Protein AF-X1BEX3-F1 (afdb_monomer)

Solvent-accessible surface area (backbone atoms only — not comparable to full-atom values): 28226 Å² total; per-residue (Å²): 135,88,83,85,85,70,91,68,76,86,66,73,63,80,50,68,63,59,56,51,50,50,50,50,52,45,54,52,37,52,59,49,27,68,75,66,70,57,87,59,58,64,71,56,44,52,50,51,34,52,50,27,21,50,53,43,19,51,51,42,27,76,74,62,77,33,68,69,62,15,61,74,51,12,68,61,15,48,61,58,47,58,63,51,51,54,49,50,52,50,52,51,50,53,50,34,65,64,44,47,57,58,47,49,52,52,33,37,53,34,44,73,73,70,43,52,71,69,58,22,47,50,52,41,24,72,71,40,61,78,70,50,12,55,52,38,40,50,33,50,53,38,39,75,71,75,40,55,66,65,60,31,44,49,52,46,31,72,70,67,72,46,72,71,49,47,51,51,45,51,51,54,52,41,23,76,74,62,60,50,66,59,54,59,54,46,50,52,50,49,52,55,51,51,53,50,49,55,58,52,48,57,51,45,54,54,36,48,55,44,40,52,54,53,49,57,57,60,46,41,54,57,53,50,53,52,50,45,44,72,78,41,46,67,51,50,54,51,25,66,73,36,72,68,33,42,52,39,36,52,50,13,53,50,38,33,50,52,28,42,53,50,45,58,59,66,47,50,74,73,85,65,59,78,57,50,68,46,55,78,60,30,63,65,58,52,50,52,52,48,52,50,48,53,53,46,53,55,49,54,68,37,69,69,52,42,50,50,68,67,31,71,67,45,51,54,49,48,53,60,55,29,69,76,62,70,80,64,58,69,72,57,54,54,50,44,54,48,50,43,52,54,40,47,54,50,22,50,54,53,18,61,76,72,34,92,43,74,71,51,25,55,52,40,31,52,55,42,34,55,58,42,57,50,48,59,57,52,54,46,57,51,47,55,57,48,53,22,52,50,35,47,65,52,42,37,60,52,34,45,51,37,24,52,34,31,70,28,67,37,53,69,72,59,20,49,57,57,50,35,75,74,38,70,64,71,52,18,52,54,45,42,51,41,52,49,40,49,72,72,65,46,55,67,67,59,44,51,50,52,52,43,74,74,46,82,26,68,57,57,39,54,50,53,51,49,54,56,50,30,61,76,71,66,49,58,66,47,58,53,30,49,54,47,25,52,52,44,45,53,51,51,46,52,54,52,42,56,51,44,68,43,41,56,66,63,39,47,56,49,43,56,51,25,47,50,53,16,36,47,36,53,45,50,54,60,70,58,84,126

Sequence (530 aa):
MNLFINTKFLKLQKPQFVNNLYNFFKQCYERFAQKFEIYLSAKKLLLVVLTGIFILGLLIYLFSENLLISTIFSPFGIFIFVPINDLLKRKRRNLIENQILEFLSLLNITLRAGLTIRNGLEICSKKIKSPLGEELKKVINEINIDIDISKSLHNMASRIKIPEIDLIVSAIEITGRVGGDVTEIFSSLINIIRERQNLKEEIRVFTTQSRLSGNIISFLPLGYFVLFYIFESEHVKLVFSKTLGVTIVLTGLLLNLIGYLIIRGITKPGINYSRYKERENNKILKKFQSLFKEIIEILKRHKLIRLFFKSKNFKNFLIFYNDSYKNFDEDLLEKIISMKIVFVVLAIIISIIYSNSIKSFTLFLVVISILFFFIPDFYIRKKVVRESVLIDRDLPNVIDELNLSCKAGLNLRKALYLVTNNTVGLLGKELRNLVRNLKLGKPKQEAFNELIGRTESSELKSFISALIQGEIFGVPVSEILENQAKDCRLRVHKREEQRARKIPILILFPLIFFTLFSITFICFPLSYNY

InterPro domains:
  IPR018076 Type II secretion system protein GspF domain [PF00482] (103-228)
  IPR018076 Type II secretion system protein GspF domain [PF00482] (399-525)
  IPR042094 Type II secretion system GspF domain superfamily [G3DSA:1.20.81.30] (96-205)

Organism: NCBI:txid412755

Structure (mmCIF, N/CA/C/O backbone):
data_AF-X1BEX3-F1
#
_entry.id   AF-X1BEX3-F1
#
loop_
_atom_site.group_PDB
_atom_site.id
_atom_site.type_symbol
_atom_site.label_atom_id
_atom_site.label_alt_id
_atom_site.label_comp_id
_atom_site.label_asym_id
_atom_site.label_entity_id
_atom_site.label_seq_id
_atom_site.pdbx_PDB_ins_code
_atom_site.Cartn_x
_atom_site.Cartn_y
_atom_site.Cartn_z
_atom_site.occupancy
_atom_site.B_iso_or_equiv
_atom_site.auth_seq_id
_atom_site.auth_comp_id
_atom_site.auth_asym_id
_atom_site.auth_atom_id
_atom_site.pdbx_PDB_model_num
ATOM 1 N N . MET A 1 1 ? -56.372 0.065 -58.821 1.00 33.91 1 MET A N 1
ATOM 2 C CA . MET A 1 1 ? -55.919 -1.332 -58.988 1.00 33.91 1 MET A CA 1
ATOM 3 C C . MET A 1 1 ? -54.624 -1.479 -58.191 1.00 33.91 1 MET A C 1
ATOM 5 O O . MET A 1 1 ? -53.548 -1.257 -58.712 1.00 33.91 1 MET A O 1
ATOM 9 N N . ASN A 1 2 ? -54.701 -1.441 -56.857 1.00 33.41 2 ASN A N 1
ATOM 10 C CA . ASN A 1 2 ? -54.767 -2.643 -56.017 1.00 33.41 2 ASN A CA 1
ATOM 11 C C . ASN A 1 2 ? -53.794 -3.721 -56.504 1.00 33.41 2 ASN A C 1
ATOM 13 O O . ASN A 1 2 ? -54.102 -4.352 -57.508 1.00 33.41 2 ASN A O 1
ATOM 17 N N . LEU A 1 3 ? -52.694 -3.940 -55.768 1.00 29.70 3 LEU A N 1
ATOM 18 C CA . LEU A 1 3 ? -52.311 -5.234 -55.170 1.00 29.70 3 LEU A CA 1
ATOM 19 C C . LEU A 1 3 ? -50.806 -5.282 -54.820 1.00 29.70 3 LEU A C 1
ATOM 21 O O . LEU A 1 3 ? -49.940 -5.198 -55.678 1.00 29.70 3 LEU A O 1
ATOM 25 N N . PHE A 1 4 ? -50.542 -5.483 -53.524 1.00 36.69 4 PHE A N 1
ATOM 26 C CA . PHE A 1 4 ? -49.373 -6.164 -52.951 1.00 36.69 4 PHE A CA 1
ATOM 27 C C . PHE A 1 4 ? -47.951 -5.618 -53.188 1.00 36.69 4 PHE A C 1
ATOM 29 O O . PHE A 1 4 ? -47.168 -6.240 -53.890 1.00 36.69 4 PHE A O 1
ATOM 36 N N . ILE A 1 5 ? -47.517 -4.646 -52.373 1.00 37.09 5 ILE A N 1
ATOM 37 C CA . ILE A 1 5 ? -46.221 -4.777 -51.666 1.00 37.09 5 ILE A CA 1
ATOM 38 C C . ILE A 1 5 ? -46.442 -4.450 -50.185 1.00 37.09 5 ILE A C 1
ATOM 40 O O . ILE A 1 5 ? -46.208 -3.358 -49.680 1.00 37.09 5 ILE A O 1
ATOM 44 N N . ASN A 1 6 ? -47.017 -5.457 -49.534 1.00 30.59 6 ASN A N 1
ATOM 45 C CA . ASN A 1 6 ? -46.975 -5.800 -48.119 1.00 30.59 6 ASN A CA 1
ATOM 46 C C . ASN A 1 6 ? -46.190 -4.835 -47.200 1.00 30.59 6 ASN A C 1
ATOM 48 O O . ASN A 1 6 ? -44.966 -4.900 -47.069 1.00 30.59 6 ASN A O 1
ATOM 52 N N . THR A 1 7 ? -46.939 -4.046 -46.434 1.00 34.53 7 THR A N 1
ATOM 53 C CA . THR A 1 7 ? -46.541 -3.237 -45.268 1.00 34.53 7 THR A CA 1
ATOM 54 C C . THR A 1 7 ? -46.101 -4.089 -44.061 1.00 34.53 7 THR A C 1
ATOM 56 O O . THR A 1 7 ? -46.362 -3.759 -42.905 1.00 34.53 7 THR A O 1
ATOM 59 N N . LYS A 1 8 ? -45.393 -5.200 -44.308 1.00 34.62 8 LYS A N 1
ATOM 60 C CA . LYS A 1 8 ? -44.923 -6.155 -43.290 1.00 34.62 8 LYS A CA 1
ATOM 61 C C . LYS A 1 8 ? -43.416 -6.070 -43.005 1.00 34.62 8 LYS A C 1
ATOM 63 O O . LYS A 1 8 ? -42.961 -6.658 -42.032 1.00 34.62 8 LYS A O 1
ATOM 68 N N . PHE A 1 9 ? -42.651 -5.296 -43.783 1.00 33.66 9 PHE A N 1
ATOM 69 C CA . PHE A 1 9 ? -41.192 -5.164 -43.616 1.00 33.66 9 PHE A CA 1
ATOM 70 C C . PHE A 1 9 ? -40.731 -4.028 -42.684 1.00 33.66 9 PHE A C 1
ATOM 72 O O . PHE A 1 9 ? -39.570 -3.996 -42.289 1.00 33.66 9 PHE A O 1
ATOM 79 N N . LEU A 1 10 ? -41.630 -3.132 -42.260 1.00 35.78 10 LEU A N 1
ATOM 80 C CA . LEU A 1 10 ? -41.304 -1.991 -41.383 1.00 35.78 10 LEU A CA 1
ATOM 81 C C . LEU A 1 10 ? -41.565 -2.239 -39.885 1.00 35.78 10 LEU A C 1
ATOM 83 O O . LEU A 1 10 ? -41.467 -1.327 -39.070 1.00 35.78 10 LEU A O 1
ATOM 87 N N . LYS A 1 11 ? -41.824 -3.491 -39.494 1.00 33.69 11 LYS A N 1
ATOM 88 C CA . LYS A 1 11 ? -41.785 -3.945 -38.095 1.00 33.69 11 LYS A CA 1
ATOM 89 C C . LYS A 1 11 ? -40.721 -5.027 -37.931 1.00 33.69 11 LYS A C 1
ATOM 91 O O . LYS A 1 11 ? -41.026 -6.162 -37.580 1.00 33.69 11 LYS A O 1
ATOM 96 N N . LEU A 1 12 ? -39.454 -4.676 -38.147 1.00 43.81 12 LEU A N 1
ATOM 97 C CA . LEU A 1 12 ? -38.354 -5.456 -37.581 1.00 43.81 12 LEU A CA 1
ATOM 98 C C . LEU A 1 12 ? -38.393 -5.267 -36.056 1.00 43.81 12 LEU A C 1
ATOM 100 O O . LEU A 1 12 ? -37.718 -4.408 -35.489 1.00 43.81 12 LEU A O 1
ATOM 104 N N . GLN A 1 13 ? -39.227 -6.076 -35.388 1.00 52.06 13 GLN A N 1
ATOM 105 C CA . GLN A 1 13 ? -38.981 -6.498 -34.010 1.00 52.06 13 GLN A CA 1
ATOM 106 C C . GLN A 1 13 ? -37.481 -6.767 -33.907 1.00 52.06 13 GLN A C 1
ATOM 108 O O . GLN A 1 13 ? -36.960 -7.512 -34.739 1.00 52.06 13 GLN A O 1
ATOM 113 N N . LYS A 1 14 ? -36.782 -6.147 -32.940 1.00 48.31 14 LYS A N 1
ATOM 114 C CA . LYS A 1 14 ? -35.379 -6.492 -32.656 1.00 48.31 14 LYS A CA 1
ATOM 115 C C . LYS A 1 14 ? -35.283 -8.016 -32.713 1.00 48.31 14 LYS A C 1
ATOM 117 O O . LYS A 1 14 ? -35.993 -8.645 -31.922 1.00 48.31 14 LYS A O 1
ATOM 122 N N . PRO A 1 15 ? -34.516 -8.594 -33.658 1.00 62.75 15 PRO A N 1
ATOM 123 C CA . PRO A 1 15 ? -34.598 -10.018 -33.910 1.00 62.75 15 PRO A CA 1
ATOM 124 C C . PRO A 1 15 ? -34.382 -10.732 -32.583 1.00 62.75 15 PRO A C 1
ATOM 126 O O . PRO A 1 15 ? -33.500 -10.338 -31.817 1.00 62.75 15 PRO A O 1
ATOM 129 N N . GLN A 1 16 ? -35.192 -11.742 -32.279 1.00 61.38 16 GLN A N 1
ATOM 130 C CA . GLN A 1 16 ? -35.096 -12.519 -31.036 1.00 61.38 16 GLN A CA 1
ATOM 131 C C . GLN A 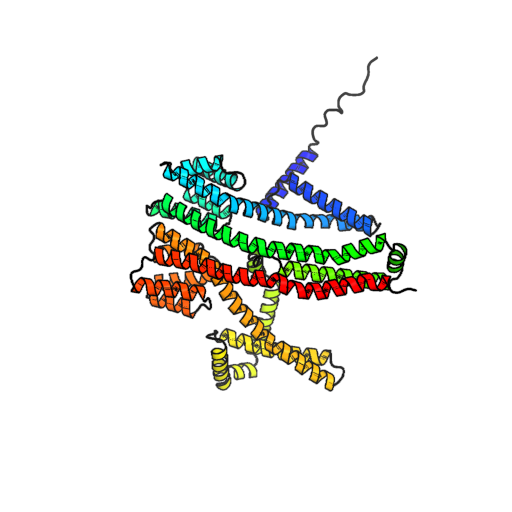1 16 ? -33.645 -12.963 -30.769 1.00 61.38 16 GLN A C 1
ATOM 133 O O . GLN A 1 16 ? -33.181 -12.954 -29.633 1.00 61.38 16 GLN A O 1
ATOM 138 N N . PHE A 1 17 ? -32.892 -13.199 -31.847 1.00 59.16 17 PHE A N 1
ATOM 139 C CA . PHE A 1 17 ? -31.447 -13.391 -31.869 1.00 59.16 17 PHE A CA 1
ATOM 140 C C . PHE A 1 17 ? -30.632 -12.278 -31.184 1.00 59.16 17 PHE A C 1
ATOM 142 O O . PHE A 1 17 ? -29.789 -12.586 -30.355 1.00 59.16 17 PHE A O 1
ATOM 149 N N . VAL A 1 18 ? -30.884 -10.993 -31.457 1.00 67.56 18 VAL A N 1
ATOM 150 C CA . VAL A 1 18 ? -30.160 -9.858 -30.846 1.00 67.56 18 VAL A CA 1
ATOM 151 C C . VAL A 1 18 ? -30.426 -9.777 -29.344 1.00 67.56 18 VAL A C 1
ATOM 153 O O . VAL A 1 18 ? -29.502 -9.522 -28.571 1.00 67.56 18 VAL A O 1
ATOM 156 N N . ASN A 1 19 ? -31.663 -10.033 -28.909 1.00 70.69 19 ASN A N 1
ATOM 157 C CA . ASN A 1 19 ? -31.993 -10.085 -27.483 1.00 70.69 19 ASN A CA 1
ATOM 158 C C . ASN A 1 19 ? -31.371 -11.312 -26.801 1.00 70.69 19 ASN A C 1
ATOM 160 O O . ASN A 1 19 ? -30.835 -11.183 -25.702 1.00 70.69 19 ASN A O 1
ATOM 164 N N . ASN A 1 20 ? -31.374 -12.475 -27.457 1.00 70.31 20 ASN A N 1
ATOM 165 C CA . ASN A 1 20 ? -30.733 -13.688 -26.947 1.00 70.31 20 ASN A CA 1
ATOM 166 C C . ASN A 1 20 ? -29.212 -13.526 -26.852 1.00 70.31 20 ASN A C 1
ATOM 168 O O . ASN A 1 20 ? -28.625 -13.866 -25.829 1.00 70.31 20 ASN A O 1
ATOM 172 N N . LEU A 1 21 ? -28.585 -12.930 -27.867 1.00 66.62 21 LEU A N 1
ATOM 173 C CA . LEU A 1 21 ? -27.160 -12.621 -27.880 1.00 66.62 21 LEU A CA 1
ATOM 174 C C . LEU A 1 21 ? -26.819 -11.615 -26.774 1.00 66.62 21 LEU A C 1
ATOM 176 O O . LEU A 1 21 ? -25.881 -11.830 -26.013 1.00 66.62 21 LEU A O 1
ATOM 180 N N . TYR A 1 22 ? -27.615 -10.552 -26.621 1.00 68.50 22 TYR A N 1
ATOM 181 C CA . TYR A 1 22 ? -27.448 -9.584 -25.537 1.00 68.50 22 TYR A CA 1
ATOM 182 C C . TYR A 1 22 ? -27.578 -10.236 -24.158 1.00 68.50 22 TYR A C 1
ATOM 184 O O . TYR A 1 22 ? -26.754 -9.968 -23.288 1.00 68.50 22 TYR A O 1
ATOM 192 N N . ASN A 1 23 ? -28.566 -11.110 -23.953 1.00 71.56 23 ASN A N 1
ATOM 193 C CA . ASN A 1 23 ? -28.767 -11.812 -22.685 1.00 71.56 23 ASN A CA 1
ATOM 194 C C . ASN A 1 23 ? -27.636 -12.806 -22.389 1.00 71.56 23 ASN A C 1
ATOM 196 O O . ASN A 1 23 ? -27.165 -12.856 -21.254 1.00 71.56 23 ASN A O 1
ATOM 200 N N . PHE A 1 24 ? -27.145 -13.526 -23.401 1.00 71.75 24 PHE A N 1
ATOM 201 C CA . PHE A 1 24 ? -25.976 -14.399 -23.289 1.00 71.75 24 PHE A CA 1
ATOM 202 C C . PHE A 1 24 ? -24.720 -13.603 -22.914 1.00 71.75 24 PHE A C 1
ATOM 204 O O . PHE A 1 24 ? -24.067 -13.899 -21.913 1.00 71.75 24 PHE A O 1
ATOM 211 N N . PHE A 1 25 ? -24.427 -12.519 -23.641 1.00 65.81 25 PHE A N 1
ATOM 212 C CA . PHE A 1 25 ? -23.315 -11.625 -23.313 1.00 65.81 25 PHE A CA 1
ATOM 213 C C . PHE A 1 25 ? -23.482 -10.977 -21.940 1.00 65.81 25 PHE A C 1
ATOM 215 O O . PHE A 1 25 ? -22.490 -10.812 -21.239 1.00 65.81 25 PHE A O 1
ATOM 222 N N . LYS A 1 26 ? -24.707 -10.637 -21.527 1.00 70.94 26 LYS A N 1
ATOM 223 C CA . LYS A 1 26 ? -25.004 -10.092 -20.198 1.00 70.94 26 LYS A CA 1
ATOM 224 C C . LYS A 1 26 ? -24.720 -11.120 -19.102 1.00 70.94 26 LYS A C 1
ATOM 226 O O . LYS A 1 26 ? -24.042 -10.772 -18.144 1.00 70.94 26 LYS A O 1
ATOM 231 N N . GLN A 1 27 ? -25.141 -12.375 -19.261 1.00 73.19 27 GLN A N 1
ATOM 232 C CA . GLN A 1 27 ? -24.826 -13.459 -18.320 1.00 73.19 27 GLN A CA 1
ATOM 233 C C . GLN A 1 27 ? -23.323 -13.749 -18.246 1.00 73.19 27 GLN A C 1
ATOM 235 O O . GLN A 1 27 ? -22.763 -13.864 -17.153 1.00 73.19 27 GLN A O 1
ATOM 240 N N . CYS A 1 28 ? -22.648 -13.840 -19.397 1.00 64.75 28 CYS A N 1
ATOM 241 C CA . CYS A 1 28 ? -21.197 -13.989 -19.451 1.00 64.75 28 CYS A CA 1
ATOM 242 C C . CYS A 1 28 ? -20.506 -12.803 -18.775 1.00 64.75 28 CYS A C 1
ATOM 244 O O . CYS A 1 28 ? -19.623 -13.016 -17.948 1.00 64.75 28 CYS A O 1
ATOM 246 N N . TYR A 1 29 ? -20.945 -11.576 -19.071 1.00 66.44 29 TYR A N 1
ATOM 247 C CA . TYR A 1 29 ? -20.445 -10.351 -18.460 1.00 66.44 29 TYR A CA 1
ATOM 248 C C . TYR A 1 29 ? -20.659 -10.353 -16.950 1.00 66.44 29 TYR A C 1
ATOM 250 O O . TYR A 1 29 ? -19.719 -10.042 -16.243 1.00 66.44 29 TYR A O 1
ATOM 258 N N . GLU A 1 30 ? -21.828 -10.720 -16.427 1.00 67.00 30 GLU A N 1
ATOM 259 C CA . GLU A 1 30 ? -22.091 -10.734 -14.981 1.00 67.00 30 GLU A CA 1
ATOM 260 C C . GLU A 1 30 ? -21.164 -11.715 -14.250 1.00 67.00 30 GLU A C 1
ATOM 262 O O . GLU A 1 30 ? -20.535 -11.345 -13.254 1.00 67.00 30 GLU A O 1
ATOM 267 N N . ARG A 1 31 ? -20.973 -12.922 -14.804 1.00 62.59 31 ARG A N 1
ATOM 268 C CA . ARG A 1 31 ? -20.018 -13.913 -14.276 1.00 62.59 31 ARG A CA 1
ATOM 269 C C . ARG A 1 31 ? -18.568 -13.423 -14.355 1.00 62.59 31 ARG A C 1
ATOM 271 O O . ARG A 1 31 ? -17.801 -13.599 -13.408 1.00 62.59 31 ARG A O 1
ATOM 278 N N . PHE A 1 32 ? -18.179 -12.789 -15.463 1.00 58.88 32 PHE A N 1
ATOM 279 C CA . PHE A 1 32 ? -16.834 -12.226 -15.634 1.00 58.88 32 PHE A CA 1
ATOM 280 C C . PHE A 1 32 ? -16.610 -10.995 -14.742 1.00 58.88 32 PHE A C 1
ATOM 282 O O . PHE A 1 32 ? -15.543 -10.830 -14.157 1.00 58.88 32 PHE A O 1
ATOM 289 N N . ALA A 1 33 ? -17.620 -10.143 -14.595 1.00 59.75 33 ALA A N 1
ATOM 290 C CA . ALA A 1 33 ? -17.569 -8.893 -13.853 1.00 59.75 33 ALA A CA 1
ATOM 291 C C . ALA A 1 33 ? -17.457 -9.124 -12.353 1.00 59.75 33 ALA A C 1
ATOM 293 O O . ALA A 1 33 ? -16.680 -8.426 -11.705 1.00 59.75 33 ALA A O 1
ATOM 294 N N . GLN A 1 34 ? -18.155 -10.129 -11.820 1.00 57.72 34 GLN A N 1
ATOM 295 C CA . GLN A 1 34 ? -17.990 -10.549 -10.429 1.00 57.72 34 GLN A CA 1
ATOM 296 C C . GLN A 1 34 ? -16.589 -11.115 -10.171 1.00 57.72 34 GLN A C 1
ATOM 298 O O . GLN A 1 34 ? -15.973 -10.781 -9.162 1.00 57.72 34 GLN A O 1
ATOM 303 N N . LYS A 1 35 ? -16.044 -11.918 -11.096 1.00 53.41 35 LYS A N 1
ATOM 304 C CA . LYS A 1 35 ? -14.727 -12.553 -10.926 1.00 53.41 35 LYS A CA 1
ATOM 305 C C . LYS A 1 35 ? -13.546 -11.587 -11.096 1.00 53.41 35 LYS A C 1
ATOM 307 O O . LYS A 1 35 ? -12.523 -11.767 -10.443 1.00 53.41 35 LYS A O 1
ATOM 312 N N . PHE A 1 36 ? -13.673 -10.576 -11.958 1.00 52.78 36 PHE A N 1
ATOM 313 C CA . PHE A 1 36 ? -12.597 -9.629 -12.289 1.00 52.78 36 PHE A CA 1
ATOM 314 C C . PHE A 1 36 ? -12.831 -8.196 -11.769 1.00 52.78 36 PHE A C 1
ATOM 316 O O . PHE A 1 36 ? -12.043 -7.297 -12.083 1.00 52.78 36 PHE A O 1
ATOM 323 N N . GLU A 1 37 ? -13.873 -7.978 -10.955 1.00 61.28 37 GLU A N 1
ATOM 324 C CA . GLU A 1 37 ? -14.314 -6.669 -10.438 1.00 61.28 37 GLU A CA 1
ATOM 325 C C . GLU A 1 37 ? -14.385 -5.619 -11.571 1.00 61.28 37 GLU A C 1
ATOM 327 O O . GLU A 1 37 ? -13.645 -4.634 -11.587 1.00 61.28 37 GLU A O 1
ATOM 332 N N . ILE A 1 38 ? -15.198 -5.877 -12.598 1.00 61.34 38 ILE A N 1
ATOM 333 C CA . ILE A 1 38 ? -15.274 -5.020 -13.793 1.00 61.34 38 ILE A CA 1
ATOM 334 C C . ILE A 1 38 ? -16.176 -3.809 -13.530 1.00 61.34 38 ILE A C 1
ATOM 336 O O . ILE A 1 38 ? -17.325 -3.958 -13.122 1.00 61.34 38 ILE A O 1
ATOM 340 N N . TYR A 1 39 ? -15.668 -2.605 -13.812 1.00 64.12 39 TYR A N 1
ATOM 341 C CA . TYR A 1 39 ? -16.366 -1.342 -13.516 1.00 64.12 39 TYR A CA 1
ATOM 342 C C . TYR A 1 39 ? -17.167 -0.756 -14.687 1.00 64.12 39 TYR A C 1
ATOM 344 O O . TYR A 1 39 ? -17.933 0.189 -14.494 1.00 64.12 39 TYR A O 1
ATOM 352 N N . LEU A 1 40 ? -16.994 -1.265 -15.910 1.00 65.56 40 LEU A N 1
ATOM 353 C CA . LEU A 1 40 ? -17.738 -0.787 -17.078 1.00 65.56 40 LEU A CA 1
ATOM 354 C C . LEU A 1 40 ? -19.027 -1.576 -17.247 1.00 65.56 40 LEU A C 1
ATOM 356 O O . LEU A 1 40 ? -18.957 -2.785 -17.360 1.00 65.56 40 LEU A O 1
ATOM 360 N N . SER A 1 41 ? -20.166 -0.906 -17.427 1.00 69.75 41 SER A N 1
ATOM 361 C CA . SER A 1 41 ? -21.399 -1.558 -17.901 1.00 69.75 41 SER A CA 1
ATOM 362 C C . SER A 1 41 ? -21.132 -2.478 -19.105 1.00 69.75 41 SER A C 1
ATOM 364 O O . SER A 1 41 ? -20.333 -2.122 -19.974 1.00 69.75 41 SER A O 1
ATOM 366 N N . ALA A 1 42 ? -21.845 -3.608 -19.193 1.00 65.94 42 ALA A N 1
ATOM 367 C CA . ALA A 1 42 ? -21.698 -4.614 -20.252 1.00 65.94 42 ALA A CA 1
ATOM 368 C C . ALA A 1 42 ? -21.600 -4.006 -21.663 1.00 65.94 42 ALA A C 1
ATOM 370 O O . ALA A 1 42 ? -20.734 -4.380 -22.450 1.00 65.94 42 ALA A O 1
ATOM 371 N N . LYS A 1 43 ? -22.426 -2.988 -21.949 1.00 70.25 43 LYS A N 1
ATOM 372 C CA . LYS A 1 43 ? -22.410 -2.255 -23.226 1.00 70.25 43 LYS A CA 1
ATOM 373 C C . LYS A 1 43 ? -21.084 -1.530 -23.483 1.00 70.25 43 LYS A C 1
ATOM 375 O O . LYS A 1 43 ? -20.558 -1.584 -24.588 1.00 70.25 43 LYS A O 1
ATOM 380 N N . LYS A 1 44 ? -20.537 -0.858 -22.465 1.00 74.62 44 LYS A N 1
ATOM 381 C CA . LYS A 1 44 ? -19.266 -0.124 -22.566 1.00 74.62 44 LYS A CA 1
ATOM 382 C C . LYS A 1 44 ? -18.079 -1.079 -22.689 1.00 74.62 44 LYS A C 1
ATOM 384 O O . LYS A 1 44 ? -17.157 -0.781 -23.435 1.00 74.62 44 LYS A O 1
ATOM 389 N N . LEU A 1 45 ? -18.108 -2.220 -21.994 1.00 72.44 45 LEU A N 1
ATOM 390 C CA . LEU A 1 45 ? -17.066 -3.241 -22.127 1.00 72.44 45 LEU A CA 1
ATOM 391 C C . LEU A 1 45 ? -17.024 -3.810 -23.545 1.00 72.44 45 LEU A C 1
ATOM 393 O O . LEU A 1 45 ? -15.954 -3.866 -24.142 1.00 72.44 45 LEU A O 1
ATOM 397 N N . LEU A 1 46 ? -18.183 -4.189 -24.085 1.00 75.31 46 LEU A N 1
ATOM 398 C CA . LEU A 1 46 ? -18.292 -4.737 -25.434 1.00 75.31 46 LEU A CA 1
ATOM 399 C C . LEU A 1 46 ? -17.773 -3.731 -26.471 1.00 75.31 46 LEU A C 1
ATOM 401 O O . LEU A 1 46 ? -16.981 -4.097 -27.335 1.00 75.31 46 LEU A O 1
ATOM 405 N N . LEU A 1 47 ? -18.131 -2.452 -26.323 1.00 81.31 47 LEU A N 1
ATOM 406 C CA . LEU A 1 47 ? -17.634 -1.381 -27.186 1.00 81.31 47 LEU A CA 1
ATOM 407 C C . LEU A 1 47 ? -16.108 -1.240 -27.108 1.00 81.31 47 LEU A C 1
ATOM 409 O O . LEU A 1 47 ? -15.457 -1.225 -28.146 1.00 81.31 47 LEU A O 1
ATOM 413 N N . VAL A 1 48 ? -15.523 -1.216 -25.904 1.00 78.69 48 VAL A N 1
ATOM 414 C CA . VAL A 1 48 ? -14.060 -1.149 -25.727 1.00 78.69 48 VAL A CA 1
ATOM 415 C C . VAL A 1 48 ? -13.363 -2.333 -26.398 1.00 78.69 48 VAL A C 1
ATOM 417 O O . VAL A 1 48 ? -12.373 -2.139 -27.099 1.00 78.69 48 VAL A O 1
ATOM 420 N N . VAL A 1 49 ? -13.893 -3.547 -26.238 1.00 78.94 49 VAL A N 1
ATOM 421 C CA . VAL A 1 49 ? -13.321 -4.754 -26.848 1.00 78.94 49 VAL A CA 1
ATOM 422 C C . VAL A 1 49 ? -13.386 -4.696 -28.375 1.00 78.94 49 VAL A C 1
ATOM 424 O O . VAL A 1 49 ? -12.364 -4.905 -29.023 1.00 78.94 49 VAL A O 1
ATOM 427 N N . LEU A 1 50 ? -14.541 -4.351 -28.952 1.00 84.50 50 LEU A N 1
ATOM 428 C CA . LEU A 1 50 ? -14.689 -4.217 -30.406 1.00 84.50 50 LEU A CA 1
ATOM 429 C C . LEU A 1 50 ? -13.768 -3.134 -30.974 1.00 84.50 50 LEU A C 1
ATOM 431 O O . LEU A 1 50 ? -13.095 -3.370 -31.973 1.00 84.50 50 LEU A O 1
ATOM 435 N N . THR A 1 51 ? -13.682 -1.976 -30.311 1.00 84.38 51 THR A N 1
ATOM 436 C CA . THR A 1 51 ? -12.758 -0.911 -30.731 1.00 84.38 51 THR A CA 1
ATOM 437 C C . THR A 1 51 ? -11.300 -1.347 -30.625 1.00 84.38 51 THR A C 1
ATOM 439 O O . THR A 1 51 ? -10.517 -1.036 -31.512 1.00 84.38 51 THR A O 1
ATOM 442 N N . GLY A 1 52 ? -10.929 -2.113 -29.594 1.00 79.88 52 GLY A N 1
ATOM 443 C CA . GLY A 1 52 ? -9.573 -2.637 -29.432 1.00 79.88 52 GLY A CA 1
ATOM 444 C C . GLY A 1 52 ? -9.189 -3.618 -30.539 1.00 79.88 52 GLY A C 1
ATOM 445 O O . GLY A 1 52 ? -8.106 -3.498 -31.104 1.00 79.88 52 GLY A O 1
ATOM 446 N N . ILE A 1 53 ? -10.089 -4.544 -30.885 1.00 84.75 53 ILE A N 1
ATOM 447 C CA . ILE A 1 53 ? -9.912 -5.494 -31.997 1.00 84.75 53 ILE A CA 1
ATOM 448 C C . ILE A 1 53 ? -9.776 -4.746 -33.327 1.00 84.75 53 ILE A C 1
ATOM 450 O O . ILE A 1 53 ? -8.858 -5.024 -34.096 1.00 84.75 53 ILE A O 1
ATOM 454 N N . PHE A 1 54 ? -10.645 -3.762 -33.572 1.00 88.50 54 PHE A N 1
ATOM 455 C CA . PHE A 1 54 ? -10.629 -2.968 -34.800 1.00 88.50 54 PHE A CA 1
ATOM 456 C C . PHE A 1 54 ? -9.346 -2.143 -34.945 1.00 88.50 54 PHE A C 1
ATOM 458 O O . PHE A 1 54 ? -8.688 -2.216 -35.976 1.00 88.50 54 PHE A O 1
ATOM 465 N N . ILE A 1 55 ? -8.953 -1.402 -33.904 1.00 84.62 55 ILE A N 1
ATOM 466 C CA . ILE A 1 55 ? -7.741 -0.568 -33.915 1.00 84.62 55 ILE A CA 1
ATOM 467 C C . ILE A 1 55 ? -6.496 -1.431 -34.128 1.00 84.62 55 ILE A C 1
ATOM 469 O O . ILE A 1 55 ? -5.625 -1.066 -34.913 1.00 84.62 55 ILE A O 1
ATOM 473 N N . LEU A 1 56 ? -6.407 -2.578 -33.449 1.00 80.56 56 LEU A N 1
ATOM 474 C CA . LEU A 1 56 ? -5.249 -3.460 -33.564 1.00 80.56 56 LEU A CA 1
ATOM 475 C C . LEU A 1 56 ? -5.184 -4.129 -34.945 1.00 80.56 56 LEU A C 1
ATOM 477 O O . LEU A 1 56 ? -4.111 -4.182 -35.539 1.00 80.56 56 LEU A O 1
ATOM 481 N N . GLY A 1 57 ? -6.326 -4.563 -35.488 1.00 79.94 57 GLY A N 1
ATOM 482 C CA . GLY A 1 57 ? -6.416 -5.077 -36.857 1.00 79.94 57 GLY A CA 1
ATOM 483 C C . GLY A 1 57 ? -6.036 -4.027 -37.907 1.00 79.94 57 GLY A C 1
ATOM 484 O O . GLY A 1 57 ? -5.235 -4.315 -38.794 1.00 79.94 57 GLY A O 1
ATOM 485 N N . LEU A 1 58 ? -6.535 -2.795 -37.766 1.00 84.69 58 LEU A N 1
ATOM 486 C CA . LEU A 1 58 ? -6.237 -1.681 -38.670 1.00 84.69 58 LEU A CA 1
ATOM 487 C C . LEU A 1 58 ? -4.755 -1.295 -38.623 1.00 84.69 58 LEU A C 1
ATOM 489 O O . LEU A 1 58 ? -4.141 -1.122 -39.670 1.00 84.69 58 LEU A O 1
ATOM 493 N N . LEU A 1 59 ? -4.158 -1.218 -37.429 1.00 74.38 59 LEU A N 1
ATOM 494 C CA . LEU A 1 59 ? -2.724 -0.961 -37.279 1.00 74.38 59 LEU A CA 1
ATOM 495 C C . LEU A 1 59 ? -1.892 -2.035 -37.985 1.00 74.38 59 LEU A C 1
ATOM 497 O O . LEU A 1 59 ? -1.009 -1.703 -38.766 1.00 74.38 59 LEU A O 1
ATOM 501 N N . ILE A 1 60 ? -2.188 -3.317 -37.763 1.00 72.75 60 ILE A N 1
ATOM 502 C CA . ILE A 1 60 ? -1.440 -4.412 -38.398 1.00 72.75 60 ILE A CA 1
ATOM 503 C C . ILE A 1 60 ? -1.604 -4.383 -39.921 1.00 72.75 60 ILE A C 1
ATOM 505 O O . ILE A 1 60 ? -0.635 -4.630 -40.635 1.00 72.75 60 ILE A O 1
ATOM 509 N N . TYR A 1 61 ? -2.791 -4.044 -40.427 1.00 79.19 61 TYR A N 1
ATOM 510 C CA . TYR A 1 61 ? -3.020 -3.883 -41.861 1.00 79.19 61 TYR A CA 1
ATOM 511 C C . TYR A 1 61 ? -2.192 -2.733 -42.455 1.00 79.19 61 TYR A C 1
ATOM 513 O O . TYR A 1 61 ? -1.516 -2.945 -43.455 1.00 79.19 61 TYR A O 1
ATOM 521 N N . LEU A 1 62 ? -2.162 -1.562 -41.805 1.00 76.00 62 LEU A N 1
ATOM 522 C CA . LEU A 1 62 ? -1.375 -0.407 -42.261 1.00 76.00 62 LEU A CA 1
ATOM 523 C C . LEU A 1 62 ? 0.137 -0.679 -42.322 1.00 76.00 62 LEU A C 1
ATOM 525 O O . LEU A 1 62 ? 0.822 -0.067 -43.131 1.00 76.00 62 LEU A O 1
ATOM 529 N N . PHE A 1 63 ? 0.663 -1.567 -41.472 1.00 61.78 63 PHE A N 1
ATOM 530 C CA . PHE A 1 63 ? 2.093 -1.901 -41.454 1.00 61.78 63 PHE A CA 1
ATOM 531 C C . PHE A 1 63 ? 2.469 -3.099 -42.329 1.00 61.78 63 PHE A C 1
ATOM 533 O O . PHE A 1 63 ? 3.595 -3.160 -42.813 1.00 61.78 63 PHE A O 1
ATOM 540 N N . SER A 1 64 ? 1.580 -4.086 -42.469 1.00 70.62 64 SER A N 1
ATOM 541 C CA . SER A 1 64 ? 1.893 -5.343 -43.165 1.00 70.62 64 SER A CA 1
ATOM 542 C C . SER A 1 64 ? 1.342 -5.421 -44.584 1.00 70.62 64 SER A C 1
ATOM 544 O O . SER A 1 64 ? 1.739 -6.334 -45.302 1.00 70.62 64 SER A O 1
ATOM 546 N N . GLU A 1 65 ? 0.385 -4.555 -44.942 1.00 79.56 65 GLU A N 1
ATOM 547 C CA . GLU A 1 65 ? -0.422 -4.599 -46.177 1.00 79.56 65 GLU A CA 1
ATOM 548 C C . GLU A 1 65 ? -1.090 -5.969 -46.442 1.00 79.56 65 GLU A C 1
ATOM 550 O O . GLU A 1 65 ? -1.618 -6.239 -47.517 1.00 79.56 65 GLU A O 1
ATOM 555 N N . ASN A 1 66 ? -1.121 -6.846 -45.430 1.00 71.50 66 ASN A N 1
ATOM 556 C CA . ASN A 1 66 ? -1.542 -8.238 -45.532 1.00 71.50 66 ASN A CA 1
ATOM 557 C C . ASN A 1 66 ? -2.810 -8.490 -44.707 1.00 71.50 66 ASN A C 1
ATOM 559 O O . ASN A 1 66 ? -2.789 -8.571 -43.472 1.00 71.50 66 ASN A O 1
ATOM 563 N N . LEU A 1 67 ? -3.932 -8.699 -45.403 1.00 80.12 67 LEU A N 1
ATOM 564 C CA . LEU A 1 67 ? -5.247 -8.904 -44.783 1.00 80.12 67 LEU A CA 1
ATOM 565 C C . LEU A 1 67 ? -5.290 -10.148 -43.870 1.00 80.12 67 LEU A C 1
ATOM 567 O O . LEU A 1 67 ? -5.888 -10.111 -42.792 1.00 80.12 67 LEU A O 1
ATOM 571 N N . LEU A 1 68 ? -4.610 -11.233 -44.254 1.00 79.12 68 LEU A N 1
ATOM 572 C CA . LEU A 1 68 ? -4.552 -12.481 -43.476 1.00 79.12 68 LEU A CA 1
ATOM 573 C C . LEU A 1 68 ? -3.861 -12.291 -42.120 1.00 79.12 68 LEU A C 1
ATOM 575 O O . LEU A 1 68 ? -4.350 -12.755 -41.092 1.00 79.12 68 LEU A O 1
ATOM 579 N N . ILE A 1 69 ? -2.752 -11.549 -42.096 1.00 70.19 69 ILE A N 1
ATOM 580 C CA . ILE A 1 69 ? -2.022 -11.266 -40.856 1.00 70.19 69 ILE A CA 1
ATOM 581 C C . ILE A 1 69 ? -2.884 -10.377 -39.948 1.00 70.19 69 ILE A C 1
ATOM 583 O O . ILE A 1 69 ? -3.027 -10.660 -38.759 1.00 70.19 69 ILE A O 1
ATOM 587 N N . SER A 1 70 ? -3.548 -9.354 -40.499 1.00 74.75 70 SER A N 1
ATOM 588 C CA . SER A 1 70 ? -4.421 -8.481 -39.699 1.00 74.75 70 SER A CA 1
ATOM 589 C C . SER A 1 70 ? -5.605 -9.214 -39.059 1.00 74.75 70 SER A C 1
ATOM 591 O O . SER A 1 70 ? -5.939 -8.947 -37.904 1.00 74.75 70 SER A O 1
ATOM 593 N N . THR A 1 71 ? -6.214 -10.176 -39.758 1.00 78.81 71 THR A N 1
ATOM 594 C CA . THR A 1 71 ? -7.384 -10.909 -39.253 1.00 78.81 71 THR A CA 1
ATOM 595 C C . THR A 1 71 ? -6.999 -11.887 -38.150 1.00 78.81 71 THR A C 1
ATOM 597 O O . THR A 1 71 ? -7.662 -11.897 -37.111 1.00 78.81 71 THR A O 1
ATOM 600 N N . ILE A 1 72 ? -5.890 -12.621 -38.310 1.00 77.81 72 ILE A N 1
ATOM 601 C CA . ILE A 1 72 ? -5.378 -13.574 -37.308 1.00 77.81 72 ILE A CA 1
ATOM 602 C C . ILE A 1 72 ? -4.994 -12.869 -36.000 1.00 77.81 72 ILE A C 1
ATOM 604 O O . ILE A 1 72 ? -5.273 -13.382 -34.916 1.00 77.81 72 ILE A O 1
ATOM 608 N N . PHE A 1 73 ? -4.375 -11.688 -36.082 1.00 70.56 73 PHE A N 1
ATOM 609 C CA . PHE A 1 73 ? -3.883 -10.977 -34.901 1.00 70.56 73 PHE A CA 1
ATOM 610 C C . PHE A 1 73 ? -4.887 -9.986 -34.290 1.00 70.56 73 PHE A C 1
ATOM 612 O O . PHE A 1 73 ? -4.742 -9.637 -33.118 1.00 70.56 73 PHE A O 1
ATOM 619 N N . SER A 1 74 ? -5.944 -9.583 -35.006 1.00 79.25 74 SER A N 1
ATOM 620 C CA . SER A 1 74 ? -6.982 -8.675 -34.483 1.00 79.25 74 SER A CA 1
ATOM 621 C C . SER A 1 74 ? -7.606 -9.094 -33.134 1.00 79.25 74 SER A C 1
ATOM 623 O O . SER A 1 74 ? -7.816 -8.211 -32.294 1.00 79.25 74 SER A O 1
ATOM 625 N N . PRO A 1 75 ? -7.829 -10.391 -32.811 1.00 82.19 75 PRO A N 1
ATOM 626 C CA . PRO A 1 75 ? -8.410 -10.790 -31.527 1.00 82.19 75 PRO A CA 1
ATOM 627 C C . PRO A 1 75 ? -7.513 -10.464 -30.324 1.00 82.19 75 PRO A C 1
ATOM 629 O O . PRO A 1 75 ? -8.014 -10.313 -29.208 1.00 82.19 75 PRO A O 1
ATOM 632 N N . PHE A 1 76 ? -6.201 -10.266 -30.522 1.00 75.12 76 PHE A N 1
ATOM 633 C CA . PHE A 1 76 ? -5.309 -9.787 -29.458 1.00 75.12 76 PHE A CA 1
ATOM 634 C C . PHE A 1 76 ? -5.654 -8.360 -28.995 1.00 75.12 76 PHE A C 1
ATOM 636 O O . PHE A 1 76 ? -5.271 -7.962 -27.894 1.00 75.12 76 PHE A O 1
ATOM 643 N N . GLY A 1 77 ? -6.469 -7.615 -29.751 1.00 75.94 77 GLY A N 1
ATOM 644 C CA . GLY A 1 77 ? -7.055 -6.345 -29.321 1.00 75.94 77 GLY A CA 1
ATOM 645 C C . GLY A 1 77 ? -7.910 -6.446 -28.052 1.00 75.94 77 GLY A C 1
ATOM 646 O O . GLY A 1 77 ? -8.109 -5.444 -27.373 1.00 75.94 77 GLY A O 1
ATOM 647 N N . ILE A 1 78 ? -8.341 -7.646 -27.642 1.00 75.12 78 ILE A N 1
ATOM 648 C CA . ILE A 1 78 ? -9.021 -7.862 -26.352 1.00 75.12 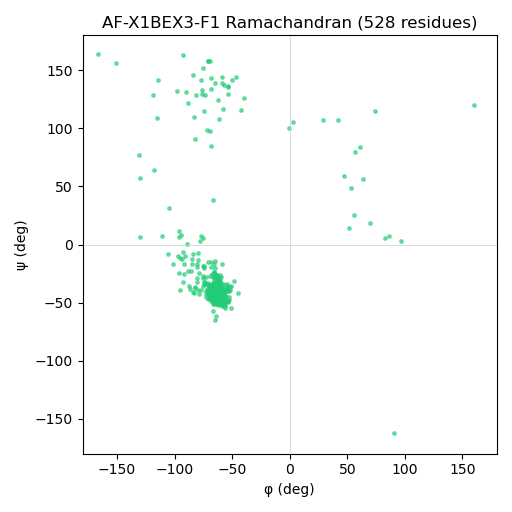78 ILE A CA 1
ATOM 649 C C . ILE A 1 78 ? -8.114 -7.473 -25.169 1.00 75.12 78 ILE A C 1
ATOM 651 O O . ILE A 1 78 ? -8.603 -6.986 -24.148 1.00 75.12 78 ILE A O 1
ATOM 655 N N . PHE A 1 79 ? -6.787 -7.603 -25.294 1.00 69.25 79 PHE A N 1
ATOM 656 C CA . PHE A 1 79 ? -5.851 -7.269 -24.215 1.00 69.25 79 PHE A CA 1
ATOM 657 C C . PHE A 1 79 ? -5.813 -5.771 -23.866 1.00 69.25 79 PHE A C 1
ATOM 659 O O . PHE A 1 79 ? -5.404 -5.431 -22.756 1.00 69.25 79 PHE A O 1
ATOM 666 N N . ILE A 1 80 ? -6.314 -4.883 -24.738 1.00 73.50 80 ILE A N 1
ATOM 667 C CA . ILE A 1 80 ? -6.510 -3.448 -24.445 1.00 73.50 80 ILE A CA 1
ATOM 668 C C . ILE A 1 80 ? -7.482 -3.226 -23.277 1.00 73.50 80 ILE A C 1
ATOM 670 O O . ILE A 1 80 ? -7.365 -2.237 -22.551 1.00 73.50 80 ILE A O 1
ATOM 674 N N . PHE A 1 81 ? -8.405 -4.160 -23.031 1.00 72.38 81 PHE A N 1
ATOM 675 C CA . PHE A 1 81 ? -9.357 -4.060 -21.928 1.00 72.38 81 PHE A CA 1
ATOM 676 C C . PHE A 1 81 ? -8.681 -4.081 -20.548 1.00 72.38 81 PHE A C 1
ATOM 678 O O . PHE A 1 81 ? -9.070 -3.320 -19.660 1.00 72.38 81 PHE A O 1
ATOM 685 N N . VAL A 1 82 ? -7.656 -4.919 -20.360 1.00 68.44 82 VAL A N 1
ATOM 686 C CA . VAL A 1 82 ? -6.984 -5.120 -19.063 1.00 68.44 82 VAL A CA 1
ATOM 687 C C . VAL A 1 82 ? -6.440 -3.806 -18.474 1.00 68.44 82 VAL A C 1
ATOM 689 O O . VAL A 1 82 ? -6.832 -3.457 -17.356 1.00 68.44 82 VAL A O 1
ATOM 692 N N . PRO A 1 83 ? -5.605 -3.016 -19.186 1.00 65.25 83 PRO A N 1
ATOM 693 C CA . PRO A 1 83 ? -5.113 -1.749 -18.656 1.00 65.25 83 PRO A CA 1
ATOM 694 C C . PRO A 1 83 ? -6.229 -0.716 -18.467 1.00 65.25 83 PRO A C 1
ATOM 696 O O . PRO A 1 83 ? -6.164 0.062 -17.518 1.00 65.25 83 PRO A O 1
ATOM 699 N N . ILE A 1 84 ? -7.268 -0.707 -19.310 1.00 72.94 84 ILE A N 1
ATOM 700 C CA . ILE A 1 84 ? -8.402 0.221 -19.171 1.00 72.94 84 ILE A CA 1
ATOM 701 C C . ILE A 1 84 ? -9.188 -0.069 -17.888 1.00 72.94 84 ILE A C 1
ATOM 703 O O . ILE A 1 84 ? -9.487 0.854 -17.129 1.00 72.94 84 ILE A O 1
ATOM 707 N N . ASN A 1 85 ? -9.491 -1.338 -17.606 1.00 70.94 85 ASN A N 1
ATOM 708 C CA . ASN A 1 85 ? -10.200 -1.730 -16.390 1.00 70.94 85 ASN A CA 1
ATOM 709 C C . ASN A 1 85 ? -9.390 -1.381 -15.131 1.00 70.94 85 ASN A C 1
ATOM 711 O O . ASN A 1 85 ? -9.935 -0.818 -14.182 1.00 70.94 85 ASN A O 1
ATOM 715 N N . ASP A 1 86 ? -8.077 -1.623 -15.149 1.00 66.81 86 ASP A N 1
ATOM 716 C CA . ASP A 1 86 ? -7.172 -1.238 -14.060 1.00 66.81 86 ASP A CA 1
ATOM 717 C C . ASP A 1 86 ? -7.096 0.282 -13.857 1.00 66.81 86 ASP A C 1
ATOM 719 O O . ASP A 1 86 ? -7.029 0.766 -12.722 1.00 66.81 86 ASP A O 1
ATOM 723 N N . LEU A 1 87 ? -7.111 1.062 -14.940 1.00 71.69 87 LEU A N 1
ATOM 724 C CA . LEU A 1 87 ? -7.148 2.522 -14.867 1.00 71.69 87 LEU A CA 1
ATOM 725 C C . LEU A 1 87 ? -8.467 3.018 -14.271 1.00 71.69 87 LEU A C 1
ATOM 727 O O . LEU A 1 87 ? -8.454 3.905 -13.419 1.00 71.69 87 LEU A O 1
ATOM 731 N N . LEU A 1 88 ? -9.594 2.430 -14.668 1.00 74.62 88 LEU A N 1
ATOM 732 C CA . LEU A 1 88 ? -10.914 2.793 -14.151 1.00 74.62 88 LEU A CA 1
ATOM 733 C C . LEU A 1 88 ? -11.080 2.407 -12.679 1.00 74.62 88 LEU A C 1
ATOM 735 O O . LEU A 1 88 ? -11.579 3.224 -11.905 1.00 74.62 88 LEU A O 1
ATOM 739 N N . LYS A 1 89 ? -10.566 1.240 -12.270 1.00 74.81 89 LYS A N 1
ATOM 740 C CA . LYS A 1 89 ? -10.414 0.833 -10.861 1.00 74.81 89 LYS A CA 1
ATOM 741 C C . LYS A 1 89 ? -9.711 1.906 -10.044 1.00 74.81 89 LYS A C 1
ATOM 743 O O . LYS A 1 89 ? -10.233 2.389 -9.041 1.00 74.81 89 LYS A O 1
ATOM 748 N N . ARG A 1 90 ? -8.526 2.315 -10.505 1.00 74.75 90 ARG A N 1
ATOM 749 C CA . ARG A 1 90 ? -7.709 3.332 -9.830 1.00 74.75 90 ARG A CA 1
ATOM 750 C C . ARG A 1 90 ? -8.398 4.686 -9.801 1.00 74.75 90 ARG A C 1
ATOM 752 O O . ARG A 1 90 ? -8.373 5.348 -8.771 1.00 74.75 90 ARG A O 1
ATOM 759 N N . LYS A 1 91 ? -9.035 5.092 -10.903 1.00 77.88 91 LYS A N 1
ATOM 760 C CA . LYS A 1 91 ? -9.761 6.363 -10.981 1.00 77.88 91 LYS A CA 1
ATOM 761 C C . LYS A 1 91 ? -10.937 6.381 -10.008 1.00 77.88 91 LYS A C 1
ATOM 763 O O . LYS A 1 91 ? -11.063 7.346 -9.264 1.00 77.88 91 LYS A O 1
ATOM 768 N N . ARG A 1 92 ? -11.747 5.316 -9.956 1.00 81.88 92 ARG A N 1
ATOM 769 C CA . ARG A 1 92 ? -12.840 5.194 -8.980 1.00 81.88 92 ARG A CA 1
ATOM 770 C C . ARG A 1 92 ? -12.307 5.238 -7.552 1.00 81.88 92 ARG A C 1
ATOM 772 O O . ARG A 1 92 ? -12.828 6.009 -6.761 1.00 81.88 92 ARG A O 1
ATOM 779 N N . ARG A 1 93 ? -11.266 4.461 -7.236 1.00 82.38 93 ARG A N 1
ATOM 780 C CA . ARG A 1 93 ? -10.648 4.459 -5.904 1.00 82.38 93 ARG A CA 1
ATOM 781 C C . ARG A 1 93 ? -10.179 5.859 -5.496 1.00 82.38 93 ARG A C 1
ATOM 783 O O . ARG A 1 93 ? -10.547 6.317 -4.427 1.00 82.38 93 ARG A O 1
ATOM 790 N N . ASN A 1 94 ? -9.453 6.558 -6.369 1.00 81.75 94 ASN A N 1
ATOM 791 C CA . ASN A 1 94 ? -8.993 7.925 -6.106 1.00 81.75 94 ASN A CA 1
ATOM 792 C C . ASN A 1 94 ? -10.160 8.911 -5.921 1.00 81.75 94 ASN A C 1
ATOM 794 O O . ASN A 1 94 ? -10.068 9.810 -5.094 1.00 81.75 94 ASN A O 1
ATOM 798 N N . LEU A 1 95 ? -11.250 8.754 -6.683 1.00 85.94 95 LEU A N 1
ATOM 799 C CA . LEU A 1 95 ? -12.455 9.567 -6.497 1.00 85.94 95 LEU A CA 1
ATOM 800 C C . LEU A 1 95 ? -13.090 9.313 -5.126 1.00 85.94 95 LEU A C 1
ATOM 802 O O . LEU A 1 95 ? -13.431 10.280 -4.456 1.00 85.94 95 LEU A O 1
ATOM 806 N N . ILE A 1 96 ? -13.196 8.050 -4.693 1.00 87.44 96 ILE A N 1
ATOM 807 C CA . ILE A 1 96 ? -13.682 7.715 -3.346 1.00 87.44 96 ILE A CA 1
ATOM 808 C C . ILE A 1 96 ? -12.763 8.332 -2.288 1.00 87.44 96 ILE A C 1
ATOM 810 O O . ILE A 1 96 ? -13.260 9.037 -1.423 1.00 87.44 96 ILE A O 1
ATOM 814 N N . GLU A 1 97 ? -11.443 8.137 -2.381 1.00 84.75 97 GLU A N 1
ATOM 815 C CA . GLU A 1 97 ? -10.467 8.696 -1.425 1.00 84.75 97 GLU A CA 1
ATOM 816 C C . GLU A 1 97 ? -10.614 10.220 -1.263 1.00 84.75 97 GLU A C 1
ATOM 818 O O . GLU A 1 97 ? -10.531 10.736 -0.151 1.00 84.75 97 GLU A O 1
ATOM 823 N N . ASN A 1 98 ? -10.893 10.942 -2.352 1.00 84.62 98 ASN A N 1
ATOM 824 C CA . ASN A 1 98 ? -11.132 12.384 -2.302 1.00 84.62 98 ASN A CA 1
ATOM 825 C C . ASN A 1 98 ? -12.512 12.740 -1.709 1.00 84.62 98 ASN A C 1
ATOM 827 O O . ASN A 1 98 ? -12.639 13.751 -1.026 1.00 84.62 98 ASN A O 1
ATOM 831 N N . GLN A 1 99 ? -13.535 11.912 -1.945 1.00 92.62 99 GLN A N 1
ATOM 832 C CA . GLN A 1 99 ? -14.899 12.099 -1.426 1.00 92.62 99 GLN A CA 1
ATOM 833 C C . GLN A 1 99 ? -15.033 11.767 0.069 1.00 92.62 99 GLN A C 1
ATOM 835 O O . GLN A 1 99 ? -15.991 12.208 0.698 1.00 92.62 99 GLN A O 1
ATOM 840 N N . ILE A 1 100 ? -14.093 11.018 0.661 1.00 92.00 100 ILE A N 1
ATOM 841 C CA . ILE A 1 100 ? -14.141 10.653 2.088 1.00 92.00 100 ILE A CA 1
ATOM 842 C C . ILE A 1 100 ? -14.102 11.892 2.989 1.00 92.00 100 ILE A C 1
ATOM 844 O O . ILE A 1 100 ? -14.828 11.944 3.978 1.00 92.00 100 ILE A O 1
ATOM 848 N N . LEU A 1 101 ? -13.297 12.904 2.654 1.00 90.44 101 LEU A N 1
ATOM 849 C CA . LEU A 1 101 ? -13.217 14.118 3.469 1.00 90.44 101 LEU A CA 1
ATOM 850 C C . LEU A 1 101 ? -14.548 14.887 3.456 1.00 90.44 101 LEU A C 1
ATOM 852 O O . LEU A 1 101 ? -15.008 15.341 4.503 1.00 90.44 101 LEU A O 1
ATOM 856 N N . GLU A 1 102 ? -15.183 14.990 2.285 1.00 93.56 102 GLU A N 1
ATOM 857 C CA . GLU A 1 102 ? -16.512 15.591 2.115 1.00 93.56 102 GLU A CA 1
ATOM 858 C C . GLU A 1 102 ? -17.571 14.803 2.899 1.00 93.56 102 GLU A C 1
ATOM 860 O O . GLU A 1 102 ? -18.354 15.392 3.643 1.00 93.56 102 GLU A O 1
ATOM 865 N N . PHE A 1 103 ? -17.536 13.470 2.802 1.00 94.81 103 PHE A N 1
ATOM 866 C CA . PHE A 1 103 ? -18.398 12.573 3.567 1.00 94.81 103 PHE A CA 1
ATOM 867 C C . PHE A 1 103 ? -18.278 12.791 5.072 1.00 94.81 103 PHE A C 1
ATOM 869 O O . PHE A 1 103 ? -19.286 13.008 5.742 1.00 94.81 103 PHE A O 1
ATOM 876 N N . LEU A 1 104 ? -17.056 12.752 5.598 1.00 92.12 104 LEU A N 1
ATOM 877 C CA . LEU A 1 104 ? -16.815 12.893 7.027 1.00 92.12 104 LEU A CA 1
ATOM 878 C C . LEU A 1 104 ? -17.175 14.275 7.538 1.00 92.12 104 LEU A C 1
ATOM 880 O O . LEU A 1 104 ? -17.755 14.384 8.612 1.00 92.12 104 LEU A O 1
ATOM 884 N N . SER A 1 105 ? -16.881 15.317 6.765 1.00 92.88 105 SER A N 1
ATOM 885 C CA . SER A 1 105 ? -17.241 16.685 7.131 1.00 92.88 105 SER A CA 1
ATOM 886 C C . SER A 1 105 ? -18.759 16.844 7.210 1.00 92.88 105 SER A C 1
ATOM 888 O O . SER A 1 105 ? -19.269 17.366 8.199 1.00 92.88 105 SER A O 1
ATOM 890 N N . LEU A 1 106 ? -19.491 16.343 6.209 1.00 94.88 106 LEU A N 1
ATOM 891 C CA . LEU A 1 106 ? -20.951 16.403 6.193 1.00 94.88 106 LEU A CA 1
ATOM 892 C C . LEU A 1 106 ? -21.568 15.567 7.321 1.00 94.88 106 LEU A C 1
ATOM 894 O O . LEU A 1 106 ? -22.461 16.052 8.011 1.00 94.88 106 LEU A O 1
ATOM 898 N N . LEU A 1 107 ? -21.069 14.349 7.546 1.00 93.81 107 LEU A N 1
ATOM 899 C CA . LEU A 1 107 ? -21.546 13.489 8.626 1.00 93.81 107 LEU A CA 1
ATOM 900 C C . LEU A 1 107 ? -21.282 14.137 9.994 1.00 93.81 107 LEU A C 1
ATOM 902 O O . LEU A 1 107 ? -22.198 14.234 10.805 1.00 93.81 107 LEU A O 1
ATOM 906 N N . ASN A 1 108 ? -20.086 14.687 10.218 1.00 92.25 108 ASN A N 1
ATOM 907 C CA . ASN A 1 108 ? -19.752 15.399 11.452 1.00 92.25 108 ASN A CA 1
ATOM 908 C C . ASN A 1 108 ? -20.682 16.604 11.689 1.00 92.25 108 ASN A C 1
ATOM 910 O O . ASN A 1 108 ? -21.196 16.775 12.790 1.00 92.25 108 ASN A O 1
ATOM 914 N N . ILE A 1 109 ? -20.984 17.396 10.651 1.00 93.50 109 ILE A N 1
ATOM 915 C CA . ILE A 1 109 ? -21.954 18.504 10.739 1.00 93.50 109 ILE A CA 1
ATOM 916 C C . ILE A 1 109 ? -23.342 17.996 11.154 1.00 93.50 109 ILE A C 1
ATOM 918 O O . ILE A 1 109 ? -23.968 18.589 12.028 1.00 93.50 109 ILE A O 1
ATOM 922 N N . THR A 1 110 ? -23.823 16.896 10.563 1.00 93.62 110 THR A N 1
ATOM 923 C CA . THR A 1 110 ? -25.143 16.340 10.914 1.00 93.62 110 THR A CA 1
ATOM 924 C C . THR A 1 110 ? -25.202 15.830 12.352 1.00 93.62 110 THR A C 1
ATOM 926 O O . THR A 1 110 ? -26.187 16.077 13.042 1.00 93.62 110 THR A O 1
ATOM 929 N N . LEU A 1 111 ? -24.136 15.179 12.824 1.00 90.50 111 LEU A N 1
ATOM 930 C CA . LEU A 1 111 ? -24.048 14.669 14.191 1.00 90.50 111 LEU A CA 1
ATOM 931 C C . LEU A 1 111 ? -23.965 15.811 15.210 1.00 90.50 111 LEU A C 1
ATOM 933 O O . LEU A 1 111 ? -24.676 15.789 16.209 1.00 90.50 111 LEU A O 1
ATOM 937 N N . ARG A 1 112 ? -23.178 16.860 14.925 1.00 90.19 112 ARG A N 1
ATOM 938 C CA . ARG A 1 112 ? -23.112 18.075 15.761 1.00 90.19 112 ARG A CA 1
ATOM 939 C C . ARG A 1 112 ? -24.440 18.830 15.827 1.00 90.19 112 ARG A C 1
ATOM 941 O O . ARG A 1 112 ? -24.694 19.510 16.812 1.00 90.19 112 ARG A O 1
ATOM 948 N N . ALA A 1 113 ? -25.285 18.699 14.805 1.00 93.31 113 ALA A N 1
ATOM 949 C CA . ALA A 1 113 ? -26.647 19.228 14.807 1.00 93.31 113 ALA A CA 1
ATOM 950 C C . ALA A 1 113 ? -27.641 18.362 15.615 1.00 93.31 113 ALA A C 1
ATOM 952 O O . ALA A 1 113 ? -28.833 18.658 15.623 1.00 93.31 113 ALA A O 1
ATOM 953 N N . GLY A 1 114 ? -27.176 17.292 16.270 1.00 88.88 114 GLY A N 1
ATOM 954 C CA . GLY A 1 114 ? -27.994 16.407 17.103 1.00 88.88 114 GLY A CA 1
ATOM 955 C C . GLY A 1 114 ? -28.700 15.282 16.342 1.00 88.88 114 GLY A C 1
ATOM 956 O O . GLY A 1 114 ? -29.523 14.576 16.921 1.00 88.88 114 GLY A O 1
ATOM 957 N N . LEU A 1 115 ? -28.410 15.088 15.050 1.00 91.88 115 LEU A N 1
ATOM 958 C CA . LEU A 1 115 ? -28.993 13.986 14.283 1.00 91.88 115 LEU A CA 1
ATOM 959 C C . LEU A 1 115 ? -28.331 12.650 14.638 1.00 91.88 115 LEU A C 1
ATOM 961 O O . LEU A 1 115 ? -27.152 12.581 14.978 1.00 91.88 115 LEU A O 1
ATOM 965 N N . THR A 1 116 ? -29.084 11.55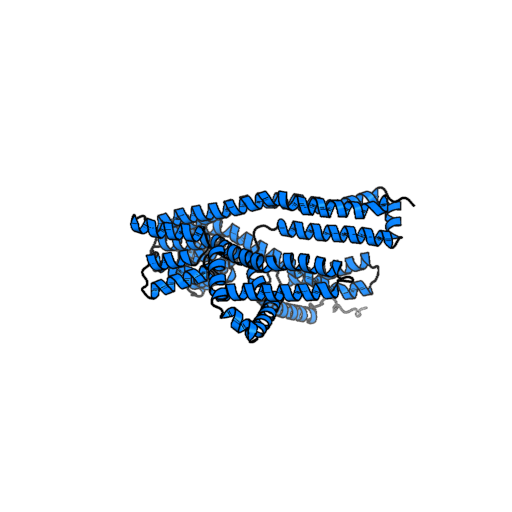9 14.492 1.00 90.50 116 THR A N 1
ATOM 966 C CA . THR A 1 116 ? -28.555 10.199 14.659 1.00 90.50 116 THR A CA 1
ATOM 967 C C . THR A 1 116 ? -27.615 9.819 13.510 1.00 90.50 116 THR A C 1
ATOM 969 O O . THR A 1 116 ? -27.728 10.342 12.398 1.00 90.50 116 THR A O 1
ATOM 972 N N . ILE A 1 117 ? -26.731 8.837 13.735 1.00 89.00 117 ILE A N 1
ATOM 973 C CA . ILE A 1 117 ? -25.829 8.301 12.695 1.00 89.00 117 ILE A CA 1
ATOM 974 C C . ILE A 1 117 ? -26.618 7.823 11.468 1.00 89.00 117 ILE A C 1
ATOM 976 O O . ILE A 1 117 ? -26.207 8.087 10.340 1.00 89.00 117 ILE A O 1
ATOM 980 N N . ARG A 1 118 ? -27.782 7.187 11.666 1.00 91.94 118 ARG A N 1
ATOM 981 C CA . ARG A 1 118 ? -28.659 6.751 10.567 1.00 91.94 118 ARG A CA 1
ATOM 982 C C . ARG A 1 118 ? -29.104 7.930 9.695 1.00 91.94 118 ARG A C 1
ATOM 984 O O . ARG A 1 118 ? -28.915 7.885 8.481 1.00 91.94 118 ARG A O 1
ATOM 991 N N . ASN A 1 119 ? -29.637 8.991 10.304 1.00 93.94 119 ASN A N 1
ATOM 992 C CA . ASN A 1 119 ? -30.117 10.172 9.577 1.00 93.94 119 ASN A CA 1
ATOM 993 C C . ASN A 1 119 ? -28.960 10.919 8.897 1.00 93.94 119 ASN A C 1
ATOM 995 O O . ASN A 1 119 ? -29.086 11.362 7.754 1.00 93.94 119 ASN A O 1
ATOM 999 N N . GL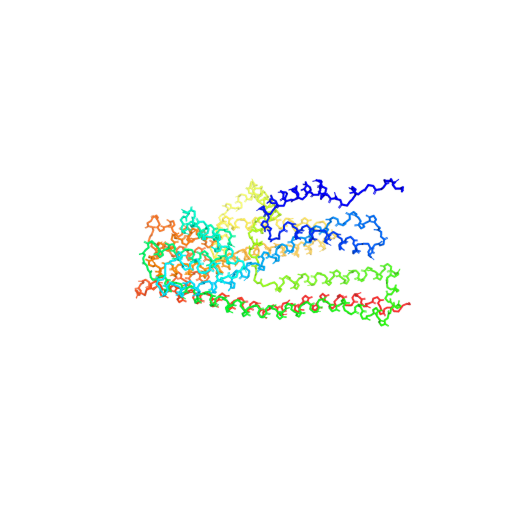Y A 1 120 ? -27.808 11.014 9.570 1.00 94.06 120 GLY A N 1
ATOM 1000 C CA . GLY A 1 120 ? -26.588 11.581 8.997 1.00 94.06 120 GLY A CA 1
ATOM 1001 C C . GLY A 1 120 ? -26.116 10.813 7.759 1.00 94.06 120 GLY A C 1
ATOM 1002 O O . GLY A 1 120 ? -25.870 11.415 6.712 1.00 94.06 120 GLY A O 1
ATOM 1003 N N . LEU A 1 121 ? -26.068 9.477 7.830 1.00 94.81 121 LEU A N 1
ATOM 1004 C CA . LEU A 1 121 ? -25.748 8.617 6.685 1.00 94.81 121 LEU A CA 1
ATOM 1005 C C . LEU A 1 121 ? -26.764 8.779 5.545 1.00 94.81 121 LEU A C 1
ATOM 1007 O O . LEU A 1 121 ? -26.368 8.781 4.376 1.00 94.81 121 LEU A O 1
ATOM 1011 N N . GLU A 1 122 ? -28.049 8.965 5.855 1.00 95.88 122 GLU A N 1
ATOM 1012 C CA . GLU A 1 122 ? -29.082 9.184 4.842 1.00 95.88 122 GLU A CA 1
ATOM 1013 C C . GLU A 1 122 ? -28.856 10.502 4.087 1.00 95.88 122 GLU A C 1
ATOM 1015 O O . GLU A 1 122 ? -28.855 10.514 2.851 1.00 95.88 122 GLU A O 1
ATOM 1020 N N . ILE A 1 123 ? -28.578 11.598 4.802 1.00 96.81 123 ILE A N 1
ATOM 1021 C CA . ILE A 1 123 ? -28.243 12.901 4.203 1.00 96.81 123 ILE A CA 1
ATOM 1022 C C . ILE A 1 123 ? -26.987 12.782 3.332 1.00 96.81 123 ILE A C 1
ATOM 1024 O O . ILE A 1 123 ? -26.976 13.241 2.184 1.00 96.81 123 ILE A O 1
ATOM 1028 N N . CYS A 1 124 ? -25.948 12.122 3.846 1.00 96.56 124 CYS A N 1
ATOM 1029 C CA . CYS A 1 124 ? -24.713 11.851 3.119 1.00 96.56 124 CYS A CA 1
ATOM 1030 C C . CYS A 1 124 ? -24.971 11.067 1.823 1.00 96.56 124 CYS A C 1
ATOM 1032 O O . CYS A 1 124 ? -24.470 11.453 0.767 1.00 96.56 124 CYS A O 1
ATOM 1034 N N . SER A 1 125 ? -25.816 10.032 1.859 1.00 96.81 125 SER A N 1
ATOM 1035 C CA . SER A 1 125 ? -26.155 9.220 0.679 1.00 96.81 125 SER A CA 1
ATOM 1036 C C . SER A 1 125 ? -26.833 10.019 -0.445 1.00 96.81 125 SER A C 1
ATOM 1038 O O . SER A 1 125 ? -26.698 9.677 -1.624 1.00 96.81 125 SER A O 1
ATOM 1040 N N . LYS A 1 126 ? -27.553 11.095 -0.095 1.00 95.69 126 LYS A N 1
ATOM 1041 C CA . LYS A 1 126 ? -28.255 11.969 -1.046 1.00 95.69 126 LYS A CA 1
ATOM 1042 C C . LYS A 1 126 ? -27.353 13.083 -1.588 1.00 95.69 126 LYS A C 1
ATOM 1044 O O . LYS A 1 126 ? -27.459 13.404 -2.769 1.00 95.69 126 LYS A O 1
ATOM 1049 N N . LYS A 1 127 ? -26.476 13.661 -0.754 1.00 96.31 127 LYS A N 1
ATOM 1050 C CA . LYS A 1 127 ? -25.626 14.811 -1.124 1.00 96.31 127 LYS A CA 1
ATOM 1051 C C . LYS A 1 127 ? -24.294 14.428 -1.774 1.00 96.31 127 LYS A C 1
ATOM 1053 O O . LYS A 1 127 ? -23.835 15.137 -2.666 1.00 96.31 127 LYS A O 1
ATOM 1058 N N . ILE A 1 128 ? -23.672 13.325 -1.356 1.00 95.06 128 ILE A N 1
ATOM 1059 C CA . ILE A 1 128 ? -22.351 12.925 -1.858 1.00 95.06 128 ILE A CA 1
ATOM 1060 C C . ILE A 1 128 ? -22.491 12.336 -3.259 1.00 95.06 128 ILE A C 1
ATOM 1062 O O . ILE A 1 128 ? -23.342 11.485 -3.527 1.00 95.06 128 ILE A O 1
ATOM 1066 N N . LYS A 1 129 ? -21.628 12.779 -4.173 1.00 93.94 129 LY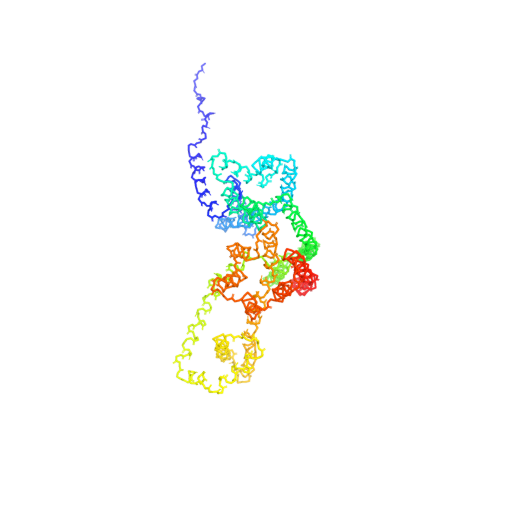S A N 1
ATOM 1067 C CA . LYS A 1 129 ? -21.637 12.322 -5.568 1.00 93.94 129 LYS A CA 1
ATOM 1068 C C . LYS A 1 129 ? -21.187 10.856 -5.685 1.00 93.94 129 LYS A C 1
ATOM 1070 O O . LYS A 1 129 ? -20.474 10.317 -4.839 1.00 93.94 129 LYS A O 1
ATOM 1075 N N . SER A 1 130 ? -21.576 10.199 -6.780 1.00 88.12 130 SER A N 1
ATOM 1076 C CA . SER A 1 130 ? -21.013 8.895 -7.171 1.00 88.12 130 SER A CA 1
ATOM 1077 C C . SER A 1 130 ? -19.488 9.029 -7.355 1.00 88.12 130 SER A C 1
ATOM 1079 O O . SER A 1 130 ? -19.035 10.084 -7.818 1.00 88.12 130 SER A O 1
ATOM 1081 N N . PRO A 1 131 ? -18.660 8.025 -7.008 1.00 89.69 131 PRO A N 1
ATOM 1082 C CA . PRO A 1 131 ? -18.994 6.656 -6.583 1.00 89.69 131 PRO A CA 1
ATOM 1083 C C . PRO A 1 131 ? -19.294 6.429 -5.089 1.00 89.69 131 PRO A C 1
ATOM 1085 O O . PRO A 1 131 ? -19.955 5.437 -4.786 1.00 89.69 131 PRO A O 1
ATOM 1088 N N . LEU A 1 132 ? -18.838 7.278 -4.158 1.00 93.62 132 LEU A N 1
ATOM 1089 C CA . LEU A 1 132 ? -19.043 7.032 -2.719 1.00 93.62 132 LEU A CA 1
ATOM 1090 C C . LEU A 1 132 ? -20.523 7.139 -2.326 1.00 93.62 132 LEU A C 1
ATOM 1092 O O . LEU A 1 132 ? -21.024 6.289 -1.594 1.00 93.62 132 LEU A O 1
ATOM 1096 N N . GLY A 1 133 ? -21.251 8.112 -2.883 1.00 93.81 133 GLY A N 1
ATOM 1097 C CA . GLY A 1 133 ? -22.688 8.263 -2.640 1.00 93.81 133 GLY A CA 1
ATOM 1098 C C . GLY A 1 133 ? -23.511 7.030 -3.028 1.00 93.81 133 GLY A C 1
ATOM 1099 O O . GLY A 1 133 ? -24.468 6.690 -2.343 1.00 93.81 133 GLY A O 1
ATOM 1100 N N . GLU A 1 134 ? -23.124 6.303 -4.085 1.00 91.06 134 GLU A N 1
ATOM 1101 C CA . GLU A 1 134 ? -23.794 5.048 -4.464 1.00 91.06 134 GLU A CA 1
ATOM 1102 C C . GLU A 1 134 ? -23.555 3.925 -3.452 1.00 91.06 134 GLU A C 1
ATOM 1104 O O . GLU A 1 134 ? -24.469 3.154 -3.173 1.00 91.06 134 GLU A O 1
ATOM 1109 N N . GLU A 1 135 ? -22.350 3.826 -2.888 1.00 93.69 135 GLU A N 1
ATOM 1110 C CA . GLU A 1 135 ? -22.074 2.850 -1.830 1.00 93.69 135 GLU A CA 1
ATOM 1111 C C . GLU A 1 135 ? -22.816 3.204 -0.536 1.00 93.69 135 GLU A C 1
ATOM 1113 O O . GLU A 1 135 ? -23.388 2.314 0.088 1.00 93.69 135 GLU A O 1
ATOM 1118 N N . LEU A 1 136 ? -22.916 4.491 -0.191 1.00 96.38 136 LEU A N 1
ATOM 1119 C CA . LEU A 1 136 ? -23.722 4.957 0.942 1.00 96.38 136 LEU A CA 1
ATOM 1120 C C . LEU A 1 136 ? -25.219 4.684 0.741 1.00 96.38 136 LEU A C 1
ATOM 1122 O O . LEU A 1 136 ? -25.896 4.266 1.675 1.00 96.38 136 LEU A O 1
ATOM 1126 N N . LYS A 1 137 ? -25.748 4.843 -0.479 1.00 96.50 137 LYS A N 1
ATOM 1127 C CA . LYS A 1 137 ? -27.134 4.453 -0.796 1.00 96.50 137 LYS A CA 1
ATOM 1128 C C . LYS A 1 137 ? -27.369 2.959 -0.589 1.00 96.50 137 LYS A C 1
ATOM 1130 O O . LYS A 1 137 ? -28.421 2.585 -0.086 1.00 96.50 137 LYS A O 1
ATOM 1135 N N . LYS A 1 138 ? -26.400 2.101 -0.935 1.00 95.19 138 LYS A N 1
ATOM 1136 C CA . LYS A 1 138 ? -26.494 0.661 -0.637 1.00 95.19 138 LYS A CA 1
ATOM 1137 C C . LYS A 1 138 ? -26.541 0.408 0.866 1.00 95.19 138 LYS A C 1
ATOM 1139 O O . LYS A 1 138 ? -27.374 -0.377 1.289 1.00 95.19 138 LYS A O 1
ATOM 1144 N N . VAL A 1 139 ? -25.717 1.102 1.656 1.00 96.50 139 VAL A N 1
ATOM 1145 C CA . VAL A 1 139 ? -25.760 1.013 3.128 1.00 96.50 139 VAL A CA 1
ATOM 1146 C C . VAL A 1 139 ? -27.141 1.398 3.661 1.00 96.50 139 VAL A C 1
ATOM 1148 O O . VAL A 1 139 ? -27.714 0.650 4.441 1.00 96.50 139 VAL A O 1
ATOM 1151 N N . ILE A 1 140 ? -27.718 2.513 3.203 1.00 97.25 140 ILE A N 1
ATOM 1152 C CA . ILE A 1 140 ? -29.067 2.932 3.620 1.00 97.25 140 ILE A CA 1
ATOM 1153 C C . ILE A 1 140 ? -30.138 1.922 3.198 1.00 97.25 140 ILE A C 1
ATOM 1155 O O . ILE A 1 140 ? -31.035 1.627 3.982 1.00 97.25 140 ILE A O 1
ATOM 1159 N N . ASN A 1 141 ? -30.035 1.353 1.997 1.00 96.06 141 ASN A N 1
ATOM 1160 C CA . ASN A 1 141 ? -30.956 0.311 1.547 1.00 96.06 141 ASN A CA 1
ATOM 1161 C C . ASN A 1 141 ? -30.839 -0.966 2.391 1.00 96.06 141 ASN A C 1
ATOM 1163 O O . ASN A 1 141 ? -31.861 -1.561 2.702 1.00 96.06 141 ASN A O 1
ATOM 1167 N N . GLU A 1 142 ? -29.623 -1.375 2.768 1.00 96.50 142 GLU A N 1
ATOM 1168 C CA . GLU A 1 142 ? -29.390 -2.505 3.678 1.00 96.50 142 GLU A CA 1
ATOM 1169 C C . GLU A 1 142 ? -30.042 -2.227 5.050 1.00 96.50 142 GLU A C 1
ATOM 1171 O O . GLU A 1 142 ? -30.811 -3.052 5.539 1.00 96.50 142 GLU A O 1
ATOM 1176 N N . ILE A 1 143 ? -29.846 -1.026 5.609 1.00 95.12 143 ILE A N 1
ATOM 1177 C CA . ILE A 1 143 ? -30.448 -0.601 6.888 1.00 95.12 143 ILE A CA 1
ATOM 1178 C C . ILE A 1 143 ? -31.982 -0.557 6.826 1.00 95.12 143 ILE A C 1
ATOM 1180 O O . ILE A 1 143 ? -32.647 -0.895 7.798 1.00 95.12 143 ILE A O 1
ATOM 1184 N N . ASN A 1 144 ? -32.566 -0.137 5.702 1.00 94.69 144 ASN A N 1
ATOM 1185 C CA . ASN A 1 144 ? -34.023 -0.075 5.533 1.00 94.69 144 ASN A CA 1
ATOM 1186 C C . ASN A 1 144 ? -34.687 -1.455 5.421 1.00 94.69 144 ASN A C 1
ATOM 1188 O O . ASN A 1 144 ? -35.906 -1.539 5.533 1.00 94.69 144 ASN A O 1
ATOM 1192 N N . ILE A 1 145 ? -33.904 -2.510 5.185 1.00 96.06 145 ILE A N 1
ATOM 1193 C CA . ILE A 1 145 ? -34.348 -3.911 5.210 1.00 96.06 145 ILE A CA 1
ATOM 1194 C C . ILE A 1 145 ? -33.825 -4.573 6.506 1.00 96.06 145 ILE A C 1
ATOM 1196 O O . ILE A 1 145 ? -33.486 -5.752 6.532 1.00 96.06 145 ILE A O 1
ATOM 1200 N N . ASP A 1 146 ? -33.700 -3.782 7.578 1.00 94.00 146 ASP A N 1
ATOM 1201 C CA . ASP A 1 146 ? -33.317 -4.192 8.935 1.00 94.00 146 ASP A CA 1
ATOM 1202 C C . ASP A 1 146 ? -31.972 -4.933 9.053 1.00 94.00 146 ASP A C 1
ATOM 1204 O O . ASP A 1 146 ? -31.727 -5.681 10.004 1.00 94.00 146 ASP A O 1
ATOM 1208 N N . ILE A 1 147 ? -31.044 -4.706 8.117 1.00 94.88 147 ILE A N 1
ATOM 1209 C CA . ILE A 1 147 ? -29.652 -5.121 8.305 1.00 94.88 147 ILE A CA 1
ATOM 1210 C C . ILE A 1 147 ? -28.989 -4.134 9.266 1.00 94.88 147 ILE A C 1
ATOM 1212 O O . ILE A 1 147 ? -29.017 -2.921 9.064 1.00 94.88 147 ILE A O 1
ATOM 1216 N N . ASP A 1 148 ? -28.341 -4.671 10.297 1.00 92.69 148 ASP A N 1
ATOM 1217 C CA . ASP A 1 148 ? -27.611 -3.887 11.289 1.00 92.69 148 ASP A CA 1
ATOM 1218 C C . ASP A 1 148 ? -26.637 -2.866 10.653 1.00 92.69 148 ASP A C 1
ATOM 1220 O O . ASP A 1 148 ? -25.985 -3.142 9.637 1.00 92.69 148 ASP A O 1
ATOM 1224 N N . ILE A 1 149 ? -26.532 -1.674 11.257 1.00 91.00 149 ILE A N 1
ATOM 1225 C CA . ILE A 1 149 ? -25.724 -0.559 10.733 1.00 91.00 149 ILE A CA 1
ATOM 1226 C C . ILE A 1 149 ? -24.247 -0.953 10.667 1.00 91.00 149 ILE A C 1
ATOM 1228 O O . ILE A 1 149 ? -23.603 -0.712 9.643 1.00 91.00 149 ILE A O 1
ATOM 1232 N N . SER A 1 150 ? -23.711 -1.588 11.715 1.00 90.38 150 SER A N 1
ATOM 1233 C CA . SER A 1 150 ? -22.314 -2.033 11.744 1.00 90.38 150 SER A CA 1
ATOM 1234 C C . SER A 1 150 ? -22.062 -3.060 10.646 1.00 90.38 150 SER A C 1
ATOM 1236 O O . SER A 1 150 ? -21.122 -2.918 9.864 1.00 90.38 150 SER A O 1
ATOM 1238 N N . LYS A 1 151 ? -22.967 -4.033 10.482 1.00 92.94 151 LYS A N 1
ATOM 1239 C CA . LYS A 1 151 ? -22.870 -5.021 9.398 1.00 92.94 151 LYS A CA 1
ATOM 1240 C C . LYS A 1 151 ? -22.934 -4.384 8.006 1.00 92.94 151 LYS A C 1
ATOM 1242 O O . LYS A 1 151 ? -22.141 -4.744 7.137 1.00 92.94 151 LYS A O 1
ATOM 1247 N N . SER A 1 152 ? -23.826 -3.421 7.796 1.00 95.44 152 SER A N 1
ATOM 1248 C CA . SER A 1 152 ? -23.983 -2.720 6.513 1.00 95.44 152 SER A CA 1
ATOM 1249 C C . SER A 1 152 ? -22.748 -1.881 6.162 1.00 95.44 152 SER A C 1
ATOM 1251 O O . SER A 1 152 ? -22.267 -1.875 5.023 1.00 95.44 152 SER A O 1
ATOM 1253 N N . LEU A 1 153 ? -22.170 -1.208 7.158 1.00 93.62 153 LEU A N 1
ATOM 1254 C CA . LEU A 1 153 ? -20.916 -0.470 7.023 1.00 93.62 153 LEU A CA 1
ATOM 1255 C C . LEU A 1 153 ? -19.730 -1.406 6.754 1.00 93.62 153 LEU A C 1
ATOM 1257 O O . LEU A 1 153 ? -18.915 -1.115 5.878 1.00 93.62 153 LEU A O 1
ATOM 1261 N N . HIS A 1 154 ? -19.666 -2.561 7.417 1.00 92.50 154 HIS A N 1
ATOM 1262 C CA . HIS A 1 154 ? -18.646 -3.576 7.156 1.00 92.50 154 HIS A CA 1
ATOM 1263 C C . HIS A 1 154 ? -18.760 -4.153 5.735 1.00 92.50 154 HIS A C 1
ATOM 1265 O O . HIS A 1 154 ? -17.758 -4.315 5.031 1.00 92.50 154 HIS A O 1
ATOM 1271 N N . ASN A 1 155 ? -19.985 -4.384 5.251 1.00 92.62 155 ASN A N 1
ATOM 1272 C CA . ASN A 1 155 ? -20.227 -4.772 3.864 1.00 92.62 155 ASN A CA 1
ATOM 1273 C C . ASN A 1 155 ? -19.688 -3.706 2.898 1.00 92.62 155 ASN A C 1
ATOM 1275 O O . ASN A 1 155 ? -18.991 -4.042 1.940 1.00 92.62 155 ASN A O 1
ATOM 1279 N N . MET A 1 156 ? -19.937 -2.419 3.161 1.00 93.62 156 MET A N 1
ATOM 1280 C CA . MET A 1 156 ? -19.367 -1.323 2.371 1.00 93.62 156 MET A CA 1
ATOM 1281 C C . MET A 1 156 ? -17.832 -1.317 2.406 1.00 93.62 156 MET A C 1
ATOM 1283 O O . MET A 1 156 ? -17.203 -1.239 1.348 1.00 93.62 156 MET A O 1
ATOM 1287 N N . ALA A 1 157 ? -17.226 -1.448 3.585 1.00 90.62 157 ALA A N 1
ATOM 1288 C CA . ALA A 1 157 ? -15.776 -1.499 3.759 1.00 90.62 157 ALA A CA 1
ATOM 1289 C C . ALA A 1 157 ? -15.144 -2.650 2.960 1.00 90.62 157 ALA A C 1
ATOM 1291 O O . ALA A 1 157 ? -14.234 -2.432 2.157 1.00 90.62 157 ALA A O 1
ATOM 1292 N N . SER A 1 158 ? -15.720 -3.852 3.054 1.00 87.88 158 SER A N 1
ATOM 1293 C CA . SER A 1 158 ? -15.259 -5.037 2.319 1.00 87.88 158 SER A CA 1
ATOM 1294 C C . SER A 1 158 ? -15.366 -4.899 0.790 1.00 87.88 158 SER A C 1
ATOM 1296 O O . SER A 1 158 ? -14.551 -5.471 0.056 1.00 87.88 158 SER A O 1
ATOM 1298 N N . ARG A 1 159 ? -16.338 -4.116 0.292 1.00 86.81 159 ARG A N 1
ATOM 1299 C CA . ARG A 1 159 ? -16.508 -3.804 -1.138 1.00 86.81 159 ARG A CA 1
ATOM 1300 C C . ARG A 1 159 ? -15.534 -2.730 -1.620 1.00 86.81 159 ARG A C 1
ATOM 1302 O O . ARG A 1 159 ? -15.000 -2.851 -2.722 1.00 86.81 159 ARG A O 1
ATOM 1309 N N . ILE A 1 160 ? -15.323 -1.676 -0.829 1.00 86.94 160 ILE A N 1
ATOM 1310 C CA . ILE A 1 160 ? -14.499 -0.522 -1.213 1.00 86.94 160 ILE A CA 1
ATOM 1311 C C . ILE A 1 160 ? -12.998 -0.812 -1.040 1.00 86.94 160 ILE A C 1
ATOM 1313 O O . ILE A 1 160 ? -12.210 -0.424 -1.906 1.00 86.94 160 ILE A O 1
ATOM 1317 N N . LYS A 1 161 ? -12.605 -1.524 0.028 1.00 82.06 161 LYS A N 1
ATOM 1318 C CA . LYS A 1 161 ? -11.219 -1.919 0.356 1.00 82.06 161 LYS A CA 1
ATOM 1319 C C . LYS A 1 161 ? -10.246 -0.730 0.390 1.00 82.06 161 LYS A C 1
ATOM 1321 O O . LYS A 1 161 ? -9.181 -0.761 -0.239 1.00 82.06 161 LYS A O 1
ATOM 1326 N N . ILE A 1 162 ? -10.635 0.338 1.086 1.00 83.81 162 ILE A N 1
ATOM 1327 C CA . ILE A 1 162 ? -9.821 1.544 1.297 1.00 83.81 162 ILE A CA 1
ATOM 1328 C C . ILE A 1 162 ? -9.589 1.706 2.808 1.00 83.81 162 ILE A C 1
ATOM 1330 O O . ILE A 1 162 ? -10.581 1.725 3.535 1.00 83.81 162 ILE A O 1
ATOM 1334 N N . PRO A 1 163 ? -8.334 1.886 3.273 1.00 80.44 163 PRO A N 1
ATOM 1335 C CA . PRO A 1 163 ? -8.012 1.967 4.702 1.00 80.44 163 PRO A CA 1
ATOM 1336 C C . PRO A 1 163 ? -8.803 3.036 5.457 1.00 80.44 163 PRO A C 1
ATOM 1338 O O . PRO A 1 163 ? -9.227 2.823 6.584 1.00 80.44 163 PRO A O 1
ATOM 1341 N N . GLU A 1 164 ? -9.031 4.192 4.834 1.00 85.75 164 GLU A N 1
ATOM 1342 C CA . GLU A 1 164 ? -9.802 5.279 5.433 1.00 85.75 164 GLU A CA 1
ATOM 1343 C C . GLU A 1 164 ? -11.260 4.878 5.702 1.00 85.75 164 GLU A C 1
ATOM 1345 O O . GLU A 1 164 ? -11.824 5.330 6.688 1.00 85.75 164 GLU A O 1
ATOM 1350 N N . ILE A 1 165 ? -11.867 4.010 4.882 1.00 89.19 165 ILE A N 1
ATOM 1351 C CA . ILE A 1 165 ? -13.215 3.488 5.154 1.00 89.19 165 ILE A CA 1
ATOM 1352 C C . ILE A 1 165 ? -13.186 2.547 6.357 1.00 89.19 165 ILE A C 1
ATOM 1354 O O . ILE A 1 165 ? -14.045 2.674 7.224 1.00 89.19 165 ILE A O 1
ATOM 1358 N N . ASP A 1 166 ? -12.191 1.661 6.443 1.00 84.88 166 ASP A N 1
ATOM 1359 C CA . ASP A 1 166 ? -12.039 0.739 7.575 1.00 84.88 166 ASP A CA 1
ATOM 1360 C C . ASP A 1 166 ? -11.915 1.512 8.901 1.00 84.88 166 ASP A C 1
ATOM 1362 O O . ASP A 1 166 ? -12.600 1.189 9.869 1.00 84.88 166 ASP A O 1
ATOM 1366 N N . LEU A 1 167 ? -11.137 2.604 8.919 1.00 81.62 167 LEU A N 1
ATOM 1367 C CA . LEU A 1 167 ? -11.015 3.490 10.085 1.00 81.62 167 LEU A CA 1
ATOM 1368 C C . LEU A 1 167 ? -12.356 4.109 10.506 1.00 81.62 167 LEU A C 1
ATOM 1370 O O . LEU A 1 167 ? -12.648 4.196 11.699 1.00 81.62 167 LEU A O 1
ATOM 1374 N N . ILE A 1 168 ? -13.175 4.536 9.541 1.00 88.38 168 ILE A N 1
ATOM 1375 C CA . ILE A 1 168 ? -14.486 5.142 9.813 1.00 88.38 168 ILE A CA 1
ATOM 1376 C C . ILE A 1 168 ? -15.444 4.106 10.394 1.00 88.38 168 ILE A C 1
ATOM 1378 O O . ILE A 1 168 ? -16.135 4.394 11.370 1.00 88.38 168 ILE A O 1
ATOM 1382 N N . VAL A 1 169 ? -15.480 2.902 9.817 1.00 89.19 169 VAL A N 1
ATOM 1383 C CA . VAL A 1 169 ? -16.325 1.812 10.321 1.00 89.19 169 VAL A CA 1
ATOM 1384 C C . VAL A 1 169 ? -15.901 1.422 11.735 1.00 89.19 169 VAL A C 1
ATOM 1386 O O . VAL A 1 169 ? -16.751 1.400 12.623 1.00 89.19 169 VAL A O 1
ATOM 1389 N N . SER A 1 170 ? -14.600 1.228 11.979 1.00 83.88 170 SER A N 1
ATOM 1390 C CA . SER A 1 170 ? -14.065 0.948 13.317 1.00 83.88 170 SER A CA 1
ATOM 1391 C C . SER A 1 170 ? -14.447 2.039 14.325 1.00 83.88 170 SER A C 1
ATOM 1393 O O . SER A 1 170 ? -14.909 1.727 15.420 1.00 83.88 170 SER A O 1
ATOM 1395 N N . ALA A 1 171 ? -14.327 3.321 13.965 1.00 83.88 171 ALA A N 1
ATOM 1396 C CA . ALA A 1 171 ? -14.705 4.429 14.842 1.00 83.88 171 ALA A CA 1
ATOM 1397 C C . ALA A 1 171 ? -16.203 4.421 15.204 1.00 83.88 171 ALA A C 1
ATOM 1399 O O . ALA A 1 171 ? -16.557 4.590 16.373 1.00 83.88 171 ALA A O 1
ATOM 1400 N N . ILE A 1 172 ? -17.086 4.185 14.227 1.00 86.00 172 ILE A N 1
ATOM 1401 C CA . ILE A 1 172 ? -18.538 4.084 14.454 1.00 86.00 172 ILE A CA 1
ATOM 1402 C C . ILE A 1 172 ? -18.870 2.878 15.348 1.00 86.00 172 ILE A C 1
ATOM 1404 O O . ILE A 1 172 ? -19.683 2.988 16.264 1.00 86.00 172 ILE A O 1
ATOM 1408 N N . GLU A 1 173 ? -18.233 1.728 15.125 1.00 83.69 173 GLU A N 1
ATOM 1409 C CA . GLU A 1 173 ? -18.478 0.523 15.927 1.00 83.69 173 GLU A CA 1
ATOM 1410 C C . GLU A 1 173 ? -18.009 0.670 17.378 1.00 83.69 173 GLU A C 1
ATOM 1412 O O . GLU A 1 173 ? -18.701 0.236 18.301 1.00 83.69 173 GLU A O 1
ATOM 1417 N N . ILE A 1 174 ? -16.837 1.273 17.597 1.00 81.94 174 ILE A N 1
ATOM 1418 C CA . ILE A 1 174 ? -16.287 1.459 18.944 1.00 81.94 174 ILE A CA 1
ATOM 1419 C C . ILE A 1 174 ? -17.139 2.459 19.729 1.00 81.94 174 ILE A C 1
ATOM 1421 O O . ILE A 1 174 ? -17.525 2.168 20.863 1.00 81.94 174 ILE A O 1
ATOM 1425 N N . THR A 1 175 ? -17.488 3.595 19.119 1.00 78.56 175 THR A N 1
ATOM 1426 C CA . THR A 1 175 ? -18.328 4.618 19.765 1.00 78.56 175 THR A CA 1
ATOM 1427 C C . THR A 1 175 ? -19.706 4.091 20.136 1.00 78.56 175 THR A C 1
ATOM 1429 O O . THR A 1 175 ? -20.178 4.367 21.237 1.00 78.56 175 THR A O 1
ATOM 1432 N N . GLY A 1 176 ? -20.318 3.270 19.277 1.00 77.62 176 GLY A N 1
ATOM 1433 C CA . GLY A 1 176 ? -21.606 2.640 19.565 1.00 77.62 176 GLY A CA 1
ATOM 1434 C C . GLY A 1 176 ? -21.585 1.665 20.751 1.00 77.62 176 GLY A C 1
ATOM 1435 O O . GLY A 1 176 ? -22.617 1.467 21.384 1.00 77.62 176 GLY A O 1
ATOM 1436 N N . ARG A 1 177 ? -20.433 1.057 21.073 1.00 74.25 177 ARG A N 1
ATOM 1437 C CA . ARG A 1 177 ? -20.294 0.078 22.173 1.00 74.25 177 ARG A CA 1
ATOM 1438 C C . ARG A 1 177 ? -19.822 0.685 23.487 1.00 74.25 177 ARG A C 1
ATOM 1440 O O . ARG A 1 177 ? -20.225 0.217 24.546 1.00 74.25 177 ARG A O 1
ATOM 1447 N N . VAL A 1 178 ? -18.892 1.633 23.414 1.00 71.44 178 VAL A N 1
ATOM 1448 C CA . VAL A 1 178 ? -18.185 2.174 24.586 1.00 71.44 178 VAL A CA 1
ATOM 1449 C C . VAL A 1 178 ? -18.841 3.460 25.090 1.00 71.44 178 VAL A C 1
ATOM 1451 O O . VAL A 1 178 ? -18.750 3.746 26.278 1.00 71.44 178 VAL A O 1
ATOM 1454 N N . GLY A 1 179 ? -19.552 4.185 24.219 1.00 65.44 179 GLY A N 1
ATOM 1455 C CA . GLY A 1 179 ? -20.044 5.528 24.508 1.00 65.44 179 GLY A CA 1
ATOM 1456 C C . GLY A 1 179 ? -18.891 6.534 24.472 1.00 65.44 179 GLY A C 1
ATOM 1457 O O . GLY A 1 179 ? -17.958 6.462 25.264 1.00 65.44 179 GLY A O 1
ATOM 1458 N N . GLY A 1 180 ? -18.930 7.463 23.520 1.00 72.50 180 GLY A N 1
ATOM 1459 C CA . GLY A 1 180 ? -17.919 8.507 23.345 1.00 72.50 180 GLY A CA 1
ATOM 1460 C C . GLY A 1 180 ? -18.419 9.584 22.389 1.00 72.50 180 GLY A C 1
ATOM 1461 O O . GLY A 1 180 ? -19.396 9.360 21.668 1.00 72.50 180 GLY A O 1
ATOM 1462 N N . ASP A 1 181 ? -17.767 10.748 22.376 1.00 80.50 181 ASP A N 1
ATOM 1463 C CA . ASP A 1 181 ? -18.146 11.825 21.464 1.00 80.50 181 ASP A CA 1
ATOM 1464 C C . ASP A 1 181 ? -17.741 11.469 20.028 1.00 80.50 181 ASP A C 1
ATOM 1466 O O . ASP A 1 181 ? -16.596 11.620 19.589 1.00 80.50 181 ASP A O 1
ATOM 1470 N N . VAL A 1 182 ? -18.726 10.981 19.275 1.00 78.75 182 VAL A N 1
ATOM 1471 C CA . VAL A 1 182 ? -18.590 10.659 17.855 1.00 78.75 182 VAL A CA 1
ATOM 1472 C C . VAL A 1 182 ? -18.050 11.871 17.091 1.00 78.75 182 VAL A C 1
ATOM 1474 O O . VAL A 1 182 ? -17.227 11.717 16.193 1.00 78.75 182 VAL A O 1
ATOM 1477 N N . THR A 1 183 ? -18.437 13.091 17.460 1.00 83.50 183 THR A N 1
ATOM 1478 C CA . THR A 1 183 ? -18.009 14.300 16.751 1.00 83.50 183 THR A CA 1
ATOM 1479 C C . THR A 1 183 ? -16.521 14.597 16.957 1.00 83.50 183 THR A C 1
ATOM 1481 O O . THR A 1 183 ? -15.841 15.003 16.008 1.00 83.50 183 THR A O 1
ATOM 1484 N N . GLU A 1 184 ? -15.961 14.304 18.133 1.00 83.62 184 GLU A N 1
ATOM 1485 C CA . GLU A 1 184 ? -14.527 14.451 18.416 1.00 83.62 184 GLU A CA 1
ATOM 1486 C C . GLU A 1 184 ? -13.682 13.451 17.609 1.00 83.62 184 GLU A C 1
ATOM 1488 O O . GLU A 1 184 ? -12.674 13.808 16.984 1.00 83.62 184 GLU A O 1
ATOM 1493 N N . ILE A 1 185 ? -14.124 12.194 17.547 1.00 86.25 185 ILE A N 1
ATOM 1494 C CA . ILE A 1 185 ? -13.418 11.129 16.820 1.00 86.25 185 ILE A CA 1
ATOM 1495 C C . ILE A 1 185 ? -13.469 11.382 15.315 1.00 86.25 185 ILE A C 1
ATOM 1497 O O . ILE A 1 185 ? -12.456 11.251 14.625 1.00 86.25 185 ILE A O 1
ATOM 1501 N N . PHE A 1 186 ? -14.619 11.818 14.798 1.00 85.88 186 PHE A N 1
ATOM 1502 C CA . PHE A 1 186 ? -14.749 12.217 13.399 1.00 85.88 186 PHE A CA 1
ATOM 1503 C C . PHE A 1 186 ? -13.901 13.452 13.078 1.00 85.88 186 PHE A C 1
ATOM 1505 O O . PHE A 1 186 ? -13.282 13.502 12.016 1.00 85.88 186 PHE A O 1
ATOM 1512 N N . SER A 1 187 ? -13.798 14.414 13.996 1.00 88.62 187 SER A N 1
ATOM 1513 C CA . SER A 1 187 ? -12.907 15.572 13.838 1.00 88.62 187 SER A CA 1
ATOM 1514 C C . SER A 1 187 ? -11.431 15.151 13.798 1.00 88.62 187 SER A C 1
ATOM 1516 O O . SER A 1 187 ? -10.677 15.617 12.941 1.00 88.62 187 SER A O 1
ATOM 1518 N N . SER A 1 188 ? -11.029 14.195 14.641 1.00 88.38 188 SER A N 1
ATOM 1519 C CA . SER A 1 188 ? -9.690 13.590 14.600 1.00 88.38 188 SER A CA 1
ATOM 1520 C C . SER A 1 188 ? -9.431 12.858 13.275 1.00 88.38 188 SER A C 1
ATOM 1522 O O . SER A 1 188 ? -8.381 13.047 12.662 1.00 88.38 188 SER A O 1
ATOM 1524 N N . LEU A 1 189 ? -10.402 12.084 12.777 1.00 88.50 189 LEU A N 1
ATOM 1525 C CA . LEU A 1 189 ? -10.327 11.415 11.471 1.00 88.50 189 LEU A CA 1
ATOM 1526 C C . LEU A 1 189 ? -10.171 12.401 10.310 1.00 88.50 189 LEU A C 1
ATOM 1528 O O . LEU A 1 189 ? -9.341 12.182 9.427 1.00 88.50 189 LEU A O 1
ATOM 1532 N N . ILE A 1 190 ? -10.937 13.496 10.316 1.00 89.81 190 ILE A N 1
ATOM 1533 C CA . ILE A 1 190 ? -10.841 14.567 9.315 1.00 89.81 190 ILE A CA 1
ATOM 1534 C C . ILE A 1 190 ? -9.420 15.142 9.294 1.00 89.81 190 ILE A C 1
ATOM 1536 O O . ILE A 1 190 ? -8.841 15.293 8.215 1.00 89.81 190 ILE A O 1
ATOM 1540 N N . ASN A 1 191 ? -8.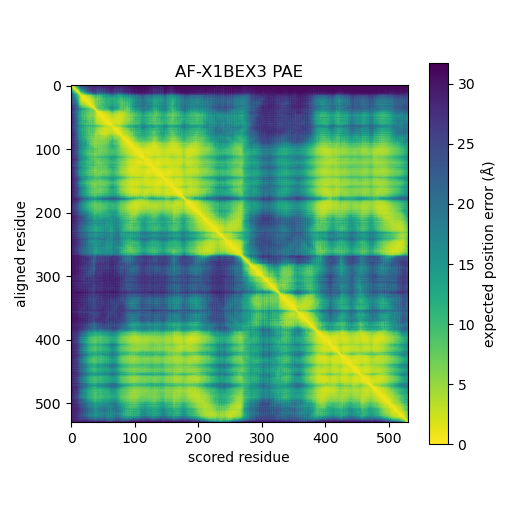834 15.406 10.466 1.00 89.12 191 ASN A N 1
ATOM 1541 C CA . ASN A 1 191 ? -7.470 15.922 10.577 1.00 89.12 191 ASN A CA 1
ATOM 1542 C C . ASN A 1 191 ? -6.429 14.921 10.051 1.00 89.12 191 ASN A C 1
ATOM 1544 O O . ASN A 1 191 ? -5.580 15.303 9.244 1.00 89.12 191 ASN A O 1
ATOM 1548 N N . ILE A 1 192 ? -6.531 13.641 10.429 1.00 87.69 192 ILE A N 1
ATOM 1549 C CA . ILE A 1 192 ? -5.630 12.574 9.954 1.00 87.69 192 ILE A CA 1
ATOM 1550 C C . ILE A 1 192 ? -5.690 12.452 8.424 1.00 87.69 192 ILE A C 1
ATOM 1552 O O . ILE A 1 192 ? -4.657 12.394 7.755 1.00 87.69 192 ILE A O 1
ATOM 1556 N N . ILE A 1 193 ? -6.894 12.432 7.845 1.00 86.69 193 ILE A N 1
ATOM 1557 C CA . ILE A 1 193 ? -7.081 12.274 6.396 1.00 86.69 193 ILE A CA 1
ATOM 1558 C C . ILE A 1 193 ? -6.589 13.508 5.640 1.00 86.69 193 ILE A C 1
ATOM 1560 O O . ILE A 1 193 ? -5.927 13.358 4.612 1.00 86.69 193 ILE A O 1
ATOM 1564 N N . ARG A 1 194 ? -6.850 14.716 6.154 1.00 88.31 194 ARG A N 1
ATOM 1565 C CA . ARG A 1 194 ? -6.345 15.961 5.563 1.00 88.31 194 ARG A CA 1
ATOM 1566 C C . ARG A 1 194 ? -4.816 15.996 5.561 1.00 88.31 194 ARG A C 1
ATOM 1568 O O . ARG A 1 194 ? -4.223 16.303 4.531 1.00 88.31 194 ARG A O 1
ATOM 1575 N N . GLU A 1 195 ? -4.175 15.626 6.670 1.00 86.12 195 GLU A N 1
ATOM 1576 C CA . GLU A 1 195 ? -2.713 15.543 6.745 1.00 86.12 195 GLU A CA 1
ATOM 1577 C C . GLU A 1 195 ? -2.164 14.552 5.705 1.00 86.12 195 GLU A C 1
ATOM 1579 O O . GLU A 1 195 ? -1.269 14.891 4.933 1.00 86.12 195 GLU A O 1
ATOM 1584 N N . ARG A 1 196 ? -2.763 13.359 5.586 1.00 84.44 196 ARG A N 1
ATOM 1585 C CA . ARG A 1 196 ? -2.382 12.367 4.564 1.00 84.44 196 ARG A CA 1
ATOM 1586 C C . ARG A 1 196 ? -2.560 12.875 3.132 1.00 84.44 196 ARG A C 1
ATOM 1588 O O . ARG A 1 196 ? -1.724 12.569 2.281 1.00 84.44 196 ARG A O 1
ATOM 1595 N N . GLN A 1 197 ? -3.640 13.604 2.845 1.00 82.81 197 GLN A N 1
ATOM 1596 C CA . GLN A 1 197 ? -3.882 14.176 1.519 1.00 82.81 197 GLN A CA 1
ATOM 1597 C C . GLN A 1 197 ? -2.799 15.196 1.158 1.00 82.81 197 GLN A C 1
ATOM 1599 O O . GLN A 1 197 ? -2.192 15.056 0.097 1.00 82.81 197 GLN A O 1
ATOM 1604 N N . ASN A 1 198 ? -2.477 16.117 2.069 1.00 85.31 198 ASN A N 1
ATOM 1605 C CA . ASN A 1 198 ? -1.432 17.122 1.860 1.00 85.31 198 ASN A CA 1
ATOM 1606 C C . ASN A 1 198 ? -0.065 16.469 1.581 1.00 85.31 198 ASN A C 1
ATOM 1608 O O . ASN A 1 198 ? 0.582 16.781 0.581 1.00 85.31 198 ASN A O 1
ATOM 1612 N N . LEU A 1 199 ? 0.331 15.483 2.398 1.00 83.00 199 LEU A N 1
ATOM 1613 C CA . LEU A 1 199 ? 1.579 14.726 2.208 1.00 83.00 199 LEU A CA 1
ATOM 1614 C C . LEU A 1 199 ? 1.600 13.971 0.858 1.00 83.00 199 LEU A C 1
ATOM 1616 O O . LEU A 1 199 ? 2.618 13.885 0.171 1.00 83.00 199 LEU A O 1
ATOM 1620 N N . LYS A 1 200 ? 0.462 13.417 0.424 1.00 81.62 200 LYS A N 1
ATOM 1621 C CA . LYS A 1 200 ? 0.351 12.706 -0.863 1.00 81.62 200 LYS A CA 1
ATOM 1622 C C . LYS A 1 200 ? 0.436 13.653 -2.062 1.00 81.62 200 LYS A C 1
ATOM 1624 O O . LYS A 1 200 ? 0.931 13.251 -3.121 1.00 81.62 200 LYS A O 1
ATOM 1629 N N . GLU A 1 201 ? -0.091 14.865 -1.935 1.00 80.38 201 GLU A N 1
ATOM 1630 C CA . GLU A 1 201 ? -0.063 15.884 -2.986 1.00 80.38 201 GLU A CA 1
ATOM 1631 C C . GLU A 1 201 ? 1.350 16.408 -3.227 1.00 80.38 201 GLU A C 1
ATOM 1633 O O . GLU A 1 201 ? 1.779 16.456 -4.382 1.00 80.38 201 GLU A O 1
ATOM 1638 N N . GLU A 1 202 ? 2.112 16.664 -2.167 1.00 81.56 202 GLU A N 1
ATOM 1639 C CA . GLU A 1 202 ? 3.503 17.110 -2.262 1.00 81.56 202 GLU A CA 1
ATOM 1640 C C . GLU A 1 202 ? 4.370 16.110 -3.058 1.00 81.56 202 GLU A C 1
ATOM 1642 O O . GLU A 1 202 ? 4.993 16.460 -4.067 1.00 81.56 202 GLU A O 1
ATOM 1647 N N . ILE A 1 203 ? 4.307 14.815 -2.719 1.00 78.38 203 ILE A N 1
ATOM 1648 C CA . ILE A 1 203 ? 4.998 13.747 -3.470 1.00 78.38 203 ILE A CA 1
ATOM 1649 C C . ILE A 1 203 ? 4.501 13.663 -4.926 1.00 78.38 203 ILE A C 1
ATOM 1651 O O . ILE A 1 203 ? 5.270 13.380 -5.859 1.00 78.38 203 ILE A O 1
ATOM 1655 N N . ARG A 1 204 ? 3.200 13.879 -5.161 1.00 80.06 204 ARG A N 1
ATOM 1656 C CA . ARG A 1 204 ? 2.624 13.836 -6.512 1.00 80.06 204 ARG A CA 1
ATOM 1657 C C . ARG A 1 204 ? 3.216 14.931 -7.390 1.00 80.06 204 ARG A C 1
ATOM 1659 O O . ARG A 1 204 ? 3.527 14.624 -8.542 1.00 80.06 204 ARG A O 1
ATOM 1666 N N . VAL A 1 205 ? 3.391 16.147 -6.877 1.00 81.31 205 VAL A N 1
ATOM 1667 C CA . VAL A 1 205 ? 3.973 17.269 -7.630 1.00 81.31 205 VAL A CA 1
ATOM 1668 C C . VAL A 1 205 ? 5.384 16.910 -8.107 1.00 81.31 205 VAL A C 1
ATOM 1670 O O . VAL A 1 205 ? 5.625 16.896 -9.318 1.00 81.31 205 VAL A O 1
ATOM 1673 N N . PHE A 1 206 ? 6.262 16.460 -7.201 1.00 74.88 206 PHE A N 1
ATOM 1674 C CA . PHE A 1 206 ? 7.632 16.049 -7.550 1.00 74.88 206 PHE A CA 1
ATOM 1675 C C . PHE A 1 206 ? 7.672 14.937 -8.609 1.00 74.88 206 PHE A C 1
ATOM 1677 O O . PHE A 1 206 ? 8.405 15.010 -9.600 1.00 74.88 206 PHE A O 1
ATOM 1684 N N . THR A 1 207 ? 6.854 13.893 -8.441 1.00 75.25 207 THR A N 1
ATOM 1685 C CA . THR A 1 207 ? 6.851 12.772 -9.396 1.00 75.25 207 THR A CA 1
ATOM 1686 C C . THR A 1 207 ? 6.212 13.126 -10.738 1.00 75.25 207 THR A C 1
ATOM 1688 O O . THR A 1 207 ? 6.579 12.536 -11.755 1.00 75.25 207 THR A O 1
ATOM 1691 N N . THR A 1 208 ? 5.269 14.071 -10.771 1.00 79.75 208 THR A N 1
ATOM 1692 C CA . THR A 1 208 ? 4.622 14.532 -12.010 1.00 79.75 208 THR A CA 1
ATOM 1693 C C . THR A 1 208 ? 5.617 15.276 -12.884 1.00 79.75 208 THR A C 1
ATOM 1695 O O . THR A 1 208 ? 5.728 14.955 -14.066 1.00 79.75 208 THR A O 1
ATOM 1698 N N . GLN A 1 209 ? 6.417 16.165 -12.294 1.00 80.75 209 GLN A N 1
ATOM 1699 C CA . GLN A 1 209 ? 7.494 16.855 -13.000 1.00 80.75 209 GLN A CA 1
ATOM 1700 C C . GLN A 1 209 ? 8.465 15.861 -13.657 1.00 80.75 209 GLN A C 1
ATOM 1702 O O . GLN A 1 209 ? 8.727 15.949 -14.854 1.00 80.75 209 GLN A O 1
ATOM 1707 N N . SER A 1 210 ? 8.928 14.856 -12.901 1.00 77.56 210 SER A N 1
ATOM 1708 C CA . SER A 1 210 ? 9.855 13.838 -13.427 1.00 77.56 210 SER A CA 1
ATOM 1709 C C . SER A 1 210 ? 9.238 12.952 -14.517 1.00 77.56 210 SER A C 1
ATOM 1711 O O . SER A 1 210 ? 9.939 12.470 -15.403 1.00 77.56 210 SER A O 1
ATOM 1713 N N . ARG A 1 211 ? 7.924 12.691 -14.458 1.00 81.00 211 ARG A N 1
ATOM 1714 C CA . ARG A 1 211 ? 7.219 11.929 -15.504 1.00 81.00 211 ARG A CA 1
ATOM 1715 C C . ARG A 1 211 ? 7.086 12.714 -16.792 1.00 81.00 211 ARG A C 1
ATOM 1717 O O . ARG A 1 211 ? 7.229 12.125 -17.857 1.00 81.00 211 ARG A O 1
ATOM 1724 N N . LEU A 1 212 ? 6.767 14.002 -16.695 1.00 81.75 212 LEU A N 1
ATOM 1725 C CA . LEU A 1 212 ? 6.627 14.859 -17.865 1.00 81.75 212 LEU A CA 1
ATOM 1726 C C . LEU A 1 212 ? 7.959 14.961 -18.603 1.00 81.75 212 LEU A C 1
ATOM 1728 O O . LEU A 1 212 ? 7.998 14.660 -19.792 1.00 81.75 212 LEU A O 1
ATOM 1732 N N . SER A 1 213 ? 9.051 15.261 -17.893 1.00 79.12 213 SER A N 1
ATOM 1733 C CA . SER A 1 213 ? 10.383 15.316 -18.503 1.00 79.12 213 SER A CA 1
ATOM 1734 C C . SER A 1 213 ? 10.798 13.970 -19.107 1.00 79.12 213 SER A C 1
ATOM 1736 O O . SER A 1 213 ? 11.206 13.917 -20.265 1.00 79.12 213 SER A O 1
ATOM 1738 N N . GLY A 1 214 ? 10.611 12.866 -18.373 1.00 79.31 214 GLY A N 1
ATOM 1739 C CA . GLY A 1 214 ? 10.917 11.523 -18.867 1.00 79.31 214 GLY A CA 1
ATOM 1740 C C . GLY A 1 214 ? 10.114 11.135 -20.113 1.00 79.31 214 GLY A C 1
ATOM 1741 O O . GLY A 1 214 ? 10.678 10.565 -21.045 1.00 79.31 214 GLY A O 1
ATOM 1742 N N . ASN A 1 215 ? 8.818 11.465 -20.164 1.00 81.25 215 ASN A N 1
ATOM 1743 C CA . ASN A 1 215 ? 7.978 11.207 -21.335 1.00 81.25 215 ASN A CA 1
ATOM 1744 C C . ASN A 1 215 ? 8.418 12.050 -22.538 1.00 81.25 215 ASN A C 1
ATOM 1746 O O . ASN A 1 215 ? 8.644 11.477 -23.597 1.00 81.25 215 ASN A O 1
ATOM 1750 N N . ILE A 1 216 ? 8.565 13.372 -22.375 1.00 84.69 216 ILE A N 1
ATOM 1751 C CA . ILE A 1 216 ? 8.971 14.288 -23.457 1.00 84.69 216 ILE A CA 1
ATOM 1752 C C . ILE A 1 216 ? 10.267 13.797 -24.105 1.00 84.69 216 ILE A C 1
ATOM 1754 O O . ILE A 1 216 ? 10.338 13.651 -25.322 1.00 84.69 216 ILE A O 1
ATOM 1758 N N . ILE A 1 217 ? 11.267 13.464 -23.289 1.00 80.12 217 ILE A N 1
ATOM 1759 C CA . ILE A 1 217 ? 12.587 13.083 -23.792 1.00 80.12 217 ILE A CA 1
ATOM 1760 C C . ILE A 1 217 ? 12.576 11.681 -24.420 1.00 80.12 217 ILE A C 1
ATOM 1762 O O . ILE A 1 217 ? 13.241 11.463 -25.426 1.00 80.12 217 ILE A O 1
ATOM 1766 N N . SER A 1 218 ? 11.766 10.745 -23.911 1.00 83.19 218 SER A N 1
ATOM 1767 C CA . SER A 1 218 ? 11.620 9.414 -24.535 1.00 83.19 218 SER A CA 1
ATOM 1768 C C . SER A 1 218 ? 10.977 9.478 -25.930 1.00 83.19 218 SER A C 1
ATOM 1770 O O . SER A 1 218 ? 11.247 8.631 -26.779 1.00 83.19 218 SER A O 1
ATOM 1772 N N . PHE A 1 219 ? 10.125 10.479 -26.182 1.00 84.69 219 PHE A N 1
ATOM 1773 C CA . PHE A 1 219 ? 9.525 10.710 -27.501 1.00 84.69 219 PHE A CA 1
ATOM 1774 C C . PHE A 1 219 ? 10.417 11.531 -28.441 1.00 84.69 219 PHE A C 1
ATOM 1776 O O . PHE A 1 219 ? 10.161 11.547 -29.643 1.00 84.69 219 PHE A O 1
ATOM 1783 N N . LEU A 1 220 ? 11.479 12.163 -27.936 1.00 87.06 220 LEU A N 1
ATOM 1784 C CA . LEU A 1 220 ? 12.374 13.007 -28.730 1.00 87.06 220 LEU A CA 1
ATOM 1785 C C . LEU A 1 220 ? 13.009 12.259 -29.920 1.00 87.06 220 LEU A C 1
ATOM 1787 O O . LEU A 1 220 ? 12.932 12.799 -31.019 1.00 87.06 220 LEU A O 1
ATOM 1791 N N . PRO A 1 221 ? 13.529 11.017 -29.792 1.00 84.25 221 PRO A N 1
ATOM 1792 C CA . PRO A 1 221 ? 14.084 10.287 -30.937 1.00 84.25 221 PRO A CA 1
ATOM 1793 C C . PRO A 1 221 ? 13.050 10.017 -32.041 1.00 84.25 221 PRO A C 1
ATOM 1795 O O . PRO A 1 221 ? 13.379 10.069 -33.221 1.00 84.25 221 PRO A O 1
ATOM 1798 N N . LEU A 1 222 ? 11.785 9.779 -31.669 1.00 84.25 222 LEU A N 1
ATOM 1799 C CA . LEU A 1 222 ? 10.687 9.622 -32.631 1.00 84.25 222 LEU A CA 1
ATOM 1800 C C . LEU A 1 222 ? 10.353 10.953 -33.312 1.00 84.25 222 LEU A C 1
ATOM 1802 O O . LEU A 1 222 ? 10.164 10.986 -34.523 1.00 84.25 222 LEU A O 1
ATOM 1806 N N . GLY A 1 223 ? 10.315 12.049 -32.550 1.00 86.50 223 GLY A N 1
ATOM 1807 C CA . GLY A 1 223 ? 10.141 13.391 -33.104 1.00 86.50 223 GLY A CA 1
ATOM 1808 C C . GLY A 1 223 ? 11.260 13.759 -34.078 1.00 86.50 223 GLY A C 1
ATOM 1809 O O . GLY A 1 223 ? 10.983 14.262 -35.161 1.00 86.50 223 GLY A O 1
ATOM 1810 N N . TYR A 1 224 ? 12.509 13.436 -33.734 1.00 84.44 224 TYR A N 1
ATOM 1811 C CA . TYR A 1 224 ? 13.665 13.649 -34.602 1.00 84.44 224 TYR A CA 1
ATOM 1812 C C . TYR A 1 224 ? 13.566 12.830 -35.890 1.00 84.44 224 TYR A C 1
ATOM 1814 O O . TYR A 1 224 ? 13.771 13.374 -36.967 1.00 84.44 224 TYR A O 1
ATOM 1822 N N . PHE A 1 225 ? 13.176 11.556 -35.795 1.00 82.12 225 PHE A N 1
ATOM 1823 C CA . PHE A 1 225 ? 12.940 10.705 -36.962 1.00 82.12 225 PHE A CA 1
ATOM 1824 C C . PHE A 1 225 ? 11.859 11.277 -37.897 1.00 82.12 225 PHE A C 1
ATOM 1826 O O . PHE A 1 225 ? 12.054 11.316 -39.108 1.00 82.12 225 PHE A O 1
ATOM 1833 N N . VAL A 1 226 ? 10.741 11.769 -37.345 1.00 85.06 226 VAL A N 1
ATOM 1834 C CA . VAL A 1 226 ? 9.675 12.416 -38.133 1.00 85.06 226 VAL A CA 1
ATOM 1835 C C . VAL A 1 226 ? 10.169 13.709 -38.782 1.00 85.06 226 VAL A C 1
ATOM 1837 O O . VAL A 1 226 ? 9.900 13.932 -39.958 1.00 85.06 226 VAL A O 1
ATOM 1840 N N . LEU A 1 227 ? 10.908 14.547 -38.049 1.00 85.56 227 LEU A N 1
ATOM 1841 C CA . LEU A 1 227 ? 11.507 15.760 -38.610 1.00 85.56 227 LEU A CA 1
ATOM 1842 C C . LEU A 1 227 ? 12.459 15.415 -39.762 1.00 85.56 227 LEU A C 1
ATOM 1844 O O . LEU A 1 227 ? 12.343 16.002 -40.832 1.00 85.56 227 LEU A O 1
ATOM 1848 N N . PHE A 1 228 ? 13.328 14.417 -39.590 1.00 82.00 228 PHE A N 1
ATOM 1849 C CA . PHE A 1 228 ? 14.223 13.949 -40.651 1.00 82.00 228 PHE A CA 1
ATOM 1850 C C . PHE A 1 228 ? 13.469 13.427 -41.873 1.00 82.00 228 PHE A C 1
ATOM 1852 O O . PHE A 1 228 ? 13.861 13.713 -42.996 1.00 82.00 228 PHE A O 1
ATOM 1859 N N . TYR A 1 229 ? 12.358 12.717 -41.677 1.00 82.56 229 TYR A N 1
ATOM 1860 C CA . TYR A 1 229 ? 11.510 12.274 -42.783 1.00 82.56 229 TYR A CA 1
ATOM 1861 C C . TYR A 1 229 ? 10.903 13.440 -43.573 1.00 82.56 229 TYR A C 1
ATOM 1863 O O . TYR A 1 229 ? 10.773 13.344 -44.792 1.00 82.56 229 TYR A O 1
ATOM 1871 N N . ILE A 1 230 ? 10.545 14.536 -42.897 1.00 85.69 230 ILE A N 1
ATOM 1872 C CA . ILE A 1 230 ? 9.992 15.733 -43.543 1.00 85.69 230 ILE A CA 1
ATOM 1873 C C . ILE A 1 230 ? 11.079 16.497 -44.312 1.00 85.69 230 ILE A C 1
ATOM 1875 O O . ILE A 1 230 ? 10.833 16.907 -45.443 1.00 85.69 230 ILE A O 1
ATOM 1879 N N . PHE A 1 231 ? 12.261 16.691 -43.720 1.00 85.62 231 PHE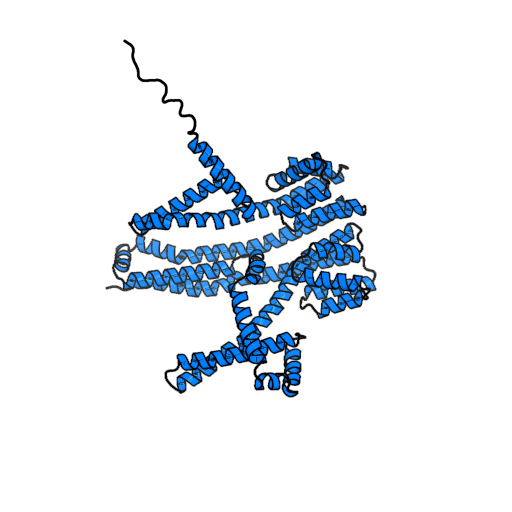 A N 1
ATOM 1880 C CA . PHE A 1 231 ? 13.332 17.494 -44.324 1.00 85.62 231 PHE A CA 1
ATOM 1881 C C . PHE A 1 231 ? 14.175 16.724 -45.351 1.00 85.62 231 PHE A C 1
ATOM 1883 O O . PHE A 1 231 ? 14.558 17.294 -46.366 1.00 85.62 231 PHE A O 1
ATOM 1890 N N . GLU A 1 232 ? 14.430 15.434 -45.127 1.00 81.88 232 GLU A N 1
ATOM 1891 C CA . GLU A 1 232 ? 15.297 14.587 -45.957 1.00 81.88 232 GLU A CA 1
ATOM 1892 C C . GLU A 1 232 ? 14.611 13.265 -46.332 1.00 81.88 232 GLU A C 1
ATOM 1894 O O . GLU A 1 232 ? 15.088 12.159 -46.058 1.00 81.88 232 GLU A O 1
ATOM 1899 N N . SER A 1 233 ? 13.449 13.373 -46.979 1.00 80.25 233 SER A N 1
ATOM 1900 C CA . SER A 1 233 ? 12.628 12.201 -47.312 1.00 80.25 233 SER A CA 1
ATOM 1901 C C . SER A 1 233 ? 13.338 11.169 -48.206 1.00 80.25 233 SER A C 1
ATOM 1903 O O . SER A 1 233 ? 13.032 9.977 -48.116 1.00 80.25 233 SER A O 1
ATOM 1905 N N . GLU A 1 234 ? 14.295 11.591 -49.042 1.00 78.31 234 GLU A N 1
ATOM 1906 C CA . GLU A 1 234 ? 15.063 10.698 -49.921 1.00 78.31 234 GLU A CA 1
ATOM 1907 C C . GLU A 1 234 ? 16.043 9.812 -49.138 1.00 78.31 234 GLU A C 1
ATOM 1909 O O . GLU A 1 234 ? 16.020 8.590 -49.308 1.00 78.31 234 GLU A O 1
ATOM 1914 N N . HIS A 1 235 ? 16.814 10.380 -48.201 1.00 76.69 235 HIS A N 1
ATOM 1915 C CA . HIS A 1 235 ? 17.730 9.612 -47.348 1.00 76.69 235 HIS A CA 1
ATOM 1916 C C . HIS A 1 235 ? 16.981 8.605 -46.475 1.00 76.69 235 HIS A C 1
ATOM 1918 O O . HIS A 1 235 ? 17.387 7.446 -46.369 1.00 76.69 235 HIS A O 1
ATOM 1924 N N . VAL A 1 236 ? 15.840 8.996 -45.896 1.00 78.44 236 VAL A N 1
ATOM 1925 C CA . VAL A 1 236 ? 15.054 8.080 -45.059 1.00 78.44 236 VAL A CA 1
ATOM 1926 C C . VAL A 1 236 ? 14.536 6.891 -45.870 1.00 78.44 236 VAL A C 1
ATOM 1928 O O . VAL A 1 236 ? 14.667 5.749 -45.427 1.00 78.44 236 VAL A O 1
ATOM 1931 N N . LYS A 1 237 ? 14.005 7.116 -47.079 1.00 78.69 237 LYS A N 1
ATOM 1932 C CA . LYS A 1 237 ? 13.560 6.023 -47.964 1.00 78.69 237 LYS A CA 1
ATOM 1933 C C . LYS A 1 237 ? 14.712 5.085 -48.340 1.00 78.69 237 LYS A C 1
ATOM 1935 O O . LYS A 1 237 ? 14.519 3.868 -48.363 1.00 78.69 237 LYS A O 1
ATOM 1940 N N . LEU A 1 238 ? 15.913 5.623 -48.561 1.00 75.75 238 LEU A N 1
ATOM 1941 C CA . LEU A 1 238 ? 17.108 4.838 -48.876 1.00 75.75 238 LEU A CA 1
ATOM 1942 C C . LEU A 1 238 ? 17.525 3.929 -47.707 1.00 75.75 238 LEU A C 1
ATOM 1944 O O . LEU A 1 238 ? 17.843 2.758 -47.924 1.00 75.75 238 LEU A O 1
ATOM 1948 N N . VAL A 1 239 ? 17.427 4.403 -46.462 1.00 75.62 239 VAL A N 1
ATOM 1949 C CA . VAL A 1 239 ? 17.690 3.589 -45.260 1.00 75.62 239 VAL A CA 1
ATOM 1950 C C . VAL A 1 239 ? 16.744 2.389 -45.161 1.00 75.62 239 VAL A C 1
ATOM 1952 O O . VAL A 1 239 ? 17.186 1.295 -44.807 1.00 75.62 239 VAL A O 1
ATOM 1955 N N . PHE A 1 240 ? 15.466 2.555 -45.518 1.00 76.50 240 PHE A N 1
ATOM 1956 C CA . PHE A 1 240 ? 14.495 1.453 -45.513 1.00 76.50 240 PHE A CA 1
ATOM 1957 C C . PHE A 1 240 ? 14.668 0.466 -46.670 1.00 76.50 240 PHE A C 1
ATOM 1959 O O . PHE A 1 240 ? 14.231 -0.676 -46.559 1.00 76.50 240 PHE A O 1
ATOM 1966 N N . SER A 1 241 ? 15.334 0.871 -47.754 1.00 77.94 241 SER A N 1
ATOM 1967 C CA . SER A 1 241 ? 15.616 -0.019 -48.886 1.00 77.94 241 SER A CA 1
ATOM 1968 C C . SER A 1 241 ? 16.737 -1.031 -48.602 1.00 77.94 241 SER A C 1
ATOM 1970 O O . SER A 1 241 ? 16.747 -2.121 -49.172 1.00 77.94 241 SER A O 1
ATOM 1972 N N . LYS A 1 242 ? 17.675 -0.707 -47.697 1.00 79.19 242 LYS A N 1
ATOM 1973 C CA . LYS A 1 242 ? 18.816 -1.568 -47.348 1.00 79.19 242 LYS A CA 1
ATOM 1974 C C . LYS A 1 242 ? 18.533 -2.370 -46.076 1.00 79.19 242 LYS A C 1
ATOM 1976 O O . LYS A 1 242 ? 18.215 -1.802 -45.033 1.00 79.19 242 LYS A O 1
ATOM 1981 N N . THR A 1 243 ? 18.789 -3.681 -46.108 1.00 76.38 243 THR A N 1
ATOM 1982 C CA . THR A 1 243 ? 18.635 -4.582 -44.945 1.00 76.38 243 THR A CA 1
ATOM 1983 C C . THR A 1 243 ? 19.418 -4.091 -43.722 1.00 76.38 243 THR A C 1
ATOM 1985 O O . THR A 1 243 ? 18.906 -4.116 -42.605 1.00 76.38 243 THR A O 1
ATOM 1988 N N . LEU A 1 244 ? 20.635 -3.572 -43.932 1.00 72.19 244 LEU A N 1
ATOM 1989 C CA . LEU A 1 244 ? 21.455 -2.995 -42.862 1.00 72.19 244 LEU A CA 1
ATOM 1990 C C . LEU A 1 244 ? 20.804 -1.748 -42.242 1.00 72.19 244 LEU A C 1
ATOM 1992 O O . LEU A 1 244 ? 20.731 -1.651 -41.019 1.00 72.19 244 LEU A O 1
ATOM 1996 N N . GLY A 1 245 ? 20.262 -0.836 -43.054 1.00 72.62 245 GLY A N 1
ATOM 1997 C CA . GLY A 1 245 ? 19.606 0.381 -42.566 1.00 72.62 245 GLY A CA 1
ATOM 1998 C C . GLY A 1 245 ? 18.401 0.072 -41.675 1.00 72.62 245 GLY A C 1
ATOM 1999 O O . GLY A 1 245 ? 18.306 0.581 -40.556 1.00 72.62 245 GLY A O 1
ATOM 2000 N N . VAL A 1 246 ? 17.554 -0.867 -42.105 1.00 73.00 246 VAL A N 1
ATOM 2001 C CA . VAL A 1 246 ? 16.407 -1.349 -41.317 1.00 73.00 246 VAL A CA 1
ATOM 2002 C C . VAL A 1 246 ? 16.853 -1.954 -39.980 1.00 73.00 246 VAL A C 1
ATOM 2004 O O . VAL A 1 246 ? 16.266 -1.642 -38.942 1.00 73.00 246 VAL A O 1
ATOM 2007 N N . THR A 1 247 ? 17.910 -2.777 -39.960 1.00 72.44 247 THR A N 1
ATOM 2008 C CA . THR A 1 247 ? 18.392 -3.392 -38.706 1.00 72.44 247 THR A CA 1
ATOM 2009 C C . THR A 1 247 ? 18.912 -2.369 -37.694 1.00 72.44 247 THR A C 1
ATOM 2011 O O . THR A 1 247 ? 18.638 -2.504 -36.499 1.00 72.44 247 THR A O 1
ATOM 2014 N N . ILE A 1 248 ? 19.603 -1.317 -38.141 1.00 76.12 248 ILE A N 1
ATOM 2015 C CA . ILE A 1 248 ? 20.146 -0.278 -37.254 1.00 76.12 248 ILE A CA 1
ATOM 2016 C C . ILE A 1 248 ? 19.004 0.563 -36.660 1.00 76.12 248 ILE A C 1
ATOM 2018 O O . ILE A 1 248 ? 18.965 0.765 -35.443 1.00 76.12 248 ILE A O 1
ATOM 2022 N N . VAL A 1 249 ? 18.021 0.964 -37.476 1.00 75.44 249 VAL A N 1
ATOM 2023 C CA . VAL A 1 249 ? 16.837 1.709 -37.009 1.00 75.44 249 VAL A CA 1
ATOM 2024 C C . VAL A 1 249 ? 16.018 0.881 -36.014 1.00 75.44 249 VAL A C 1
ATOM 2026 O O . VAL A 1 249 ? 15.653 1.384 -34.949 1.00 75.44 249 VAL A O 1
ATOM 2029 N N . LEU A 1 250 ? 15.779 -0.406 -36.298 1.00 72.75 250 LEU A N 1
ATOM 2030 C CA . LEU A 1 250 ? 15.088 -1.312 -35.371 1.00 72.75 250 LEU A CA 1
ATOM 2031 C C . LEU A 1 250 ? 15.836 -1.451 -34.040 1.00 72.75 250 LEU A C 1
ATOM 2033 O O . LEU A 1 250 ? 15.213 -1.442 -32.978 1.00 72.75 250 LEU A O 1
ATOM 2037 N N . THR A 1 251 ? 17.167 -1.523 -34.082 1.00 76.25 251 THR A N 1
ATOM 2038 C CA . THR A 1 251 ? 18.005 -1.584 -32.876 1.00 76.25 251 THR A CA 1
ATOM 2039 C C . THR A 1 251 ? 17.889 -0.295 -32.057 1.00 76.25 251 THR A C 1
ATOM 2041 O O . THR A 1 251 ? 17.691 -0.355 -30.841 1.00 76.25 251 THR A O 1
ATOM 2044 N N . GLY A 1 252 ? 17.914 0.871 -32.712 1.00 77.94 252 GLY A N 1
ATOM 2045 C CA . GLY A 1 252 ? 17.698 2.172 -32.075 1.00 77.94 252 GLY A CA 1
ATOM 2046 C C . GLY A 1 252 ? 16.315 2.301 -31.425 1.00 77.94 252 GLY A C 1
ATOM 2047 O O . GLY A 1 252 ? 16.208 2.765 -30.288 1.00 77.94 252 GLY A O 1
ATOM 2048 N N . LEU A 1 253 ? 15.256 1.830 -32.092 1.00 78.00 253 LEU A N 1
ATOM 2049 C CA . LEU A 1 253 ? 13.893 1.816 -31.547 1.00 78.00 253 LEU A CA 1
ATOM 2050 C C . LEU A 1 253 ? 13.746 0.862 -30.352 1.00 78.00 253 LEU A C 1
ATOM 2052 O O . LEU A 1 253 ? 13.091 1.212 -29.368 1.00 78.00 253 LEU A O 1
ATOM 2056 N N . LEU A 1 254 ? 14.376 -0.316 -30.397 1.00 74.38 254 LEU A N 1
ATOM 2057 C CA . LEU A 1 254 ? 14.397 -1.259 -29.274 1.00 74.38 254 LEU A CA 1
ATOM 2058 C C . LEU A 1 254 ? 15.128 -0.677 -28.060 1.00 74.38 254 LEU A C 1
ATOM 2060 O O . LEU A 1 254 ? 14.626 -0.772 -26.939 1.00 74.38 254 LEU A O 1
ATOM 2064 N N . LEU A 1 255 ? 16.277 -0.032 -28.276 1.00 79.38 255 LEU A N 1
ATOM 2065 C CA . LEU A 1 255 ? 17.013 0.676 -27.228 1.00 79.38 255 LEU A CA 1
ATOM 2066 C C . LEU A 1 255 ? 16.170 1.797 -26.607 1.00 79.38 255 LEU A C 1
ATOM 2068 O O . LEU A 1 255 ? 16.097 1.884 -25.379 1.00 79.38 255 LEU A O 1
ATOM 2072 N N . ASN A 1 256 ? 15.468 2.592 -27.424 1.00 83.19 256 ASN A N 1
ATOM 2073 C CA . ASN A 1 256 ? 14.550 3.619 -26.926 1.00 83.19 256 ASN A CA 1
ATOM 2074 C C . ASN A 1 256 ? 13.413 3.009 -26.094 1.00 83.19 256 ASN A C 1
ATOM 2076 O O . ASN A 1 256 ? 13.107 3.480 -24.999 1.00 83.19 256 ASN A O 1
ATOM 2080 N N . LEU A 1 257 ? 12.817 1.911 -26.567 1.00 77.94 257 LEU A N 1
ATOM 2081 C CA . LEU A 1 257 ? 11.753 1.213 -25.849 1.00 77.94 257 LEU A CA 1
ATOM 2082 C C . LEU A 1 257 ? 12.238 0.703 -24.483 1.00 77.94 257 LEU A C 1
ATOM 2084 O O . LEU A 1 257 ? 11.543 0.875 -23.480 1.00 77.94 257 LEU A O 1
ATOM 2088 N N . ILE A 1 258 ? 13.437 0.115 -24.418 1.00 73.88 258 ILE A N 1
ATOM 2089 C CA . ILE A 1 258 ? 14.060 -0.329 -23.163 1.00 73.88 258 ILE A CA 1
ATOM 2090 C C . ILE A 1 258 ? 14.290 0.867 -22.230 1.00 73.88 258 ILE A C 1
ATOM 2092 O O . ILE A 1 258 ? 13.896 0.810 -21.061 1.00 73.88 258 ILE A O 1
ATOM 2096 N N . GLY A 1 259 ? 14.847 1.967 -22.747 1.00 76.06 259 GLY A N 1
ATOM 2097 C CA . GLY A 1 259 ? 15.042 3.215 -22.006 1.00 76.06 259 GLY A CA 1
ATOM 2098 C C . GLY A 1 259 ? 13.734 3.755 -21.422 1.00 76.06 259 GLY A C 1
ATOM 2099 O O . GLY A 1 259 ? 13.629 3.965 -20.210 1.00 76.06 259 GLY A O 1
ATOM 2100 N N . TYR A 1 260 ? 12.691 3.871 -22.246 1.00 83.50 260 TYR A N 1
ATOM 2101 C CA . TYR A 1 260 ? 11.353 4.291 -21.830 1.00 83.50 260 TYR A CA 1
ATOM 2102 C C . TYR A 1 260 ? 10.771 3.386 -20.735 1.00 83.50 260 TYR A C 1
ATOM 2104 O O . TYR A 1 260 ? 10.218 3.871 -19.743 1.00 83.50 260 TYR A O 1
ATOM 2112 N N . LEU A 1 261 ? 10.908 2.062 -20.865 1.00 77.81 261 LEU A N 1
ATOM 2113 C CA . LEU A 1 261 ? 10.423 1.111 -19.862 1.00 77.81 261 LEU A CA 1
ATOM 2114 C C . LEU A 1 261 ? 11.154 1.260 -18.522 1.00 77.81 261 LEU A C 1
ATOM 2116 O O . LEU A 1 261 ? 10.505 1.195 -17.470 1.00 77.81 261 LEU A O 1
ATOM 2120 N N . ILE A 1 262 ? 12.469 1.497 -18.545 1.00 73.69 262 ILE A N 1
ATOM 2121 C CA . ILE A 1 262 ? 13.280 1.753 -17.347 1.00 73.69 262 ILE A CA 1
ATOM 2122 C C . ILE A 1 262 ? 12.848 3.069 -16.687 1.00 73.69 262 ILE A C 1
ATOM 2124 O O . ILE A 1 262 ? 12.515 3.070 -15.499 1.00 73.69 262 ILE A O 1
ATOM 2128 N N . ILE A 1 263 ? 12.746 4.164 -17.448 1.00 75.44 263 ILE A N 1
ATOM 2129 C CA . ILE A 1 263 ? 12.309 5.484 -16.954 1.00 75.44 263 ILE A CA 1
ATOM 2130 C C . ILE A 1 263 ? 10.897 5.401 -16.363 1.00 75.44 263 ILE A C 1
ATOM 2132 O O . ILE A 1 263 ? 10.639 5.876 -15.253 1.00 75.44 263 ILE A O 1
ATOM 2136 N N . ARG A 1 264 ? 9.971 4.718 -17.044 1.00 78.06 264 ARG A N 1
ATOM 2137 C CA . ARG A 1 264 ? 8.611 4.458 -16.546 1.00 78.06 264 ARG A CA 1
ATOM 2138 C C . ARG A 1 264 ? 8.600 3.539 -15.322 1.00 78.06 264 ARG A C 1
ATOM 2140 O O . ARG A 1 264 ? 7.633 3.535 -14.560 1.00 78.06 264 ARG A O 1
ATOM 2147 N N . GLY A 1 265 ? 9.631 2.724 -15.131 1.00 71.81 265 GLY A N 1
ATOM 2148 C CA . GLY A 1 265 ? 9.857 1.941 -13.920 1.00 71.81 265 GLY A CA 1
ATOM 2149 C C . GLY A 1 265 ? 10.248 2.815 -12.729 1.00 71.81 265 GLY A C 1
ATOM 2150 O O . GLY A 1 265 ? 9.662 2.660 -11.660 1.00 71.81 265 GLY A O 1
ATOM 2151 N N . ILE A 1 266 ? 11.180 3.750 -12.938 1.00 70.75 266 ILE A N 1
ATOM 2152 C CA . ILE A 1 266 ? 11.738 4.644 -11.908 1.00 70.75 266 ILE A CA 1
ATOM 2153 C C . ILE A 1 266 ? 10.727 5.729 -11.491 1.00 70.75 266 ILE A C 1
ATOM 2155 O O . ILE A 1 266 ? 10.587 6.027 -10.309 1.00 70.75 266 ILE A O 1
ATOM 2159 N N . THR A 1 267 ? 9.976 6.288 -12.444 1.00 70.00 267 THR A N 1
ATOM 2160 C CA . THR A 1 267 ? 9.018 7.398 -12.230 1.00 70.00 267 THR A CA 1
ATOM 2161 C C . THR A 1 267 ? 7.661 6.985 -11.648 1.00 70.00 267 THR A C 1
ATOM 2163 O O . THR A 1 267 ? 6.814 7.843 -11.342 1.00 70.00 267 THR A O 1
ATOM 2166 N N . LYS A 1 268 ? 7.391 5.679 -11.522 1.00 64.25 268 LYS A N 1
ATOM 2167 C CA . LYS A 1 268 ? 6.151 5.204 -10.897 1.00 64.25 268 LYS A CA 1
ATOM 2168 C C . LYS A 1 268 ? 6.129 5.677 -9.440 1.00 64.25 268 LYS A C 1
ATOM 2170 O O . LYS A 1 268 ? 7.070 5.389 -8.704 1.00 64.25 268 LYS A O 1
ATOM 2175 N N . PRO A 1 269 ? 5.073 6.400 -9.020 1.00 52.97 269 PRO A N 1
ATOM 2176 C CA . PRO A 1 269 ? 4.975 6.861 -7.643 1.00 52.97 269 PRO A CA 1
ATOM 2177 C C . PRO A 1 269 ? 4.856 5.623 -6.761 1.00 52.97 269 PRO A C 1
ATOM 2179 O O . PRO A 1 269 ? 4.164 4.691 -7.168 1.00 52.97 269 PRO A O 1
ATOM 2182 N N . GLY A 1 270 ? 5.553 5.624 -5.620 1.00 54.28 270 GLY A N 1
ATOM 2183 C CA . GLY A 1 270 ? 5.470 4.649 -4.527 1.00 54.28 270 GLY A CA 1
ATOM 2184 C C . GLY A 1 270 ? 5.066 3.224 -4.919 1.00 54.28 270 GLY A C 1
ATOM 2185 O O . GLY A 1 270 ? 3.904 2.960 -5.194 1.00 54.28 270 GLY A O 1
ATOM 2186 N N . ILE A 1 271 ? 6.029 2.298 -4.889 1.00 48.75 271 ILE A N 1
ATOM 2187 C CA . ILE A 1 271 ? 5.863 0.832 -4.848 1.00 48.75 271 ILE A CA 1
ATOM 2188 C C . ILE A 1 271 ? 4.386 0.369 -4.830 1.00 48.75 271 ILE A C 1
ATOM 2190 O O . ILE A 1 271 ? 3.729 0.382 -3.796 1.00 48.75 271 ILE A O 1
ATOM 2194 N N . ASN A 1 272 ? 3.851 -0.042 -5.982 1.00 41.41 272 ASN A N 1
ATOM 2195 C CA . ASN A 1 272 ? 2.472 -0.520 -6.098 1.00 41.41 272 ASN A CA 1
ATOM 2196 C C . ASN A 1 272 ? 2.325 -1.879 -5.376 1.00 41.41 272 ASN A C 1
ATOM 2198 O O . ASN A 1 272 ? 2.684 -2.915 -5.937 1.00 41.41 272 ASN A O 1
ATOM 2202 N N . TYR A 1 273 ? 1.842 -1.889 -4.129 1.00 47.91 273 TYR A N 1
ATOM 2203 C CA . TYR A 1 273 ? 1.834 -3.079 -3.254 1.00 47.91 273 TYR A CA 1
ATOM 2204 C C . TYR A 1 273 ? 0.909 -4.213 -3.674 1.00 47.91 273 TYR A C 1
ATOM 2206 O O . TYR A 1 273 ? 1.154 -5.358 -3.295 1.00 47.91 273 TYR A O 1
ATOM 2214 N N . SER A 1 274 ? -0.083 -3.942 -4.526 1.00 42.09 274 SER A N 1
ATOM 2215 C CA . SER A 1 274 ? -0.842 -5.007 -5.197 1.00 42.09 274 SER A CA 1
ATOM 2216 C C . SER A 1 274 ? 0.088 -5.978 -5.944 1.00 42.09 274 SER A C 1
ATOM 2218 O O . SER A 1 274 ? -0.126 -7.185 -5.908 1.00 42.09 274 SER A O 1
ATOM 2220 N N . ARG A 1 275 ? 1.209 -5.478 -6.493 1.00 38.94 275 ARG A N 1
ATOM 2221 C CA . ARG A 1 275 ? 2.242 -6.298 -7.150 1.00 38.94 275 ARG A CA 1
ATOM 2222 C C . ARG A 1 275 ? 3.202 -7.006 -6.191 1.00 38.94 275 ARG A C 1
ATOM 2224 O O . ARG A 1 275 ? 3.956 -7.868 -6.633 1.00 38.94 275 ARG A O 1
ATOM 2231 N N . TYR A 1 276 ? 3.235 -6.649 -4.905 1.00 45.34 276 TYR A N 1
ATOM 2232 C CA . TYR A 1 276 ? 4.116 -7.302 -3.924 1.00 45.34 276 TYR A CA 1
ATOM 2233 C C . TYR A 1 276 ? 3.488 -8.579 -3.369 1.00 45.34 276 TYR A C 1
ATOM 2235 O O . TYR A 1 276 ? 4.169 -9.603 -3.334 1.00 45.34 276 TYR A O 1
ATOM 2243 N N . LYS A 1 277 ? 2.177 -8.555 -3.089 1.00 41.00 277 LYS A N 1
ATOM 2244 C CA . LYS A 1 277 ? 1.385 -9.762 -2.795 1.00 41.00 277 LYS A CA 1
ATOM 2245 C C . LYS A 1 277 ? 1.408 -10.754 -3.975 1.00 41.00 277 LYS A C 1
ATOM 2247 O O . LYS A 1 277 ? 1.450 -11.962 -3.772 1.00 41.00 277 LYS A O 1
ATOM 2252 N N . GLU A 1 278 ? 1.475 -10.253 -5.215 1.00 40.81 278 GLU A N 1
ATOM 2253 C CA . GLU A 1 278 ? 1.686 -11.075 -6.420 1.00 40.81 278 GLU A CA 1
ATOM 2254 C C . GLU A 1 278 ? 3.131 -11.567 -6.602 1.00 40.81 278 GLU A C 1
ATOM 2256 O O . GLU A 1 278 ? 3.325 -12.693 -7.049 1.00 40.81 278 GLU A O 1
ATOM 2261 N N . ARG A 1 279 ? 4.160 -10.782 -6.244 1.00 40.59 279 ARG A N 1
ATOM 2262 C CA . ARG A 1 279 ? 5.570 -11.217 -6.339 1.00 40.59 279 ARG A CA 1
ATOM 2263 C C . ARG A 1 279 ? 5.911 -12.338 -5.366 1.00 40.59 279 ARG A C 1
ATOM 2265 O O . ARG A 1 279 ? 6.710 -13.199 -5.719 1.00 40.59 279 ARG A O 1
ATOM 2272 N N . GLU A 1 280 ? 5.303 -12.357 -4.184 1.00 43.75 280 GLU A N 1
ATOM 2273 C CA . GLU A 1 280 ? 5.395 -13.500 -3.269 1.00 43.75 280 GLU A CA 1
ATOM 2274 C C . GLU A 1 280 ? 4.745 -14.754 -3.881 1.00 43.75 280 GLU A C 1
ATOM 2276 O O . GLU A 1 280 ? 5.194 -15.868 -3.634 1.00 43.75 280 GLU A O 1
ATOM 2281 N N . ASN A 1 281 ? 3.765 -14.570 -4.773 1.00 40.16 281 ASN A N 1
ATOM 2282 C CA . ASN A 1 281 ? 3.099 -15.609 -5.560 1.00 40.16 281 ASN A CA 1
ATOM 2283 C C . ASN A 1 281 ? 3.684 -15.833 -6.964 1.00 40.16 281 ASN A C 1
ATOM 2285 O O . ASN A 1 281 ? 3.112 -16.614 -7.730 1.00 40.16 281 ASN A O 1
ATOM 2289 N N . ASN A 1 282 ? 4.825 -15.224 -7.313 1.00 45.56 282 ASN A N 1
ATOM 2290 C CA . ASN A 1 282 ? 5.458 -15.489 -8.602 1.00 45.56 282 ASN A CA 1
ATOM 2291 C C . ASN A 1 282 ? 5.827 -16.973 -8.667 1.00 45.56 282 ASN A C 1
ATOM 2293 O O . ASN A 1 282 ? 6.785 -17.407 -8.024 1.00 45.56 282 ASN A O 1
ATOM 2297 N N . LYS A 1 283 ? 5.087 -17.743 -9.478 1.00 49.31 283 LYS A N 1
ATOM 2298 C CA . LYS A 1 283 ? 5.342 -19.173 -9.708 1.00 49.31 283 LYS A CA 1
ATOM 2299 C C . LYS A 1 283 ? 6.804 -19.425 -10.075 1.00 49.31 283 LYS A C 1
ATOM 2301 O O . LYS A 1 283 ? 7.372 -20.401 -9.614 1.00 49.31 283 LYS A O 1
ATOM 2306 N N . ILE A 1 284 ? 7.423 -18.513 -10.827 1.00 44.97 284 ILE A N 1
ATOM 2307 C CA . ILE A 1 284 ? 8.837 -18.586 -11.220 1.00 44.97 284 ILE A CA 1
ATOM 2308 C C . ILE A 1 284 ? 9.761 -18.457 -10.005 1.00 44.97 284 ILE A C 1
ATOM 2310 O O . ILE A 1 284 ? 10.672 -19.260 -9.851 1.00 44.97 284 ILE A O 1
ATOM 2314 N N . LEU A 1 285 ? 9.510 -17.498 -9.107 1.00 46.41 285 LEU A N 1
ATOM 2315 C CA . LEU A 1 285 ? 10.337 -17.306 -7.913 1.00 46.41 285 LEU A CA 1
ATOM 2316 C C . LEU A 1 285 ? 10.148 -18.459 -6.916 1.00 46.41 285 LEU A C 1
ATOM 2318 O O . LEU A 1 285 ? 11.132 -18.936 -6.363 1.00 46.41 285 LEU A O 1
ATOM 2322 N N . LYS A 1 286 ? 8.914 -18.955 -6.738 1.00 54.53 286 LYS A N 1
ATOM 2323 C CA . LYS A 1 286 ? 8.631 -20.143 -5.913 1.00 54.53 286 LYS A CA 1
ATOM 2324 C C . LYS A 1 286 ? 9.268 -21.409 -6.487 1.00 54.53 286 LYS A C 1
ATOM 2326 O O . LYS A 1 286 ? 9.849 -22.171 -5.727 1.00 54.53 286 LYS A O 1
ATOM 2331 N N . LYS A 1 287 ? 9.206 -21.605 -7.809 1.00 55.09 287 LYS A N 1
ATOM 2332 C CA . LYS A 1 287 ? 9.830 -22.742 -8.506 1.00 55.09 287 LYS A CA 1
ATOM 2333 C C . LYS A 1 287 ? 11.358 -22.670 -8.452 1.00 55.09 287 LYS A C 1
ATOM 2335 O O . LYS A 1 287 ? 12.018 -23.670 -8.221 1.00 55.09 287 LYS A O 1
ATOM 2340 N N . PHE A 1 288 ? 11.931 -21.476 -8.586 1.00 49.53 288 PHE A N 1
ATOM 2341 C CA . PHE A 1 288 ? 13.365 -21.262 -8.389 1.00 49.53 288 PHE A CA 1
ATOM 2342 C C . PHE A 1 288 ? 13.777 -21.548 -6.935 1.00 49.53 288 PHE A C 1
ATOM 2344 O O . PHE A 1 288 ? 14.744 -22.257 -6.689 1.00 49.53 288 PHE A O 1
ATOM 2351 N N . GLN A 1 289 ? 13.004 -21.070 -5.955 1.00 58.22 289 GLN A N 1
ATOM 2352 C CA . GLN A 1 289 ? 13.240 -21.355 -4.536 1.00 58.22 289 GLN A CA 1
ATOM 2353 C C . GLN A 1 289 ? 13.079 -22.841 -4.181 1.00 58.22 289 GLN A C 1
ATOM 2355 O O . GLN A 1 289 ? 13.825 -23.322 -3.330 1.00 58.22 289 GLN A O 1
ATOM 2360 N N . SER A 1 290 ? 12.137 -23.561 -4.801 1.00 60.34 290 SER A N 1
ATOM 2361 C CA . SER A 1 290 ? 11.949 -24.999 -4.574 1.00 60.34 290 SER A CA 1
ATOM 2362 C C . SER A 1 290 ? 13.100 -25.814 -5.155 1.00 60.34 290 SER A C 1
ATOM 2364 O O . SER A 1 290 ? 13.636 -26.653 -4.443 1.00 60.34 290 SER A O 1
ATOM 2366 N N . LEU A 1 291 ? 13.564 -25.487 -6.367 1.00 59.81 291 LEU A N 1
ATOM 2367 C CA . LEU A 1 291 ? 14.751 -26.107 -6.968 1.00 59.81 291 LEU A CA 1
ATOM 2368 C C . LEU A 1 291 ? 15.994 -25.906 -6.092 1.00 59.81 291 LEU A C 1
ATOM 2370 O O . LEU A 1 291 ? 16.710 -26.857 -5.797 1.00 59.81 291 LEU A O 1
ATOM 2374 N N . PHE A 1 292 ? 16.221 -24.685 -5.594 1.00 59.00 292 PHE A N 1
ATOM 2375 C CA . PHE A 1 292 ? 17.307 -24.435 -4.642 1.00 59.00 292 PHE A CA 1
ATOM 2376 C C . PHE A 1 292 ? 17.140 -25.235 -3.348 1.00 59.00 292 PHE A C 1
ATOM 2378 O O . PHE A 1 292 ? 18.124 -25.732 -2.814 1.00 59.00 292 PHE A O 1
ATOM 2385 N N . LYS A 1 293 ? 15.914 -25.373 -2.828 1.00 65.81 293 LYS A N 1
ATOM 2386 C CA . LYS A 1 293 ? 15.653 -26.152 -1.612 1.00 65.81 293 LYS A CA 1
ATOM 2387 C C . LYS A 1 293 ? 15.970 -27.638 -1.813 1.00 65.81 293 LYS A C 1
ATOM 2389 O O . LYS A 1 293 ? 16.631 -28.213 -0.957 1.00 65.81 293 LYS A O 1
ATOM 2394 N N . GLU A 1 294 ? 15.561 -28.222 -2.936 1.00 67.44 294 GLU A N 1
ATOM 2395 C CA . GLU A 1 294 ? 15.867 -29.612 -3.299 1.00 67.44 294 GLU A CA 1
ATOM 2396 C C . GLU A 1 294 ? 17.380 -29.835 -3.420 1.00 67.44 294 GLU A C 1
ATOM 2398 O O . GLU A 1 294 ? 17.915 -30.761 -2.815 1.00 67.44 294 GLU A O 1
ATOM 2403 N N . ILE A 1 295 ? 18.095 -28.936 -4.106 1.00 63.97 295 ILE A N 1
ATOM 2404 C CA . ILE A 1 295 ? 19.561 -28.995 -4.230 1.00 63.97 295 ILE A CA 1
ATOM 2405 C C . ILE A 1 295 ? 20.239 -28.899 -2.853 1.00 63.97 295 ILE A C 1
ATOM 2407 O O . ILE A 1 295 ? 21.167 -29.654 -2.565 1.00 63.97 295 ILE A O 1
ATOM 2411 N N . ILE A 1 296 ? 19.764 -28.009 -1.975 1.00 63.53 296 ILE A N 1
ATOM 2412 C CA . ILE A 1 296 ? 20.286 -27.864 -0.607 1.00 63.53 296 ILE A CA 1
ATOM 2413 C C . ILE A 1 296 ? 20.013 -29.125 0.225 1.00 63.53 296 ILE A C 1
ATOM 2415 O O . ILE A 1 296 ? 20.892 -29.568 0.964 1.00 63.53 296 ILE A O 1
ATOM 2419 N N . GLU A 1 297 ? 18.830 -29.731 0.111 1.00 69.81 297 GLU A N 1
ATOM 2420 C CA . GLU A 1 297 ? 18.509 -30.987 0.797 1.00 69.81 297 GLU A CA 1
ATOM 2421 C C . GLU A 1 297 ? 19.372 -32.154 0.297 1.00 69.81 297 GLU A C 1
ATOM 2423 O O . GLU A 1 297 ? 19.844 -32.950 1.109 1.00 69.81 297 GLU A O 1
ATOM 2428 N N . ILE A 1 298 ? 19.650 -32.227 -1.008 1.00 70.62 298 ILE A N 1
ATOM 2429 C CA . ILE A 1 298 ? 20.576 -33.208 -1.595 1.00 70.62 298 ILE A CA 1
ATOM 2430 C C . ILE A 1 298 ? 21.997 -32.993 -1.052 1.00 70.62 298 ILE A C 1
ATOM 2432 O O . ILE A 1 298 ? 22.627 -33.945 -0.589 1.00 70.62 298 ILE A O 1
ATOM 2436 N N . LEU A 1 299 ? 22.479 -31.745 -1.015 1.00 64.31 299 LEU A N 1
ATOM 2437 C CA . LEU A 1 299 ? 23.785 -31.399 -0.439 1.00 64.31 299 LEU A CA 1
ATOM 2438 C C . LEU A 1 299 ? 23.871 -31.785 1.046 1.00 64.31 299 LEU A C 1
ATOM 2440 O O . LEU A 1 299 ? 24.870 -32.364 1.470 1.00 64.31 299 LEU A O 1
ATOM 2444 N N . LYS A 1 300 ? 22.814 -31.543 1.835 1.00 64.69 300 LYS A N 1
ATOM 2445 C CA . LYS A 1 300 ? 22.751 -31.921 3.260 1.00 64.69 300 LYS A CA 1
ATOM 2446 C C . LYS A 1 300 ? 22.759 -33.440 3.492 1.00 64.69 300 LYS A C 1
ATOM 2448 O O . LYS A 1 300 ? 23.199 -33.883 4.555 1.00 64.69 300 LYS A O 1
ATOM 2453 N N . ARG A 1 301 ? 22.308 -34.250 2.525 1.00 70.50 301 ARG A N 1
ATOM 2454 C CA . ARG A 1 301 ? 22.360 -35.726 2.600 1.00 70.50 301 ARG A CA 1
ATOM 2455 C C . ARG A 1 301 ? 23.764 -36.287 2.359 1.00 70.50 301 ARG A C 1
ATOM 2457 O O . ARG A 1 301 ? 24.038 -37.415 2.767 1.00 70.50 301 ARG A O 1
ATOM 2464 N N . HIS A 1 302 ? 24.668 -35.515 1.755 1.00 73.19 302 HIS A N 1
ATOM 2465 C CA . HIS A 1 302 ? 26.028 -35.966 1.477 1.00 73.19 302 HIS A CA 1
ATOM 2466 C C . HIS A 1 302 ? 26.883 -36.030 2.757 1.00 73.19 302 HIS A C 1
ATOM 2468 O O . HIS A 1 302 ? 26.987 -35.057 3.508 1.00 73.19 302 HIS A O 1
ATOM 2474 N N . LYS A 1 303 ? 27.543 -37.173 2.998 1.00 71.62 303 LYS A N 1
ATOM 2475 C CA . LYS A 1 303 ? 28.265 -37.483 4.251 1.00 71.62 303 LYS A CA 1
ATOM 2476 C C . LYS A 1 303 ? 29.320 -36.428 4.622 1.00 71.62 303 LYS A C 1
ATOM 2478 O O . LYS A 1 303 ? 29.365 -35.997 5.770 1.00 71.62 303 LYS A O 1
ATOM 2483 N N . LEU A 1 304 ? 30.118 -35.973 3.650 1.00 67.88 304 LEU A N 1
ATOM 2484 C CA . LEU A 1 304 ? 31.168 -34.959 3.855 1.00 67.88 304 LEU A CA 1
ATOM 2485 C C . LEU A 1 304 ? 30.604 -33.584 4.236 1.00 67.88 304 LEU A C 1
ATOM 2487 O O . LEU A 1 304 ? 31.098 -32.937 5.153 1.00 67.88 304 LEU A O 1
ATOM 2491 N N . ILE A 1 305 ? 29.530 -33.164 3.569 1.00 64.44 305 ILE A N 1
ATOM 2492 C CA . ILE A 1 305 ? 28.896 -31.863 3.792 1.00 64.44 305 ILE A CA 1
ATOM 2493 C C . ILE A 1 305 ? 28.208 -31.857 5.159 1.00 64.44 305 ILE A C 1
ATOM 2495 O O . ILE A 1 305 ? 28.365 -30.920 5.937 1.00 64.44 305 ILE A O 1
ATOM 2499 N N . ARG A 1 306 ? 27.529 -32.951 5.518 1.00 67.50 306 ARG A N 1
ATOM 2500 C CA . ARG A 1 306 ? 26.923 -33.124 6.843 1.00 67.50 306 ARG A CA 1
ATOM 2501 C C . ARG A 1 306 ? 27.950 -33.070 7.980 1.00 67.50 306 ARG A C 1
ATOM 2503 O O . ARG A 1 306 ? 27.653 -32.514 9.034 1.00 67.50 306 ARG A O 1
ATOM 2510 N N . LEU A 1 307 ? 29.139 -33.643 7.781 1.00 69.19 307 LEU A N 1
ATOM 2511 C CA . LEU A 1 307 ? 30.240 -33.570 8.748 1.00 69.19 307 LEU A CA 1
ATOM 2512 C C . LEU A 1 307 ? 30.823 -32.155 8.840 1.00 69.19 307 LEU A C 1
ATOM 2514 O O . LEU A 1 307 ? 31.077 -31.683 9.946 1.00 69.19 307 LEU A O 1
ATOM 2518 N N . PHE A 1 308 ? 30.951 -31.456 7.710 1.00 69.25 308 PHE A N 1
ATOM 2519 C CA . PHE A 1 308 ? 31.374 -30.055 7.665 1.00 69.25 308 PHE A CA 1
ATOM 2520 C C . PHE A 1 308 ? 30.429 -29.145 8.466 1.00 69.25 308 PHE A C 1
ATOM 2522 O O . PHE A 1 308 ? 30.892 -28.445 9.367 1.00 69.25 308 PHE A O 1
ATOM 2529 N N . PHE A 1 309 ? 29.111 -29.241 8.234 1.00 64.75 309 PHE A N 1
ATOM 2530 C CA . PHE A 1 309 ? 28.089 -28.485 8.979 1.00 64.75 309 PHE A CA 1
ATOM 2531 C C . PHE A 1 309 ? 28.070 -28.817 10.485 1.00 64.75 309 PHE A C 1
ATOM 2533 O O . PHE A 1 309 ? 27.752 -27.963 11.306 1.00 64.75 309 PHE A O 1
ATOM 2540 N N . LYS A 1 310 ? 28.443 -30.044 10.879 1.00 67.94 310 LYS A N 1
ATOM 2541 C CA . LYS A 1 310 ? 28.542 -30.451 12.293 1.00 67.94 310 LYS A CA 1
ATOM 2542 C C . LYS A 1 310 ? 29.870 -30.090 12.966 1.00 67.94 310 LYS A C 1
ATOM 2544 O O . LYS A 1 310 ? 29.991 -30.277 14.177 1.00 67.94 310 LYS A O 1
ATOM 2549 N N . SER A 1 311 ? 30.865 -29.614 12.220 1.00 74.25 311 SER A N 1
ATOM 2550 C CA . SER A 1 311 ? 32.190 -29.338 12.774 1.00 74.25 311 SER A CA 1
ATOM 2551 C C . SER A 1 311 ? 32.165 -28.155 13.752 1.00 74.25 311 SER A C 1
ATOM 2553 O O . SER A 1 311 ? 31.456 -27.167 13.553 1.00 74.25 311 SER A O 1
ATOM 2555 N N . LYS A 1 312 ? 32.971 -28.236 14.819 1.00 69.69 312 LYS A N 1
ATOM 2556 C CA . LYS A 1 312 ? 33.088 -27.165 15.826 1.00 69.69 312 LYS A CA 1
ATOM 2557 C C . LYS A 1 312 ? 33.581 -25.851 15.200 1.00 69.69 312 LYS A C 1
ATOM 2559 O O . LYS A 1 312 ? 33.090 -24.783 15.548 1.00 69.69 312 LYS A O 1
ATOM 2564 N N . ASN A 1 313 ? 34.463 -25.947 14.204 1.00 69.44 313 ASN A N 1
ATOM 2565 C CA . ASN A 1 313 ? 34.960 -24.804 13.434 1.00 69.44 313 ASN A CA 1
ATOM 2566 C C . ASN A 1 313 ? 33.848 -24.123 12.629 1.00 69.44 313 ASN A C 1
ATOM 2568 O O . ASN A 1 313 ? 33.794 -22.898 12.586 1.00 69.44 313 ASN A O 1
ATOM 2572 N N . PHE A 1 314 ? 32.933 -24.895 12.037 1.00 63.06 314 PHE A N 1
ATOM 2573 C CA . PHE A 1 314 ? 31.801 -24.342 11.298 1.00 63.06 314 PHE A CA 1
ATOM 2574 C C . PHE A 1 314 ? 30.792 -23.639 12.213 1.00 63.06 314 PHE A C 1
ATOM 2576 O O . PHE A 1 314 ? 30.313 -22.562 11.872 1.00 63.06 314 PHE A O 1
ATOM 2583 N N . LYS A 1 315 ? 30.522 -24.188 13.405 1.00 64.44 315 LYS A N 1
ATOM 2584 C CA . LYS A 1 315 ? 29.690 -23.511 14.415 1.00 64.44 315 LYS A CA 1
ATOM 2585 C C . LYS A 1 315 ? 30.305 -22.192 14.890 1.00 64.44 315 LYS A C 1
ATOM 2587 O O . LYS A 1 315 ? 29.607 -21.188 14.960 1.00 64.44 315 LYS A O 1
ATOM 2592 N N . ASN A 1 316 ? 31.614 -22.162 15.135 1.00 63.78 316 ASN A N 1
ATOM 2593 C CA . ASN A 1 316 ? 32.311 -20.923 15.493 1.00 63.78 316 ASN A CA 1
ATOM 2594 C C . ASN A 1 316 ? 32.316 -19.909 14.333 1.00 63.78 316 ASN A C 1
ATOM 2596 O O . ASN A 1 316 ? 32.138 -18.715 14.559 1.00 63.78 316 ASN A O 1
ATOM 2600 N N . PHE A 1 317 ? 32.457 -20.378 13.087 1.00 62.25 317 PHE A N 1
ATOM 2601 C CA . PHE A 1 317 ? 32.336 -19.540 11.892 1.00 62.25 317 PHE A CA 1
ATOM 2602 C C . PHE A 1 317 ? 30.924 -18.964 11.730 1.00 62.25 317 PHE A C 1
ATOM 2604 O O . PHE A 1 317 ? 30.782 -17.795 11.389 1.00 62.25 317 PHE A O 1
ATOM 2611 N N . LEU A 1 318 ? 29.881 -19.753 12.008 1.00 61.12 318 LEU A N 1
ATOM 2612 C CA . LEU A 1 318 ? 28.493 -19.289 12.009 1.00 61.12 318 LEU A CA 1
ATOM 2613 C C . LEU A 1 318 ? 28.262 -18.188 13.043 1.00 61.12 318 LEU A C 1
ATOM 2615 O O . LEU A 1 318 ? 27.628 -17.198 12.703 1.00 61.12 318 LEU A O 1
ATOM 2619 N N . ILE A 1 319 ? 28.797 -18.326 14.259 1.00 61.31 319 ILE A N 1
ATOM 2620 C CA . ILE A 1 319 ? 28.694 -17.302 15.311 1.00 61.31 319 ILE A CA 1
ATOM 2621 C C . ILE A 1 319 ? 29.386 -16.003 14.864 1.00 61.31 319 ILE A C 1
ATOM 2623 O O . ILE A 1 319 ? 28.764 -14.945 14.879 1.00 61.31 319 ILE A O 1
ATOM 2627 N N . PHE A 1 320 ? 30.611 -16.091 14.333 1.00 62.50 320 PHE A N 1
ATOM 2628 C CA . PHE A 1 320 ? 31.333 -14.941 13.767 1.00 62.50 320 PHE A CA 1
ATOM 2629 C C . PHE A 1 320 ? 30.582 -14.273 12.595 1.00 62.50 320 PHE A C 1
ATOM 2631 O O . PHE A 1 320 ? 30.518 -13.046 12.478 1.00 62.50 320 PHE A O 1
ATOM 2638 N N . TYR A 1 321 ? 29.977 -15.079 11.718 1.00 58.28 321 TYR A N 1
ATOM 2639 C CA . TYR A 1 321 ? 29.178 -14.586 10.596 1.00 58.28 321 TYR A CA 1
ATOM 2640 C C . TYR A 1 321 ? 27.841 -13.980 11.060 1.00 58.28 321 TYR A C 1
ATOM 2642 O O . TYR A 1 321 ? 27.367 -13.018 10.458 1.00 58.28 321 TYR A O 1
ATOM 2650 N N . ASN A 1 322 ? 27.243 -14.507 12.133 1.00 56.50 322 ASN A N 1
ATOM 2651 C CA . ASN A 1 322 ? 26.004 -14.010 12.733 1.00 56.50 322 ASN A CA 1
ATOM 2652 C C . ASN A 1 322 ? 26.200 -12.630 13.382 1.00 56.50 322 ASN A C 1
ATOM 2654 O O . ASN A 1 322 ? 25.385 -11.730 13.170 1.00 56.50 322 ASN A O 1
ATOM 2658 N N . ASP A 1 323 ? 27.324 -12.420 14.072 1.00 56.97 323 ASP A N 1
ATOM 2659 C CA . ASP A 1 323 ? 27.679 -11.124 14.670 1.00 56.97 323 ASP A CA 1
ATOM 2660 C C . ASP A 1 323 ? 27.839 -10.019 13.614 1.00 56.97 323 ASP A C 1
ATOM 2662 O O . ASP A 1 323 ? 27.443 -8.871 13.830 1.00 56.97 323 ASP A O 1
ATOM 2666 N N . SER A 1 324 ? 28.314 -10.372 12.414 1.00 54.59 324 SER A N 1
ATOM 2667 C CA . SER A 1 324 ? 28.415 -9.444 11.275 1.00 54.59 324 SER A CA 1
ATOM 2668 C C . SER A 1 324 ? 27.052 -9.011 10.707 1.00 54.59 324 SER A C 1
ATOM 2670 O O . SER A 1 324 ? 26.975 -8.048 9.938 1.00 54.59 324 SER A O 1
ATOM 2672 N N . TYR A 1 325 ? 25.971 -9.715 11.061 1.00 51.19 325 TYR A N 1
ATOM 2673 C CA . TYR A 1 325 ? 24.654 -9.578 10.442 1.00 51.19 325 TYR A CA 1
ATOM 2674 C C . TYR A 1 325 ? 23.481 -9.392 11.432 1.00 51.19 325 TYR A C 1
ATOM 2676 O O . TYR A 1 325 ? 22.350 -9.276 10.968 1.00 51.19 325 TYR A O 1
ATOM 2684 N N . LYS A 1 326 ? 23.739 -9.240 12.743 1.00 52.00 326 LYS A N 1
ATOM 2685 C CA . LYS A 1 326 ? 22.752 -8.929 13.805 1.00 52.00 326 LYS A CA 1
ATOM 2686 C C . LYS A 1 326 ? 21.579 -9.930 13.895 1.00 52.00 326 LYS A C 1
ATOM 2688 O O . LYS A 1 326 ? 20.468 -9.622 13.482 1.00 52.00 326 LYS A O 1
ATOM 2693 N N . ASN A 1 327 ? 21.810 -11.083 14.532 1.00 52.12 327 ASN A N 1
ATOM 2694 C CA . ASN A 1 327 ? 20.783 -12.043 14.986 1.00 52.12 327 ASN A CA 1
ATOM 2695 C C . ASN A 1 327 ? 19.933 -12.705 13.883 1.00 52.12 327 ASN A C 1
ATOM 2697 O O . ASN A 1 327 ? 18.702 -12.668 13.923 1.00 52.12 327 ASN A O 1
ATOM 2701 N N . PHE A 1 328 ? 20.568 -13.370 12.920 1.00 55.31 328 PHE A N 1
ATOM 2702 C CA . PHE A 1 328 ? 19.850 -14.283 12.029 1.00 55.31 328 PHE A CA 1
ATOM 2703 C C . PHE A 1 328 ? 19.692 -15.678 12.647 1.00 55.31 328 PHE A C 1
ATOM 2705 O O . PHE A 1 328 ? 20.595 -16.172 13.319 1.00 55.31 328 PHE A O 1
ATOM 2712 N N . ASP A 1 329 ? 18.564 -16.338 12.358 1.00 56.94 329 ASP A N 1
ATOM 2713 C CA . ASP A 1 329 ? 18.351 -17.752 12.690 1.00 56.94 329 ASP A CA 1
ATOM 2714 C C . ASP A 1 329 ? 19.456 -18.628 12.057 1.00 56.94 329 ASP A C 1
ATOM 2716 O O . ASP A 1 329 ? 19.783 -18.454 10.875 1.00 56.94 329 ASP A O 1
ATOM 2720 N N . GLU A 1 330 ? 19.995 -19.603 12.805 1.00 59.81 330 GLU A N 1
ATOM 2721 C CA . GLU A 1 330 ? 21.039 -20.539 12.331 1.00 59.81 330 GLU A CA 1
ATOM 2722 C C . GLU A 1 330 ? 20.651 -21.213 11.002 1.00 59.81 330 GLU A C 1
ATOM 2724 O O . GLU A 1 330 ? 21.465 -21.314 10.081 1.00 59.81 330 GLU A O 1
ATOM 2729 N N . ASP A 1 331 ? 19.375 -21.573 10.847 1.00 62.56 331 ASP A N 1
ATOM 2730 C CA . ASP A 1 331 ? 18.824 -22.157 9.620 1.00 62.56 331 ASP A CA 1
ATOM 2731 C C . ASP A 1 331 ? 18.962 -21.239 8.396 1.00 62.56 331 ASP A C 1
ATOM 2733 O O . ASP A 1 331 ? 19.175 -21.705 7.269 1.00 62.56 331 ASP A O 1
ATOM 2737 N N . LEU A 1 332 ? 18.830 -19.921 8.583 1.00 61.69 332 LEU A N 1
ATOM 2738 C CA . LEU A 1 332 ? 18.979 -18.967 7.490 1.00 61.69 332 LEU A CA 1
ATOM 2739 C C . LEU A 1 332 ? 20.449 -18.858 7.075 1.00 61.69 332 LEU A C 1
ATOM 2741 O O . LEU A 1 332 ? 20.739 -18.832 5.880 1.00 61.69 332 LEU A O 1
ATOM 2745 N N . LEU A 1 333 ? 21.367 -18.852 8.041 1.00 62.62 333 LEU A N 1
ATOM 2746 C CA . LEU A 1 333 ? 22.809 -18.811 7.799 1.00 62.62 333 LEU A CA 1
ATOM 2747 C C . LEU A 1 333 ? 23.302 -20.072 7.076 1.00 62.62 333 LEU A C 1
ATOM 2749 O O . LEU A 1 333 ? 24.018 -19.975 6.075 1.00 62.62 333 LEU A O 1
ATOM 2753 N N . GLU A 1 334 ? 22.843 -21.256 7.486 1.00 65.56 334 GLU A N 1
ATOM 2754 C CA . GLU A 1 334 ? 23.118 -22.503 6.763 1.00 65.56 334 GLU A CA 1
ATOM 2755 C C . GLU A 1 334 ? 22.605 -22.454 5.314 1.00 65.56 334 GLU A C 1
ATOM 2757 O O . GLU A 1 334 ? 23.254 -22.942 4.377 1.00 65.56 334 GLU A O 1
ATOM 2762 N N . LYS A 1 335 ? 21.445 -21.823 5.099 1.00 65.94 335 LYS A N 1
ATOM 2763 C CA . LYS A 1 335 ? 20.872 -21.629 3.764 1.00 65.94 335 LYS A CA 1
ATOM 2764 C C . LYS A 1 335 ? 21.710 -20.683 2.894 1.00 65.94 335 LYS A C 1
ATOM 2766 O O . LYS A 1 335 ? 21.811 -20.899 1.690 1.00 65.94 335 LYS A O 1
ATOM 2771 N N . ILE A 1 336 ? 22.342 -19.667 3.481 1.00 66.31 336 ILE A N 1
ATOM 2772 C CA . ILE A 1 336 ? 23.259 -18.754 2.772 1.00 66.31 336 ILE A CA 1
ATOM 2773 C C . ILE A 1 336 ? 24.499 -19.491 2.309 1.00 66.31 336 ILE A C 1
ATOM 2775 O O . ILE A 1 336 ? 24.884 -19.402 1.144 1.00 66.31 336 ILE A O 1
ATOM 2779 N N . ILE A 1 337 ? 25.124 -20.213 3.233 1.00 68.50 337 ILE A N 1
ATOM 2780 C CA . ILE A 1 337 ? 26.383 -20.901 2.976 1.00 68.50 337 ILE A CA 1
ATOM 2781 C C . ILE A 1 337 ? 26.168 -21.984 1.916 1.00 68.50 337 ILE A C 1
ATOM 2783 O O . ILE A 1 337 ? 26.944 -22.083 0.968 1.00 68.50 337 ILE A O 1
ATOM 2787 N N . SER A 1 338 ? 25.063 -22.726 1.997 1.00 68.44 338 SER A N 1
ATOM 2788 C CA . SER A 1 338 ? 24.696 -23.695 0.960 1.00 68.44 338 SER A CA 1
ATOM 2789 C C . SER A 1 338 ? 24.404 -23.041 -0.398 1.00 68.44 338 SER A C 1
ATOM 2791 O O . SER A 1 338 ? 24.851 -23.565 -1.416 1.00 68.44 338 SER A O 1
ATOM 2793 N N . MET A 1 339 ? 23.761 -21.864 -0.448 1.00 67.94 339 MET A N 1
ATOM 2794 C CA . MET A 1 339 ? 23.634 -21.098 -1.697 1.00 67.94 339 MET A CA 1
ATOM 2795 C C . MET A 1 339 ? 24.996 -20.684 -2.268 1.00 67.94 339 MET A C 1
ATOM 2797 O O . MET A 1 339 ? 25.206 -20.837 -3.468 1.00 67.94 339 MET A O 1
ATOM 2801 N N . LYS A 1 340 ? 25.933 -20.206 -1.436 1.00 74.56 340 LYS A N 1
ATOM 2802 C CA . LYS A 1 340 ? 27.293 -19.847 -1.876 1.00 74.56 340 LYS A CA 1
ATOM 2803 C C . LYS A 1 340 ? 28.021 -21.047 -2.487 1.00 74.56 340 LYS A C 1
ATOM 2805 O O . LYS A 1 340 ? 28.603 -20.909 -3.557 1.00 74.56 340 LYS A O 1
ATOM 2810 N N . ILE A 1 341 ? 27.917 -22.227 -1.872 1.00 74.19 341 ILE A N 1
ATOM 2811 C CA . ILE A 1 341 ? 28.502 -23.472 -2.399 1.00 74.19 341 ILE A CA 1
ATOM 2812 C C . ILE A 1 341 ? 27.905 -23.822 -3.771 1.00 74.19 341 ILE A C 1
ATOM 2814 O O . ILE A 1 341 ? 28.652 -24.080 -4.711 1.00 74.19 341 ILE A O 1
ATOM 2818 N N . VAL A 1 342 ? 26.575 -23.777 -3.918 1.00 73.69 342 VAL A N 1
ATOM 2819 C CA . VAL A 1 342 ? 25.898 -24.050 -5.204 1.00 73.69 342 VAL A CA 1
ATOM 2820 C C . VAL A 1 342 ? 26.353 -23.080 -6.290 1.00 73.69 342 VAL A C 1
ATOM 2822 O O . VAL A 1 342 ? 26.625 -23.491 -7.417 1.00 73.69 342 VAL A O 1
ATOM 2825 N N . PHE A 1 343 ? 26.459 -21.795 -5.961 1.00 72.56 343 PHE A N 1
ATOM 2826 C CA . PHE A 1 343 ? 26.913 -20.802 -6.918 1.00 72.56 343 PHE A CA 1
ATOM 2827 C C . PHE A 1 343 ? 28.381 -21.005 -7.318 1.00 72.56 343 PHE A C 1
ATOM 2829 O O . PHE A 1 343 ? 28.688 -20.902 -8.499 1.00 72.56 343 PHE A O 1
ATOM 2836 N N . VAL A 1 344 ? 29.277 -21.375 -6.400 1.00 76.00 344 VAL A N 1
ATOM 2837 C CA . VAL A 1 344 ? 30.667 -21.721 -6.754 1.00 76.00 344 VAL A CA 1
ATOM 2838 C C . VAL A 1 344 ? 30.714 -22.910 -7.721 1.00 76.00 344 VAL A C 1
ATOM 2840 O O . VAL A 1 344 ? 31.436 -22.865 -8.714 1.00 76.00 344 VAL A O 1
ATOM 2843 N N . VAL A 1 345 ? 29.892 -23.941 -7.502 1.00 76.69 345 VAL A N 1
ATOM 2844 C CA . VAL A 1 345 ? 29.801 -25.088 -8.424 1.00 76.69 345 VAL A CA 1
ATOM 2845 C C . VAL A 1 345 ? 29.284 -24.659 -9.803 1.00 76.69 345 VAL A C 1
ATOM 2847 O O . VAL A 1 345 ? 29.847 -25.056 -10.821 1.00 76.69 345 VAL A O 1
ATOM 2850 N N . LEU A 1 346 ? 28.264 -23.796 -9.860 1.00 72.44 346 LEU A N 1
ATOM 2851 C CA . LEU A 1 346 ? 27.774 -23.220 -11.119 1.00 72.44 346 LEU A CA 1
ATOM 2852 C C . LEU A 1 346 ? 28.838 -22.372 -11.824 1.00 72.44 346 LEU A C 1
ATOM 2854 O O . LEU A 1 346 ? 28.943 -22.442 -13.045 1.00 72.44 346 LEU A O 1
ATOM 2858 N N . ALA A 1 347 ? 29.632 -21.601 -11.078 1.00 71.62 347 ALA A N 1
ATOM 2859 C CA . ALA A 1 347 ? 30.728 -20.815 -11.634 1.00 71.62 347 ALA A CA 1
ATOM 2860 C C . ALA A 1 347 ? 31.759 -21.717 -12.322 1.00 71.62 347 ALA A C 1
ATOM 2862 O O . ALA A 1 347 ? 32.146 -21.436 -13.450 1.00 71.62 347 ALA A O 1
ATOM 2863 N N . ILE A 1 348 ? 32.132 -22.836 -11.689 1.00 75.06 348 ILE A N 1
ATOM 2864 C CA . ILE A 1 348 ? 33.043 -23.829 -12.275 1.00 75.06 348 ILE A CA 1
ATOM 2865 C C . ILE A 1 348 ? 32.456 -24.398 -13.573 1.00 75.06 348 ILE A C 1
ATOM 2867 O O . ILE A 1 348 ? 33.141 -24.408 -14.591 1.00 75.06 348 ILE A O 1
ATOM 2871 N N . ILE A 1 349 ? 31.184 -24.812 -13.571 1.00 71.69 349 ILE A N 1
ATOM 2872 C CA . ILE A 1 349 ? 30.518 -25.380 -14.757 1.00 71.69 349 ILE A CA 1
ATOM 2873 C C . ILE A 1 349 ? 30.466 -24.364 -15.909 1.00 71.69 349 ILE A C 1
ATOM 2875 O O . ILE A 1 349 ? 30.813 -24.700 -17.039 1.00 71.69 349 ILE A O 1
ATOM 2879 N N . ILE A 1 350 ? 30.074 -23.116 -15.633 1.00 66.69 350 ILE A N 1
ATOM 2880 C CA . ILE A 1 350 ? 30.010 -22.049 -16.644 1.00 66.69 350 ILE A CA 1
ATOM 2881 C C . ILE A 1 350 ? 31.410 -21.750 -17.191 1.00 66.69 350 ILE A C 1
ATOM 2883 O O . ILE A 1 350 ? 31.570 -21.620 -18.404 1.00 66.69 350 ILE A O 1
ATOM 2887 N N . SER A 1 351 ? 32.432 -21.700 -16.333 1.00 70.88 351 SER A N 1
ATOM 2888 C CA . SER A 1 351 ? 33.813 -21.502 -16.774 1.00 70.88 351 SER A CA 1
ATOM 2889 C C . SER A 1 351 ? 34.300 -22.632 -17.676 1.00 70.88 351 SER A C 1
ATOM 2891 O O . SER A 1 351 ? 34.954 -22.341 -18.671 1.00 70.88 351 SER A O 1
ATOM 2893 N N . ILE A 1 352 ? 33.951 -23.895 -17.390 1.00 73.44 352 ILE A N 1
ATOM 2894 C CA . ILE A 1 352 ? 34.306 -25.037 -18.253 1.00 73.44 352 ILE A CA 1
ATOM 2895 C C . ILE A 1 352 ? 33.668 -24.872 -19.639 1.00 73.44 352 ILE A C 1
ATOM 2897 O O . ILE A 1 352 ? 34.350 -25.054 -20.640 1.00 73.44 352 ILE A O 1
ATOM 2901 N N . ILE A 1 353 ? 32.390 -24.483 -19.701 1.00 71.81 353 ILE A N 1
ATOM 2902 C CA . ILE A 1 353 ? 31.633 -24.360 -20.959 1.00 71.81 353 ILE A CA 1
ATOM 2903 C C . ILE A 1 353 ? 32.181 -23.246 -21.866 1.00 71.81 353 ILE A C 1
ATOM 2905 O O . ILE A 1 353 ? 32.205 -23.411 -23.081 1.00 71.81 353 ILE A O 1
ATOM 2909 N N . TYR A 1 354 ? 32.593 -22.109 -21.297 1.00 66.81 354 TYR A N 1
ATOM 2910 C CA . TYR A 1 354 ? 32.977 -20.917 -22.070 1.00 66.81 354 TYR A CA 1
ATOM 2911 C C . TYR A 1 354 ? 34.482 -20.757 -22.303 1.00 66.81 354 TYR A C 1
ATOM 2913 O O . TYR A 1 354 ? 34.898 -19.873 -23.055 1.00 66.81 354 TYR A O 1
ATOM 2921 N N . SER A 1 355 ? 35.319 -21.555 -21.642 1.00 72.62 355 SER A N 1
ATOM 2922 C CA . SER A 1 355 ? 36.768 -21.413 -21.762 1.00 72.62 355 SER A CA 1
ATOM 2923 C C . SER A 1 355 ? 37.334 -22.233 -22.921 1.00 72.62 355 SER A C 1
ATOM 2925 O O . SER A 1 355 ? 37.236 -23.454 -22.938 1.00 72.62 355 SER A O 1
ATOM 2927 N N . ASN A 1 356 ? 38.000 -21.557 -23.861 1.00 69.94 356 ASN A N 1
ATOM 2928 C CA . ASN A 1 356 ? 38.754 -22.202 -24.947 1.00 69.94 356 ASN A CA 1
ATOM 2929 C C . ASN A 1 356 ? 40.240 -22.412 -24.579 1.00 69.94 356 ASN A C 1
ATOM 2931 O O . ASN A 1 356 ? 40.994 -23.014 -25.335 1.00 69.94 356 ASN A O 1
ATOM 2935 N N . SER A 1 357 ? 40.693 -21.887 -23.432 1.00 75.69 357 SER A N 1
ATOM 2936 C CA . SER A 1 357 ? 42.076 -21.995 -22.936 1.00 75.69 357 SER A CA 1
ATOM 2937 C C . SER A 1 357 ? 42.151 -21.961 -21.404 1.00 75.69 357 SER A C 1
ATOM 2939 O O . SER A 1 357 ? 41.303 -21.344 -20.755 1.00 75.69 357 SER A O 1
ATOM 2941 N N . ILE A 1 358 ? 43.221 -22.518 -20.818 1.00 76.12 358 ILE A N 1
ATOM 2942 C CA . ILE A 1 358 ? 43.462 -22.525 -19.358 1.00 76.12 358 ILE A CA 1
ATOM 2943 C C . ILE A 1 358 ? 43.483 -21.103 -18.766 1.00 76.12 358 ILE A C 1
ATOM 2945 O O . ILE A 1 358 ? 42.938 -20.881 -17.688 1.00 76.12 358 ILE A O 1
ATOM 2949 N N . LYS A 1 359 ? 44.041 -20.115 -19.483 1.00 71.94 359 LYS A N 1
ATOM 2950 C CA . LYS A 1 359 ? 44.052 -18.706 -19.039 1.00 71.94 359 LYS A CA 1
ATOM 2951 C C . LYS A 1 359 ? 42.653 -18.079 -19.055 1.00 71.94 359 LYS A C 1
ATOM 2953 O O . LYS A 1 359 ? 42.298 -17.352 -18.134 1.00 71.94 359 LYS A O 1
ATOM 2958 N N . SER A 1 360 ? 41.840 -18.378 -20.073 1.00 65.94 360 SER A N 1
ATOM 2959 C CA . SER A 1 360 ? 40.439 -17.928 -20.100 1.00 65.94 360 SER A CA 1
ATOM 2960 C C . SER A 1 360 ? 39.600 -18.607 -19.013 1.00 65.94 360 SER A C 1
ATOM 2962 O O . SER A 1 360 ? 38.767 -17.954 -18.392 1.00 65.94 360 SER A O 1
ATOM 2964 N N . PHE A 1 361 ? 39.871 -19.883 -18.717 1.00 69.50 361 PHE A N 1
ATOM 2965 C CA . PHE A 1 361 ? 39.194 -20.641 -17.667 1.00 69.50 361 PHE A CA 1
ATOM 2966 C C . PHE A 1 361 ? 39.412 -20.026 -16.285 1.00 69.50 361 PHE A C 1
ATOM 2968 O O . PHE A 1 361 ? 38.445 -19.769 -15.566 1.00 69.50 361 PHE A O 1
ATOM 2975 N N . THR A 1 362 ? 40.668 -19.745 -15.922 1.00 69.00 362 THR A N 1
ATOM 2976 C CA . THR A 1 362 ? 40.994 -19.150 -14.619 1.00 69.00 362 THR A CA 1
ATOM 2977 C C . THR A 1 362 ? 40.419 -17.741 -14.484 1.00 69.00 362 THR A C 1
ATOM 2979 O O . THR A 1 362 ? 39.864 -17.418 -13.434 1.00 69.00 362 THR A O 1
ATOM 2982 N N . LEU A 1 363 ? 40.451 -16.934 -15.552 1.00 64.94 363 LEU A N 1
ATOM 2983 C CA . LEU A 1 363 ? 39.838 -15.603 -15.571 1.00 64.94 363 LEU A CA 1
ATOM 2984 C C . LEU A 1 363 ? 38.316 -15.670 -15.349 1.00 64.94 363 LEU A C 1
ATOM 2986 O O . LEU A 1 363 ? 37.797 -14.997 -14.456 1.00 64.94 363 LEU A O 1
ATOM 2990 N N . PHE A 1 364 ? 37.597 -16.504 -16.111 1.00 63.28 364 PHE A N 1
ATOM 2991 C CA . PHE A 1 364 ? 36.147 -16.660 -15.957 1.00 63.28 364 PHE A CA 1
ATOM 2992 C C . PHE A 1 364 ? 35.777 -17.214 -14.582 1.00 63.28 364 PHE A C 1
ATOM 2994 O O . PHE A 1 364 ? 34.843 -16.716 -13.957 1.00 63.28 364 PH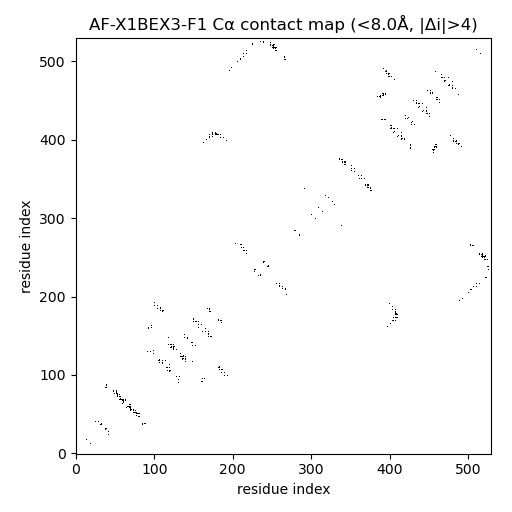E A O 1
ATOM 3001 N N . LEU A 1 365 ? 36.534 -18.187 -14.066 1.00 70.81 365 LEU A N 1
ATOM 3002 C CA . LEU A 1 365 ? 36.285 -18.771 -12.750 1.00 70.81 365 LEU A CA 1
ATOM 3003 C C . LEU A 1 365 ? 36.419 -17.729 -11.641 1.00 70.81 365 LEU A C 1
ATOM 3005 O O . LEU A 1 365 ? 35.545 -17.663 -10.780 1.00 70.81 365 LEU A O 1
ATOM 3009 N N . VAL A 1 366 ? 37.450 -16.882 -11.679 1.00 69.50 366 VAL A N 1
ATOM 3010 C CA . VAL A 1 366 ? 37.638 -15.815 -10.686 1.00 69.50 366 VAL A CA 1
ATOM 3011 C C . VAL A 1 366 ? 36.532 -14.763 -10.800 1.00 69.50 366 VAL A C 1
ATOM 3013 O O . VAL A 1 366 ? 35.882 -14.455 -9.801 1.00 69.50 366 VAL A O 1
ATOM 3016 N N . VAL A 1 367 ? 36.249 -14.257 -12.005 1.00 67.81 367 VAL A N 1
ATOM 3017 C CA . VAL A 1 367 ? 35.241 -13.201 -12.220 1.00 67.81 367 VAL A CA 1
ATOM 3018 C C . VAL A 1 367 ? 33.835 -13.676 -11.840 1.00 67.81 367 VAL A C 1
ATOM 3020 O O . VAL A 1 367 ? 33.119 -12.977 -11.118 1.00 67.81 367 VAL A O 1
ATOM 3023 N N . ILE A 1 368 ? 33.439 -14.877 -12.274 1.00 67.75 368 ILE A N 1
ATOM 3024 C CA . ILE A 1 368 ? 32.113 -15.432 -11.982 1.00 67.75 368 ILE A CA 1
ATOM 3025 C C . ILE A 1 368 ? 32.003 -15.785 -10.498 1.00 67.75 368 ILE A C 1
ATOM 3027 O O . ILE A 1 368 ? 30.988 -15.454 -9.894 1.00 67.75 368 ILE A O 1
ATOM 3031 N N . SER A 1 369 ? 33.039 -16.368 -9.879 1.00 71.19 369 SER A N 1
ATOM 3032 C CA . SER A 1 369 ? 33.022 -16.693 -8.442 1.00 71.19 369 SER A CA 1
ATOM 3033 C C . SER A 1 369 ? 32.906 -15.446 -7.568 1.00 71.19 369 SER A C 1
ATOM 3035 O O . SER A 1 369 ? 32.144 -15.460 -6.603 1.00 71.19 369 SER A O 1
ATOM 3037 N N . ILE A 1 370 ? 33.590 -14.350 -7.921 1.00 71.19 370 ILE A N 1
ATOM 3038 C CA . ILE A 1 370 ? 33.457 -13.062 -7.225 1.00 71.19 370 ILE A CA 1
ATOM 3039 C C . ILE A 1 370 ? 32.019 -12.547 -7.355 1.00 71.19 370 ILE A C 1
ATOM 3041 O O . ILE A 1 370 ? 31.377 -12.273 -6.342 1.00 71.19 370 ILE A O 1
ATOM 3045 N N . LEU A 1 371 ? 31.473 -12.476 -8.575 1.00 65.94 371 LEU A N 1
ATOM 3046 C CA . LEU A 1 371 ? 30.093 -12.027 -8.804 1.00 65.94 371 LEU A CA 1
ATOM 3047 C C . LEU A 1 371 ? 29.082 -12.868 -8.018 1.00 65.94 371 LEU A C 1
ATOM 3049 O O . LEU A 1 371 ? 28.174 -12.335 -7.385 1.00 65.94 371 LEU A O 1
ATOM 3053 N N . PHE A 1 372 ? 29.256 -14.184 -8.031 1.00 69.19 372 PHE A N 1
ATOM 3054 C CA . PHE A 1 372 ? 28.353 -15.143 -7.418 1.00 69.19 372 PHE A CA 1
ATOM 3055 C C . PHE A 1 372 ? 28.457 -15.218 -5.893 1.00 69.19 372 PHE A C 1
ATOM 3057 O O . PHE A 1 372 ? 27.447 -15.465 -5.233 1.00 69.19 372 PHE A O 1
ATOM 3064 N N . PHE A 1 373 ? 29.622 -14.929 -5.314 1.00 70.00 373 PHE A N 1
ATOM 3065 C CA . PHE A 1 373 ? 29.803 -14.865 -3.865 1.00 70.00 373 PHE A CA 1
ATOM 3066 C C . PHE A 1 373 ? 28.987 -13.730 -3.221 1.00 70.00 373 PHE A C 1
ATOM 3068 O O . PHE A 1 373 ? 28.421 -13.918 -2.142 1.00 70.00 373 PHE A O 1
ATOM 3075 N N . PHE A 1 374 ? 28.858 -12.580 -3.897 1.00 66.38 374 PHE A N 1
ATOM 3076 C CA . PHE A 1 374 ? 28.120 -11.414 -3.387 1.00 66.38 374 PHE A CA 1
ATOM 3077 C C . PHE A 1 374 ? 26.595 -11.498 -3.571 1.00 66.38 374 PHE A C 1
ATOM 3079 O O . PHE A 1 374 ? 25.848 -10.791 -2.888 1.00 66.38 374 PHE A O 1
ATOM 3086 N N . ILE A 1 375 ? 26.098 -12.355 -4.470 1.00 65.88 375 ILE A N 1
ATOM 3087 C CA . ILE A 1 375 ? 24.662 -12.455 -4.785 1.00 65.88 375 ILE A CA 1
ATOM 3088 C C . ILE A 1 375 ? 23.813 -12.895 -3.574 1.00 65.88 375 ILE A C 1
ATOM 3090 O O . ILE A 1 375 ? 22.803 -12.230 -3.312 1.00 65.88 375 ILE A O 1
ATOM 3094 N N . PRO A 1 376 ? 24.170 -13.950 -2.808 1.00 67.25 376 PRO A N 1
ATOM 3095 C CA . PRO A 1 376 ? 23.412 -14.365 -1.624 1.00 67.25 376 PRO A CA 1
ATOM 3096 C C . PRO A 1 376 ? 23.329 -13.278 -0.546 1.00 67.25 376 PRO A C 1
ATOM 3098 O O . PRO A 1 376 ? 22.244 -13.007 -0.022 1.00 67.25 376 PRO A O 1
ATOM 3101 N N . ASP A 1 377 ? 24.445 -12.596 -0.278 1.00 65.06 377 ASP A N 1
ATOM 3102 C CA . ASP A 1 377 ? 24.516 -11.528 0.726 1.00 65.06 377 ASP A CA 1
ATOM 3103 C C . ASP A 1 377 ? 23.670 -10.320 0.305 1.00 65.06 377 ASP A C 1
ATOM 3105 O O . ASP A 1 377 ? 22.904 -9.762 1.097 1.00 65.06 377 ASP A O 1
ATOM 3109 N N . PHE A 1 378 ? 23.719 -9.952 -0.979 1.00 61.72 378 PHE A N 1
ATOM 3110 C CA . PHE A 1 378 ? 22.880 -8.896 -1.536 1.00 61.72 378 PHE A CA 1
ATOM 3111 C C . PHE A 1 378 ? 21.391 -9.258 -1.524 1.00 61.72 378 PHE A C 1
ATOM 3113 O O . PHE A 1 378 ? 20.552 -8.396 -1.249 1.00 61.72 378 PHE A O 1
ATOM 3120 N N . TYR A 1 379 ? 21.038 -10.518 -1.797 1.00 61.94 379 TYR A N 1
ATOM 3121 C CA . TYR A 1 379 ? 19.654 -10.996 -1.764 1.00 61.94 379 TYR A CA 1
ATOM 3122 C C . TYR A 1 379 ? 19.042 -10.872 -0.363 1.00 61.94 379 TYR A C 1
ATOM 3124 O O . TYR A 1 379 ? 17.900 -10.422 -0.234 1.00 61.94 379 TYR A O 1
ATOM 3132 N N . ILE A 1 380 ? 19.803 -11.195 0.685 1.00 58.25 380 ILE A N 1
ATOM 3133 C CA . ILE A 1 380 ? 19.319 -11.185 2.074 1.00 58.25 380 ILE A CA 1
ATOM 3134 C C . ILE A 1 380 ? 19.361 -9.802 2.686 1.00 58.25 380 ILE A C 1
ATOM 3136 O O . ILE A 1 380 ? 18.366 -9.394 3.283 1.00 58.25 380 ILE A O 1
ATOM 3140 N N . ARG A 1 381 ? 20.425 -9.027 2.445 1.00 56.84 381 ARG A N 1
ATOM 3141 C CA . ARG A 1 381 ? 20.449 -7.606 2.814 1.00 56.84 381 ARG A CA 1
ATOM 3142 C C . ARG A 1 381 ? 19.269 -6.877 2.176 1.00 56.84 381 ARG A C 1
ATOM 3144 O O . ARG A 1 381 ? 18.596 -6.092 2.835 1.00 56.84 381 ARG A O 1
ATOM 3151 N N . LYS A 1 382 ? 18.933 -7.206 0.921 1.00 56.97 382 LYS A N 1
ATOM 3152 C CA . LYS A 1 382 ? 17.696 -6.726 0.295 1.00 56.97 382 LYS A CA 1
ATOM 3153 C C . LYS A 1 382 ? 16.440 -7.288 0.953 1.00 56.97 382 LYS A C 1
ATOM 3155 O O . LYS A 1 382 ? 15.468 -6.552 1.004 1.00 56.97 382 LYS A O 1
ATOM 3160 N N . LYS A 1 383 ? 16.398 -8.539 1.414 1.00 60.94 383 LYS A N 1
ATOM 3161 C CA . LYS A 1 383 ? 15.210 -9.120 2.064 1.00 60.94 383 LYS A CA 1
ATOM 3162 C C . LYS A 1 383 ? 14.920 -8.477 3.427 1.00 60.94 383 LYS A C 1
ATOM 3164 O O . LYS A 1 383 ? 13.799 -8.030 3.622 1.00 60.94 383 LYS A O 1
ATOM 3169 N N . VAL A 1 384 ? 15.915 -8.335 4.301 1.00 55.38 384 VAL A N 1
ATOM 3170 C CA . VAL A 1 384 ? 15.737 -7.744 5.643 1.00 55.38 384 VAL A CA 1
ATOM 3171 C C . VAL A 1 384 ? 15.431 -6.252 5.580 1.00 55.38 384 VAL A C 1
ATOM 3173 O O . VAL A 1 384 ? 14.467 -5.800 6.190 1.00 55.38 384 VAL A O 1
ATOM 3176 N N . VAL A 1 385 ? 16.150 -5.492 4.744 1.00 59.06 385 VAL A N 1
ATOM 3177 C CA . VAL A 1 385 ? 15.824 -4.072 4.513 1.00 59.06 385 VAL A CA 1
ATOM 3178 C C . VAL A 1 385 ? 14.442 -3.915 3.864 1.00 59.06 385 VAL A C 1
ATOM 3180 O O . VAL A 1 385 ? 13.766 -2.916 4.078 1.00 59.06 385 VAL A O 1
ATOM 3183 N N . ARG A 1 386 ? 13.977 -4.886 3.064 1.00 62.00 386 ARG A N 1
ATOM 3184 C CA . ARG A 1 386 ? 12.605 -4.854 2.525 1.00 62.00 386 ARG A CA 1
ATOM 3185 C C . ARG A 1 386 ? 11.564 -5.091 3.612 1.00 62.00 386 ARG A C 1
ATOM 3187 O O . ARG A 1 386 ? 10.530 -4.440 3.562 1.00 62.00 386 ARG A O 1
ATOM 3194 N N . GLU A 1 387 ? 11.810 -6.007 4.541 1.00 66.00 387 GLU A N 1
ATOM 3195 C CA . GLU A 1 387 ? 10.881 -6.334 5.625 1.00 66.00 387 GLU A CA 1
ATOM 3196 C C . GLU A 1 387 ? 10.716 -5.163 6.605 1.00 66.00 387 GLU A C 1
ATOM 3198 O O . GLU A 1 387 ? 9.581 -4.786 6.901 1.00 66.00 387 GLU A O 1
ATOM 3203 N N . SER A 1 388 ? 11.808 -4.497 7.000 1.00 70.50 388 SER A N 1
ATOM 3204 C CA . SER A 1 388 ? 11.730 -3.287 7.834 1.00 70.50 388 SER A CA 1
ATOM 3205 C C . SER A 1 388 ? 10.997 -2.142 7.132 1.00 70.50 388 SER A C 1
ATOM 3207 O O . SER A 1 388 ? 10.105 -1.540 7.716 1.00 70.50 388 SER A O 1
ATOM 3209 N N . VAL A 1 389 ? 11.272 -1.907 5.844 1.00 71.94 389 VAL A N 1
ATOM 3210 C CA . VAL A 1 389 ? 10.593 -0.864 5.054 1.00 71.94 389 VAL A CA 1
ATOM 3211 C C . VAL A 1 389 ? 9.090 -1.127 4.89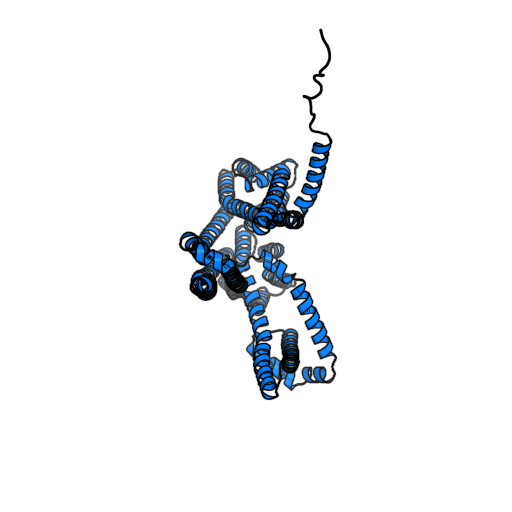9 1.00 71.94 389 VAL A C 1
ATOM 3213 O O . VAL A 1 389 ? 8.319 -0.175 4.780 1.00 71.94 389 VAL A O 1
ATOM 3216 N N . LEU A 1 390 ? 8.656 -2.393 4.867 1.00 72.06 390 LEU A N 1
ATOM 3217 C CA . LEU A 1 390 ? 7.228 -2.732 4.856 1.00 72.06 390 LEU A CA 1
ATOM 3218 C C . LEU A 1 390 ? 6.573 -2.380 6.195 1.00 72.06 390 LEU A C 1
ATOM 3220 O O . LEU A 1 390 ? 5.523 -1.745 6.198 1.00 72.06 390 LEU A O 1
ATOM 3224 N N . ILE A 1 391 ? 7.222 -2.724 7.312 1.00 82.44 391 ILE A N 1
ATOM 3225 C CA . ILE A 1 391 ? 6.748 -2.368 8.655 1.00 82.44 391 ILE A CA 1
ATOM 3226 C C . ILE A 1 391 ? 6.671 -0.847 8.817 1.00 82.44 391 ILE A C 1
ATOM 3228 O O . ILE A 1 391 ? 5.614 -0.346 9.187 1.00 82.44 391 ILE A O 1
ATOM 3232 N N . ASP A 1 392 ? 7.738 -0.115 8.479 1.00 82.62 392 ASP A N 1
ATOM 3233 C CA . ASP A 1 392 ? 7.802 1.350 8.603 1.00 82.62 392 ASP A CA 1
ATOM 3234 C C . ASP A 1 392 ? 6.654 2.042 7.861 1.00 82.62 392 ASP A C 1
ATOM 3236 O O . ASP A 1 392 ? 6.167 3.083 8.291 1.00 82.62 392 ASP A O 1
ATOM 3240 N N . ARG A 1 393 ? 6.228 1.477 6.724 1.00 77.06 393 ARG A N 1
ATOM 3241 C CA . ARG A 1 393 ? 5.173 2.064 5.897 1.00 77.06 393 ARG A CA 1
ATOM 3242 C C . ARG A 1 393 ? 3.768 1.747 6.389 1.00 77.06 393 ARG A C 1
ATOM 3244 O O . ARG A 1 393 ? 2.891 2.599 6.263 1.00 77.06 393 ARG A O 1
ATOM 3251 N N . ASP A 1 394 ? 3.546 0.541 6.897 1.00 82.12 394 ASP A N 1
ATOM 3252 C CA . ASP A 1 394 ? 2.234 0.137 7.406 1.00 82.12 394 ASP A CA 1
ATOM 3253 C C . ASP A 1 394 ? 1.983 0.708 8.813 1.00 82.12 394 ASP A C 1
ATOM 3255 O O . ASP A 1 394 ? 0.833 0.923 9.200 1.00 82.12 394 ASP A O 1
ATOM 3259 N N . LEU A 1 395 ? 3.052 1.016 9.556 1.00 88.56 395 LEU A N 1
ATOM 3260 C CA . LEU A 1 395 ? 2.995 1.477 10.940 1.00 88.56 395 LEU A CA 1
ATOM 3261 C C . LEU A 1 395 ? 2.155 2.748 11.165 1.00 88.56 395 LEU A C 1
ATOM 3263 O O . LEU A 1 395 ? 1.331 2.706 12.075 1.00 88.56 395 LEU A O 1
ATOM 3267 N N . PRO A 1 396 ? 2.262 3.839 10.376 1.00 87.81 396 PRO A N 1
ATOM 3268 C CA . PRO A 1 396 ? 1.415 5.016 10.568 1.00 87.81 396 PRO A CA 1
ATOM 3269 C C . PRO A 1 396 ? -0.083 4.690 10.603 1.00 87.81 396 PRO A C 1
ATOM 3271 O O . PRO A 1 396 ? -0.806 5.227 11.435 1.00 87.81 396 PRO A O 1
ATOM 3274 N N . ASN A 1 397 ? -0.545 3.767 9.748 1.00 85.75 397 ASN A N 1
ATOM 3275 C CA . ASN A 1 397 ? -1.951 3.359 9.711 1.00 85.75 397 ASN A CA 1
ATOM 3276 C C . ASN A 1 397 ? -2.366 2.621 10.989 1.00 85.75 397 ASN A C 1
ATOM 3278 O O . ASN A 1 397 ? -3.455 2.856 11.500 1.00 85.75 397 ASN A O 1
ATOM 3282 N N . VAL A 1 398 ? -1.487 1.760 11.507 1.00 89.94 398 VAL A N 1
ATOM 3283 C CA . VAL A 1 398 ? -1.702 1.032 12.765 1.00 89.94 398 VAL A CA 1
ATOM 3284 C C . VAL A 1 398 ? -1.751 1.992 13.945 1.00 89.94 398 VAL A C 1
ATOM 3286 O O . VAL A 1 398 ? -2.644 1.878 14.778 1.00 89.94 398 VAL A O 1
ATOM 3289 N N . ILE A 1 399 ? -0.813 2.942 14.023 1.00 91.06 399 ILE A N 1
ATOM 3290 C CA . ILE A 1 399 ? -0.796 3.927 15.111 1.00 91.06 399 ILE A CA 1
ATOM 3291 C C . ILE A 1 399 ? -2.052 4.803 15.041 1.00 91.06 399 ILE A C 1
ATOM 3293 O O . ILE A 1 399 ? -2.644 5.068 16.080 1.00 91.06 399 ILE A O 1
ATOM 3297 N N . ASP A 1 400 ? -2.516 5.178 13.845 1.00 88.75 400 ASP A N 1
ATOM 3298 C CA . ASP A 1 400 ? -3.778 5.907 13.680 1.00 88.75 400 ASP A CA 1
ATOM 3299 C C . ASP A 1 400 ? -4.989 5.111 14.170 1.00 88.75 400 ASP A C 1
ATOM 3301 O O . ASP A 1 400 ? -5.808 5.648 14.914 1.00 88.75 400 ASP A O 1
ATOM 3305 N N . GLU A 1 401 ? -5.097 3.830 13.813 1.00 87.81 401 GLU A N 1
ATOM 3306 C CA . GLU A 1 401 ? -6.205 2.980 14.266 1.00 87.81 401 GLU A CA 1
ATOM 3307 C C . GLU A 1 401 ? -6.159 2.759 15.788 1.00 87.81 401 GLU A C 1
ATOM 3309 O O . GLU A 1 401 ? -7.200 2.792 16.448 1.00 87.81 401 GLU A O 1
ATOM 3314 N N . LEU A 1 402 ? -4.961 2.619 16.372 1.00 91.00 402 LEU A N 1
ATOM 3315 C CA . LEU A 1 402 ? -4.766 2.570 17.824 1.00 91.00 402 LEU A CA 1
ATOM 3316 C C . LEU A 1 402 ? -5.152 3.891 18.492 1.00 91.00 402 LEU A C 1
ATOM 3318 O O . LEU A 1 402 ? -5.855 3.872 19.499 1.00 91.00 402 LEU A O 1
ATOM 3322 N N . ASN A 1 403 ? -4.715 5.026 17.942 1.00 90.12 403 ASN A N 1
ATOM 3323 C CA . ASN A 1 403 ? -5.019 6.354 18.468 1.00 90.12 403 ASN A CA 1
ATOM 3324 C C . ASN A 1 403 ? -6.530 6.593 18.479 1.00 90.12 403 ASN A C 1
ATOM 3326 O O . ASN A 1 403 ? -7.101 6.926 19.511 1.00 90.12 403 ASN A O 1
ATOM 3330 N N . LEU A 1 404 ? -7.194 6.338 17.351 1.00 87.62 404 LEU A N 1
ATOM 3331 C CA . LEU A 1 404 ? -8.640 6.487 17.209 1.00 87.62 404 LEU A CA 1
ATOM 3332 C C . LEU A 1 404 ? -9.407 5.552 18.138 1.00 87.62 404 LEU A C 1
ATOM 3334 O O . LEU A 1 404 ? -10.360 5.980 18.778 1.00 87.62 404 LEU A O 1
ATOM 3338 N N . SER A 1 405 ? -8.964 4.300 18.257 1.00 87.38 405 SER A N 1
ATOM 3339 C CA . SER A 1 405 ? -9.544 3.338 19.196 1.00 87.38 405 SER A CA 1
ATOM 3340 C C . SER A 1 405 ? -9.440 3.827 20.641 1.00 87.38 405 SER A C 1
ATOM 3342 O O . SER A 1 405 ? -10.405 3.728 21.397 1.00 87.38 405 SER A O 1
ATOM 3344 N N . CYS A 1 406 ? -8.283 4.379 21.019 1.00 88.50 406 CYS A N 1
ATOM 3345 C CA . CYS A 1 406 ? -8.055 4.932 22.349 1.00 88.50 406 CYS A CA 1
ATOM 3346 C C . CYS A 1 406 ? -8.879 6.200 22.606 1.00 88.50 406 CYS A C 1
ATOM 3348 O O . CYS A 1 406 ? -9.506 6.301 23.657 1.00 88.50 406 CYS A O 1
ATOM 3350 N N . LYS A 1 407 ? -8.949 7.130 21.642 1.00 85.31 407 LYS A N 1
ATOM 3351 C CA . LYS A 1 407 ? -9.823 8.317 21.710 1.00 85.31 407 LYS A CA 1
ATOM 3352 C C . LYS A 1 407 ? -11.303 7.942 21.788 1.00 85.31 407 LYS A C 1
ATOM 3354 O O . LYS A 1 407 ? -12.073 8.614 22.456 1.00 85.31 407 LYS A O 1
ATOM 3359 N N . ALA A 1 408 ? -11.686 6.823 21.177 1.00 84.19 408 ALA A N 1
ATOM 3360 C CA . ALA A 1 408 ? -13.025 6.253 21.278 1.00 84.19 408 ALA A CA 1
ATOM 3361 C C . ALA A 1 408 ? -13.301 5.511 22.602 1.00 84.19 408 ALA A C 1
ATOM 3363 O O . ALA A 1 408 ? -14.347 4.881 22.743 1.00 84.19 408 ALA A O 1
ATOM 3364 N N . GLY A 1 409 ? -12.379 5.574 23.568 1.00 82.50 409 GLY A N 1
ATOM 3365 C CA . GLY A 1 409 ? -12.562 5.060 24.925 1.00 82.50 409 GLY A CA 1
ATOM 3366 C C . GLY A 1 409 ? -12.004 3.655 25.166 1.00 82.50 409 GLY A C 1
ATOM 3367 O O . GLY A 1 409 ? -12.150 3.115 26.264 1.00 82.50 409 GLY A O 1
ATOM 3368 N N . LEU A 1 410 ? -11.346 3.024 24.185 1.00 87.56 410 LEU A N 1
ATOM 3369 C CA . LEU A 1 410 ? -10.671 1.748 24.429 1.00 87.56 410 LEU A CA 1
ATOM 3370 C C . LEU A 1 410 ? -9.351 1.954 25.174 1.00 87.56 410 LEU A C 1
ATOM 3372 O O . LEU A 1 410 ? -8.559 2.835 24.869 1.00 87.56 410 LEU A O 1
ATOM 3376 N N . ASN A 1 411 ? -9.043 1.056 26.107 1.00 87.75 411 ASN A N 1
ATOM 3377 C CA . ASN A 1 411 ? -7.679 0.972 26.616 1.00 87.75 411 ASN A CA 1
ATOM 3378 C C . ASN A 1 411 ? -6.736 0.379 25.551 1.00 87.75 411 ASN A C 1
ATOM 3380 O O . ASN A 1 411 ? -7.158 -0.375 24.669 1.00 87.75 411 ASN A O 1
ATOM 3384 N N . LEU A 1 412 ? -5.435 0.657 25.676 1.00 88.06 412 LEU A N 1
ATOM 3385 C CA . LEU A 1 412 ? -4.419 0.239 24.702 1.00 88.06 412 LEU A CA 1
ATOM 3386 C C . LEU A 1 412 ? -4.440 -1.269 24.404 1.00 88.06 412 LEU A C 1
ATOM 3388 O O . LEU A 1 412 ? -4.233 -1.675 23.265 1.00 88.06 412 LEU A O 1
ATOM 3392 N N . ARG A 1 413 ? -4.709 -2.114 25.410 1.00 88.00 413 ARG A N 1
ATOM 3393 C CA . ARG A 1 413 ? -4.759 -3.576 25.231 1.00 88.00 413 ARG A CA 1
ATOM 3394 C C . ARG A 1 413 ? -5.927 -3.998 24.334 1.00 88.00 413 ARG A C 1
ATOM 3396 O O . ARG A 1 413 ? -5.732 -4.818 23.437 1.00 88.00 413 ARG A O 1
ATOM 3403 N N . LYS A 1 414 ? -7.124 -3.443 24.558 1.00 87.88 414 LYS A N 1
ATOM 3404 C CA . LYS A 1 414 ? -8.305 -3.691 23.716 1.00 87.88 414 LYS A CA 1
ATOM 3405 C C . LYS A 1 414 ? -8.116 -3.109 22.313 1.00 87.88 414 LYS A C 1
ATOM 3407 O O . LYS A 1 414 ? -8.435 -3.789 21.342 1.00 87.88 414 LYS A O 1
ATOM 3412 N N . ALA A 1 415 ? -7.543 -1.908 22.211 1.00 89.50 415 ALA A N 1
ATOM 3413 C CA . ALA A 1 415 ? -7.209 -1.282 20.934 1.00 89.50 415 ALA A CA 1
ATOM 3414 C C . ALA A 1 415 ? -6.238 -2.153 20.116 1.00 89.50 415 ALA A C 1
ATOM 3416 O O . ALA A 1 415 ? -6.510 -2.456 18.959 1.00 89.50 415 ALA A O 1
ATOM 3417 N N . LEU A 1 416 ? -5.164 -2.657 20.737 1.00 90.25 416 LEU A N 1
ATOM 3418 C CA . LEU A 1 416 ? -4.231 -3.605 20.116 1.00 90.25 416 LEU A CA 1
ATOM 3419 C C . LEU A 1 416 ? -4.954 -4.827 19.553 1.00 90.25 416 LEU A C 1
ATOM 3421 O O . LEU A 1 416 ? -4.758 -5.165 18.390 1.00 90.25 416 LEU A O 1
ATOM 3425 N N . TYR A 1 417 ? -5.822 -5.460 20.343 1.00 88.31 417 TYR A N 1
ATOM 3426 C CA . TYR A 1 417 ? -6.586 -6.621 19.888 1.00 88.31 417 TYR A CA 1
ATOM 3427 C C . TYR A 1 417 ? -7.418 -6.314 18.633 1.00 88.31 417 TYR A C 1
ATOM 3429 O O . TYR A 1 417 ? -7.378 -7.087 17.675 1.00 88.31 417 TYR A O 1
ATOM 3437 N N . LEU A 1 418 ? -8.120 -5.177 18.613 1.00 84.06 418 LEU A N 1
ATOM 3438 C CA . LEU A 1 418 ? -8.951 -4.760 17.482 1.00 84.06 418 LEU A CA 1
ATOM 3439 C C . LEU A 1 418 ? -8.111 -4.549 16.213 1.00 84.06 418 LEU A C 1
ATOM 3441 O O . LEU A 1 418 ? -8.376 -5.171 15.184 1.00 84.06 418 LEU A O 1
ATOM 3445 N N . VAL A 1 419 ? -7.028 -3.779 16.321 1.00 87.50 419 VAL A N 1
ATOM 3446 C CA . VAL A 1 419 ? -6.134 -3.456 15.197 1.00 87.50 419 VAL A CA 1
ATOM 3447 C C . VAL A 1 419 ? -5.435 -4.703 14.638 1.00 87.50 419 VAL A C 1
ATOM 3449 O O . VAL A 1 419 ? -5.211 -4.825 13.432 1.00 87.50 419 VAL A O 1
ATOM 3452 N N . THR A 1 420 ? -5.118 -5.699 15.474 1.00 86.88 420 THR A N 1
ATOM 3453 C CA . THR A 1 420 ? -4.451 -6.931 14.999 1.00 86.88 420 THR A CA 1
ATOM 3454 C C . THR A 1 420 ? -5.281 -7.802 14.061 1.00 86.88 420 THR A C 1
ATOM 3456 O O . THR A 1 420 ? -4.708 -8.572 13.281 1.00 86.88 420 THR A O 1
ATOM 3459 N N . ASN A 1 421 ? -6.609 -7.683 14.118 1.00 76.62 421 ASN A N 1
ATOM 3460 C CA . ASN A 1 421 ? -7.515 -8.438 13.255 1.00 76.62 421 ASN A CA 1
ATOM 3461 C C . ASN A 1 421 ? -7.632 -7.809 11.860 1.00 76.62 421 ASN A C 1
ATOM 3463 O O . ASN A 1 421 ? -7.754 -8.536 10.875 1.00 76.62 421 ASN A O 1
ATOM 3467 N N . ASN A 1 422 ? -7.518 -6.483 11.773 1.00 72.19 422 ASN A N 1
ATOM 3468 C CA . ASN A 1 422 ? -7.616 -5.733 10.518 1.00 72.19 422 ASN A CA 1
ATOM 3469 C C . ASN A 1 422 ? -6.257 -5.595 9.809 1.00 72.19 422 ASN A C 1
ATOM 3471 O O . ASN A 1 422 ? -6.183 -5.432 8.589 1.00 72.19 422 ASN A O 1
ATOM 3475 N N . THR A 1 423 ? -5.156 -5.721 10.553 1.00 76.25 423 THR A N 1
ATOM 3476 C CA . THR A 1 423 ? -3.800 -5.599 10.008 1.00 76.25 423 THR A CA 1
ATOM 3477 C C . THR A 1 423 ? -3.307 -6.902 9.373 1.00 76.25 423 THR A C 1
ATOM 3479 O O . THR A 1 423 ? -2.975 -7.908 10.013 1.00 76.25 423 THR A O 1
ATOM 3482 N N . VAL A 1 424 ? -3.208 -6.877 8.048 1.00 71.44 424 VAL A N 1
ATOM 3483 C CA . VAL A 1 424 ? -2.583 -7.931 7.240 1.00 71.44 424 VAL A CA 1
ATOM 3484 C C . VAL A 1 424 ? -1.102 -7.635 6.985 1.00 71.44 424 VAL A C 1
ATOM 3486 O O . VAL A 1 424 ? -0.635 -6.516 7.154 1.00 71.44 424 VAL A O 1
ATOM 3489 N N . GLY A 1 425 ? -0.344 -8.652 6.569 1.00 77.00 425 GLY A N 1
ATOM 3490 C CA . GLY A 1 425 ? 1.079 -8.506 6.242 1.00 77.00 425 GLY A CA 1
ATOM 3491 C C . GLY A 1 425 ? 2.022 -8.756 7.421 1.00 77.00 425 GLY A C 1
ATOM 3492 O O . GLY A 1 425 ? 1.657 -9.411 8.402 1.00 77.00 425 GLY A O 1
ATOM 3493 N N . LEU A 1 426 ? 3.263 -8.278 7.282 1.00 80.44 426 LEU A N 1
ATOM 3494 C CA . LEU A 1 426 ? 4.359 -8.570 8.209 1.00 80.44 426 LEU A CA 1
ATOM 3495 C C . LEU A 1 426 ? 4.149 -7.909 9.576 1.00 80.44 426 LEU A C 1
ATOM 3497 O O . LEU A 1 426 ? 4.236 -8.588 10.594 1.00 80.44 426 LEU A O 1
ATOM 3501 N N . LEU A 1 427 ? 3.782 -6.623 9.594 1.00 86.38 427 LEU A N 1
ATOM 3502 C CA . LEU A 1 427 ? 3.462 -5.915 10.835 1.00 86.38 427 LEU A CA 1
ATOM 3503 C C . LEU A 1 427 ? 2.291 -6.585 11.565 1.00 86.38 427 LEU A C 1
ATOM 3505 O O . LEU A 1 427 ? 2.391 -6.862 12.753 1.00 86.38 427 LEU A O 1
ATOM 3509 N N . GLY A 1 428 ? 1.227 -6.959 10.848 1.00 86.19 428 GLY A N 1
ATOM 3510 C CA . GLY A 1 428 ? 0.105 -7.692 11.439 1.00 86.19 428 GLY A CA 1
ATOM 3511 C C . GLY A 1 428 ? 0.511 -9.034 12.062 1.00 86.19 428 GLY A C 1
ATOM 3512 O O . GLY A 1 428 ? -0.015 -9.418 13.105 1.00 86.19 428 GLY A O 1
ATOM 3513 N N . LYS A 1 429 ? 1.470 -9.758 11.462 1.00 86.06 429 LYS A N 1
ATOM 3514 C CA . LYS A 1 429 ? 2.011 -11.003 12.039 1.00 86.06 429 LYS A CA 1
ATOM 3515 C C . LYS A 1 429 ? 2.707 -10.731 13.372 1.00 86.06 429 LYS A C 1
ATOM 3517 O O . LYS A 1 429 ? 2.429 -11.434 14.343 1.00 86.06 429 LYS A O 1
ATOM 3522 N N . GLU A 1 430 ? 3.559 -9.713 13.425 1.00 88.88 430 GLU A N 1
ATOM 3523 C CA . GLU A 1 430 ? 4.271 -9.358 14.653 1.00 88.88 430 GLU A CA 1
ATOM 3524 C C . GLU A 1 430 ? 3.337 -8.800 15.734 1.00 88.88 430 GLU A C 1
ATOM 3526 O O . GLU A 1 430 ? 3.448 -9.180 16.898 1.00 88.88 430 GLU A O 1
ATOM 3531 N N . LEU A 1 431 ? 2.326 -8.010 15.363 1.00 91.31 431 LEU A N 1
ATOM 3532 C CA . LEU A 1 431 ? 1.302 -7.558 16.305 1.00 91.31 431 LEU A CA 1
ATOM 3533 C C . LEU A 1 431 ? 0.460 -8.724 16.846 1.00 91.31 431 LEU A C 1
ATOM 3535 O O . LEU A 1 431 ? 0.157 -8.761 18.037 1.00 91.31 431 LEU A O 1
ATOM 3539 N N . ARG A 1 432 ? 0.106 -9.716 16.016 1.00 91.38 432 ARG A N 1
ATOM 3540 C CA . ARG A 1 432 ? -0.583 -10.931 16.491 1.00 91.38 432 ARG A CA 1
ATOM 3541 C C . ARG A 1 432 ? 0.279 -11.731 17.462 1.00 91.38 432 ARG A C 1
ATOM 3543 O O . ARG A 1 432 ? -0.249 -12.236 18.451 1.00 91.38 432 ARG A O 1
ATOM 3550 N N . ASN A 1 433 ? 1.587 -11.827 17.212 1.00 90.44 433 ASN A N 1
ATOM 3551 C CA . ASN A 1 433 ? 2.524 -12.435 18.158 1.00 90.44 433 ASN A CA 1
ATOM 3552 C C . ASN A 1 433 ? 2.547 -11.663 19.482 1.00 90.44 433 ASN A C 1
ATOM 3554 O O . ASN A 1 433 ? 2.455 -12.284 20.540 1.00 90.44 433 ASN A O 1
ATOM 3558 N N . LEU A 1 434 ? 2.594 -10.330 19.422 1.00 92.69 434 LEU A N 1
ATOM 3559 C CA . LEU A 1 434 ? 2.549 -9.470 20.598 1.00 92.69 434 LEU A CA 1
ATOM 3560 C C . LEU A 1 434 ? 1.263 -9.683 21.408 1.00 92.69 434 LEU A C 1
ATOM 3562 O O . LEU A 1 434 ? 1.325 -9.981 22.597 1.00 92.69 434 LEU A O 1
ATOM 3566 N N . VAL A 1 435 ? 0.093 -9.599 20.770 1.00 92.56 435 VAL A N 1
ATOM 3567 C CA . VAL A 1 435 ? -1.198 -9.820 21.442 1.00 92.56 435 VAL A CA 1
ATOM 3568 C C . VAL A 1 435 ? -1.297 -11.234 22.005 1.00 92.56 435 VAL A C 1
ATOM 3570 O O . VAL A 1 435 ? -1.816 -11.413 23.104 1.00 92.56 435 VAL A O 1
ATOM 3573 N N . ARG A 1 436 ? -0.776 -12.245 21.301 1.00 92.44 436 ARG A N 1
ATOM 3574 C CA . ARG A 1 436 ? -0.709 -13.616 21.821 1.00 92.44 436 ARG A CA 1
ATOM 3575 C C . ARG A 1 436 ? 0.140 -13.692 23.090 1.00 92.44 436 ARG A C 1
ATOM 3577 O O . ARG A 1 436 ? -0.324 -14.270 24.064 1.00 92.44 436 ARG A O 1
ATOM 3584 N N . ASN A 1 437 ? 1.324 -13.084 23.107 1.00 91.19 437 ASN A N 1
ATOM 3585 C CA . ASN A 1 437 ? 2.185 -13.038 24.291 1.00 91.19 437 ASN A CA 1
ATOM 3586 C C . ASN A 1 437 ? 1.476 -12.365 25.477 1.00 91.19 437 ASN A C 1
ATOM 3588 O O . ASN A 1 437 ? 1.481 -12.903 26.580 1.00 91.19 437 ASN A O 1
ATOM 3592 N N . LEU A 1 438 ? 0.789 -11.245 25.232 1.00 91.38 438 LEU A N 1
ATOM 3593 C CA . LEU A 1 438 ? 0.003 -10.550 26.256 1.00 91.38 438 LEU A CA 1
ATOM 3594 C C . LEU A 1 438 ? -1.167 -11.400 26.782 1.00 91.38 438 LEU A C 1
ATOM 3596 O O . LEU A 1 438 ? -1.451 -11.369 27.976 1.00 91.38 438 LEU A O 1
ATOM 3600 N N . LYS A 1 439 ? -1.843 -12.171 25.916 1.00 89.94 439 LYS A N 1
ATOM 3601 C CA . LYS A 1 439 ? -2.913 -13.106 26.318 1.00 89.94 439 LYS A CA 1
ATOM 3602 C C . LYS A 1 439 ? -2.401 -14.267 27.162 1.00 89.94 439 LYS A C 1
ATOM 3604 O O . LYS A 1 439 ? -3.123 -14.735 28.031 1.00 89.94 439 LYS A O 1
ATOM 3609 N N . LEU A 1 440 ? -1.175 -14.719 26.906 1.00 93.75 440 LEU A N 1
ATOM 3610 C CA . LEU A 1 440 ? -0.506 -15.758 27.690 1.00 93.75 440 LEU A CA 1
ATOM 3611 C C . LEU A 1 440 ? 0.011 -15.241 29.044 1.00 93.75 440 LEU A C 1
ATOM 3613 O O . LEU A 1 440 ? 0.698 -15.970 29.748 1.00 93.75 440 LEU A O 1
ATOM 3617 N N . GLY A 1 441 ? -0.294 -13.992 29.409 1.00 90.94 441 GLY A N 1
ATOM 3618 C CA . GLY A 1 441 ? 0.084 -13.413 30.694 1.00 90.94 441 GLY A CA 1
ATOM 3619 C C . GLY A 1 441 ? 1.506 -12.859 30.746 1.00 90.94 441 GLY A C 1
ATOM 3620 O O . GLY A 1 441 ? 1.919 -12.414 31.815 1.00 90.94 441 GLY A O 1
ATOM 3621 N N . LYS A 1 442 ? 2.251 -12.824 29.626 1.00 93.31 442 LYS A N 1
ATOM 3622 C CA . LYS A 1 442 ? 3.583 -12.201 29.623 1.00 93.31 442 LYS A CA 1
ATOM 3623 C C . LYS A 1 442 ? 3.493 -10.721 30.034 1.00 93.31 442 LYS A C 1
ATOM 3625 O O . LYS A 1 442 ? 2.593 -10.015 29.553 1.00 93.31 442 LYS A O 1
ATOM 3630 N N . PRO A 1 443 ? 4.434 -10.217 30.858 1.00 91.75 443 PRO A N 1
ATOM 3631 C CA . PRO A 1 443 ? 4.517 -8.802 31.199 1.00 91.75 443 PRO A CA 1
ATOM 3632 C C . PRO A 1 443 ? 4.561 -7.919 29.948 1.00 91.75 443 PRO A C 1
ATOM 3634 O O . PRO A 1 443 ? 5.272 -8.207 28.984 1.00 91.75 443 PRO A O 1
ATOM 3637 N N . LYS A 1 444 ? 3.807 -6.811 29.955 1.00 87.81 444 LYS A N 1
ATOM 3638 C CA . LYS A 1 444 ? 3.667 -5.938 28.775 1.00 87.81 444 LYS A CA 1
ATOM 3639 C C . LYS A 1 444 ? 5.011 -5.379 28.297 1.00 87.81 444 LYS A C 1
ATOM 3641 O O . LYS A 1 444 ? 5.271 -5.387 27.099 1.00 87.81 444 LYS A O 1
ATOM 3646 N N . GLN A 1 445 ? 5.856 -4.935 29.228 1.00 88.62 445 GLN A N 1
ATOM 3647 C CA . GLN A 1 445 ? 7.190 -4.409 28.924 1.00 88.62 445 GLN A CA 1
ATOM 3648 C C . GLN A 1 445 ? 8.091 -5.471 28.282 1.00 88.62 445 GLN A C 1
ATOM 3650 O O . GLN A 1 445 ? 8.737 -5.197 27.275 1.00 88.62 445 GLN A O 1
ATOM 3655 N N . GLU A 1 446 ? 8.084 -6.699 28.805 1.00 91.75 446 GLU A N 1
ATOM 3656 C CA . GLU A 1 446 ? 8.843 -7.818 28.237 1.00 91.75 446 GLU A CA 1
ATOM 3657 C C . GLU A 1 446 ? 8.367 -8.143 26.815 1.00 91.75 446 GLU A C 1
ATOM 3659 O O . GLU A 1 446 ? 9.172 -8.227 25.890 1.00 91.75 446 GLU A O 1
ATOM 3664 N N . ALA A 1 447 ? 7.050 -8.227 26.603 1.00 92.75 447 ALA A N 1
ATOM 3665 C CA . ALA A 1 447 ? 6.475 -8.494 25.288 1.00 92.75 447 ALA A CA 1
ATOM 3666 C C . ALA A 1 447 ? 6.797 -7.385 24.262 1.00 92.75 447 ALA A C 1
ATOM 3668 O O . ALA A 1 447 ? 7.035 -7.671 23.087 1.00 92.75 447 ALA A O 1
ATOM 3669 N N . PHE A 1 448 ? 6.831 -6.123 24.698 1.00 92.19 448 PHE A N 1
ATOM 3670 C CA . PHE A 1 448 ? 7.248 -4.982 23.882 1.00 92.19 448 PHE A CA 1
ATOM 3671 C C . PHE A 1 448 ? 8.745 -5.022 23.546 1.00 92.19 448 PHE A C 1
ATOM 3673 O O . PHE A 1 448 ? 9.113 -4.806 22.390 1.00 92.19 448 PHE A O 1
ATOM 3680 N N . ASN A 1 449 ? 9.603 -5.375 24.503 1.00 90.56 449 ASN A N 1
ATOM 3681 C CA . ASN A 1 449 ? 11.036 -5.537 24.263 1.00 90.56 449 ASN A CA 1
ATOM 3682 C C . ASN A 1 449 ? 11.338 -6.716 23.322 1.00 90.56 449 ASN A C 1
ATOM 3684 O O . ASN A 1 449 ? 12.186 -6.587 22.441 1.00 90.56 449 ASN A O 1
ATOM 3688 N N . GLU A 1 450 ? 10.602 -7.829 23.421 1.00 89.81 450 GLU A N 1
ATOM 3689 C CA . GLU A 1 450 ? 10.701 -8.938 22.459 1.00 89.81 450 GLU A CA 1
ATOM 3690 C C . GLU A 1 450 ? 10.319 -8.499 21.036 1.00 89.81 450 GLU A C 1
ATOM 3692 O O . GLU A 1 450 ? 10.974 -8.893 20.070 1.00 89.81 450 GLU A O 1
ATOM 3697 N N . LEU A 1 451 ? 9.283 -7.664 20.888 1.00 89.56 451 LEU A N 1
ATOM 3698 C CA . LEU A 1 451 ? 8.875 -7.115 19.591 1.00 89.56 451 LEU A CA 1
ATOM 3699 C C . LEU A 1 451 ? 9.960 -6.204 18.991 1.00 89.56 451 LEU A C 1
ATOM 3701 O O . LEU A 1 451 ? 10.274 -6.313 17.804 1.00 89.56 451 LEU A O 1
ATOM 3705 N N . ILE A 1 452 ? 10.561 -5.337 19.811 1.00 89.00 452 ILE A N 1
ATOM 3706 C CA . ILE A 1 452 ? 11.699 -4.484 19.428 1.00 89.00 452 ILE A CA 1
ATOM 3707 C C . ILE A 1 452 ? 12.892 -5.349 19.000 1.00 89.00 452 ILE A C 1
ATOM 3709 O O . ILE A 1 452 ? 13.506 -5.071 17.973 1.00 89.00 452 ILE A O 1
ATOM 3713 N N . GLY A 1 453 ? 13.212 -6.402 19.757 1.00 83.81 453 GLY A N 1
ATOM 3714 C CA . GLY A 1 453 ? 14.354 -7.278 19.488 1.00 83.81 453 GLY A CA 1
ATOM 3715 C C . GLY A 1 453 ? 14.219 -8.117 18.213 1.00 83.81 453 GLY A C 1
ATOM 3716 O O . GLY A 1 453 ? 15.227 -8.490 17.623 1.00 83.81 453 GLY A O 1
ATOM 3717 N N . ARG A 1 454 ? 12.987 -8.390 17.767 1.00 81.12 454 ARG A N 1
ATOM 3718 C CA . ARG A 1 454 ? 12.692 -9.203 16.571 1.00 81.12 454 ARG A CA 1
ATOM 3719 C C . ARG A 1 454 ? 12.503 -8.400 15.290 1.00 81.12 454 ARG A C 1
ATOM 3721 O O . ARG A 1 454 ? 12.421 -8.984 14.212 1.00 81.12 454 ARG A O 1
ATOM 3728 N N . THR A 1 455 ? 12.372 -7.080 15.388 1.00 81.69 455 THR A N 1
ATOM 3729 C CA . THR A 1 455 ? 12.076 -6.220 14.240 1.00 81.69 455 THR A CA 1
ATOM 3730 C C . THR A 1 455 ? 13.245 -5.291 13.942 1.00 81.69 455 THR A C 1
ATOM 3732 O O . THR A 1 455 ? 13.882 -4.759 14.840 1.00 81.69 455 THR A O 1
ATOM 3735 N N . GLU A 1 456 ? 13.534 -5.053 12.662 1.00 78.81 456 GLU A N 1
ATOM 3736 C CA . GLU A 1 456 ? 14.584 -4.110 12.228 1.00 78.81 456 GLU A CA 1
ATOM 3737 C C . GLU A 1 456 ? 14.038 -2.712 11.891 1.00 78.81 456 GLU A C 1
ATOM 3739 O O . GLU A 1 456 ? 14.753 -1.844 11.395 1.00 78.81 456 GLU A O 1
ATOM 3744 N N . SER A 1 457 ? 12.750 -2.480 12.146 1.00 84.38 457 SER A N 1
ATOM 3745 C CA . SER A 1 457 ? 12.085 -1.202 11.894 1.00 84.38 457 SER A CA 1
ATOM 3746 C C . SER A 1 457 ? 12.492 -0.163 12.939 1.00 84.38 457 SER A C 1
ATOM 3748 O O . SER A 1 457 ? 12.162 -0.298 14.117 1.00 84.38 457 SER A O 1
ATOM 3750 N N . SER A 1 458 ? 13.189 0.898 12.519 1.00 84.06 458 SER A N 1
ATOM 3751 C CA . SER A 1 458 ? 13.542 2.008 13.416 1.00 84.06 458 SER A CA 1
ATOM 3752 C C . SER A 1 458 ? 12.306 2.735 13.950 1.00 84.06 458 SER A C 1
ATOM 3754 O O . SER A 1 458 ? 12.279 3.166 15.101 1.00 84.06 458 SER A O 1
ATOM 3756 N N . GLU A 1 459 ? 11.268 2.838 13.125 1.00 87.06 459 GLU A N 1
ATOM 3757 C CA . GLU A 1 459 ? 10.007 3.496 13.435 1.00 87.06 459 GLU A CA 1
ATOM 3758 C C . GLU A 1 459 ? 9.226 2.727 14.501 1.00 87.06 459 GLU A C 1
ATOM 3760 O O . GLU A 1 459 ? 8.758 3.329 15.468 1.00 87.06 459 GLU A O 1
ATOM 3765 N N . LEU A 1 460 ? 9.130 1.400 14.360 1.00 90.00 460 LEU A N 1
ATOM 3766 C CA . LEU A 1 460 ? 8.458 0.545 15.334 1.00 90.00 460 LEU A CA 1
ATOM 3767 C C . LEU A 1 460 ? 9.196 0.568 16.673 1.00 90.00 460 LEU A C 1
ATOM 3769 O O . LEU A 1 460 ? 8.553 0.713 17.708 1.00 90.00 460 LEU A O 1
ATOM 3773 N N . LYS A 1 461 ? 10.534 0.505 16.660 1.00 90.75 461 LYS A N 1
ATOM 3774 C CA . LYS A 1 461 ? 11.342 0.632 17.882 1.00 90.75 461 LYS A CA 1
ATOM 3775 C C . LYS A 1 461 ? 11.072 1.958 18.587 1.00 90.75 461 LYS A C 1
ATOM 3777 O O . LYS A 1 461 ? 10.724 1.954 19.760 1.00 90.75 461 LYS A O 1
ATOM 3782 N N . SER A 1 462 ? 11.140 3.074 17.856 1.00 89.75 462 SER A N 1
ATOM 3783 C CA . SER A 1 462 ? 10.854 4.410 18.396 1.00 89.75 462 SER A CA 1
ATOM 3784 C C . SER A 1 462 ? 9.450 4.505 18.998 1.00 89.75 462 SER A C 1
ATOM 3786 O O . SER A 1 462 ? 9.297 5.076 20.072 1.00 89.75 462 SER A O 1
ATOM 3788 N N . PHE A 1 463 ? 8.440 3.939 18.333 1.00 92.38 463 PHE A N 1
ATOM 3789 C CA . PHE A 1 463 ? 7.062 3.943 18.822 1.00 92.38 463 PHE A CA 1
ATOM 3790 C C . PHE A 1 463 ? 6.891 3.124 20.104 1.00 92.38 463 PHE A C 1
ATOM 3792 O O . PHE A 1 463 ? 6.338 3.616 21.085 1.00 92.38 463 PHE A O 1
ATOM 3799 N N . ILE A 1 464 ? 7.377 1.881 20.116 1.00 92.62 464 ILE A N 1
ATOM 3800 C CA . ILE A 1 464 ? 7.240 1.005 21.281 1.00 92.62 464 ILE A CA 1
ATOM 3801 C C . ILE A 1 464 ? 8.035 1.561 22.469 1.00 92.62 464 ILE A C 1
ATOM 3803 O O . ILE A 1 464 ? 7.527 1.558 23.588 1.00 92.62 464 ILE A O 1
ATOM 3807 N N . SER A 1 465 ? 9.232 2.113 22.242 1.00 90.88 465 SER A N 1
ATOM 3808 C CA . SER A 1 465 ? 9.998 2.799 23.288 1.00 90.88 465 SER A CA 1
ATOM 3809 C C . SER A 1 465 ? 9.245 3.998 23.866 1.00 90.88 465 SER A C 1
ATOM 3811 O O . SER A 1 465 ? 9.212 4.142 25.085 1.00 90.88 465 SER A O 1
ATOM 3813 N N . ALA A 1 466 ? 8.586 4.808 23.030 1.00 90.06 466 ALA A N 1
ATOM 3814 C CA . ALA A 1 466 ? 7.761 5.920 23.501 1.00 90.06 466 ALA A CA 1
ATOM 3815 C C . ALA A 1 466 ? 6.567 5.441 24.348 1.00 90.06 466 ALA A C 1
ATOM 3817 O O . ALA A 1 466 ? 6.267 6.044 25.375 1.00 90.06 466 ALA A O 1
ATOM 3818 N N . LEU A 1 467 ? 5.925 4.324 23.978 1.00 90.56 467 LEU A N 1
ATOM 3819 C CA . LEU A 1 467 ? 4.853 3.724 24.784 1.00 90.56 467 LEU A CA 1
ATOM 3820 C C . LEU A 1 467 ? 5.347 3.213 26.144 1.00 90.56 467 LEU A C 1
ATOM 3822 O O . LEU A 1 467 ? 4.656 3.400 27.143 1.00 90.56 467 LEU A O 1
ATOM 3826 N N . ILE A 1 468 ? 6.518 2.568 26.188 1.00 89.38 468 ILE A N 1
ATOM 3827 C CA . ILE A 1 468 ? 7.126 2.104 27.446 1.00 89.38 468 ILE A CA 1
ATOM 3828 C C . ILE A 1 468 ? 7.457 3.304 28.339 1.00 89.38 468 ILE A C 1
ATOM 3830 O O . ILE A 1 468 ? 7.126 3.301 29.520 1.00 89.38 468 ILE A O 1
ATOM 3834 N N . GLN A 1 469 ? 8.096 4.333 27.778 1.00 87.81 469 GLN A N 1
ATOM 3835 C CA . GLN A 1 469 ? 8.506 5.526 28.520 1.00 87.81 469 GLN A CA 1
ATOM 3836 C C . GLN A 1 469 ? 7.305 6.314 29.035 1.00 87.81 469 GLN A C 1
ATOM 3838 O O . GLN A 1 469 ? 7.258 6.661 30.209 1.00 87.81 469 GLN A O 1
ATOM 3843 N N . GLY A 1 470 ? 6.309 6.571 28.189 1.00 87.25 470 GLY A N 1
ATOM 3844 C CA . GLY A 1 470 ? 5.152 7.357 28.597 1.00 87.25 470 GLY A CA 1
ATOM 3845 C C . GLY A 1 470 ? 4.293 6.668 29.657 1.00 87.25 470 GLY A C 1
ATOM 3846 O O . GLY A 1 470 ? 3.721 7.354 30.494 1.00 87.25 470 GLY A O 1
ATOM 3847 N N . GLU A 1 471 ? 4.276 5.332 29.711 1.00 81.44 471 GLU A N 1
ATOM 3848 C CA . GLU A 1 471 ? 3.677 4.608 30.839 1.00 81.44 471 GLU A CA 1
ATOM 3849 C C . GLU A 1 471 ? 4.425 4.854 32.155 1.00 81.44 471 GLU A C 1
ATOM 3851 O O . GLU A 1 471 ? 3.783 5.036 33.185 1.00 81.44 471 GLU A O 1
ATOM 3856 N N . ILE A 1 472 ? 5.762 4.896 32.127 1.00 83.38 472 ILE A N 1
ATOM 3857 C CA . ILE A 1 472 ? 6.583 5.188 33.314 1.00 83.38 472 ILE A CA 1
ATOM 3858 C C . ILE A 1 472 ? 6.322 6.615 33.814 1.00 83.38 472 ILE A C 1
ATOM 3860 O O . ILE A 1 472 ? 6.218 6.834 35.017 1.00 83.38 472 ILE A O 1
ATOM 3864 N N . PHE A 1 473 ? 6.192 7.577 32.898 1.00 88.06 473 PHE A N 1
ATOM 3865 C CA . PHE A 1 473 ? 5.982 8.992 33.225 1.00 88.06 473 PHE A CA 1
ATOM 3866 C C . PHE A 1 473 ? 4.505 9.394 33.371 1.00 88.06 473 PHE A C 1
ATOM 3868 O O . PHE A 1 473 ? 4.218 10.561 33.621 1.00 88.06 473 PHE A O 1
ATOM 3875 N N . GLY A 1 474 ? 3.564 8.457 33.213 1.00 84.62 474 GLY A N 1
ATOM 3876 C CA . GLY A 1 474 ? 2.128 8.718 33.353 1.00 84.62 474 GLY A CA 1
ATOM 3877 C C . GLY A 1 474 ? 1.511 9.587 32.248 1.00 84.62 474 GLY A C 1
ATOM 3878 O O . GLY A 1 474 ? 0.428 10.135 32.443 1.00 84.62 474 GLY A O 1
ATOM 3879 N N . VAL A 1 475 ? 2.167 9.717 31.091 1.00 89.81 475 VAL A N 1
ATOM 3880 C CA . VAL A 1 475 ? 1.636 10.473 29.945 1.00 89.81 475 VAL A CA 1
ATOM 3881 C C . VAL A 1 475 ? 0.426 9.725 29.362 1.00 89.81 475 VAL A C 1
ATOM 3883 O O . VAL A 1 475 ? 0.513 8.509 29.143 1.00 89.81 475 VAL A O 1
ATOM 3886 N N . PRO A 1 476 ? -0.702 10.404 29.070 1.00 87.81 476 PRO A N 1
ATOM 3887 C CA . PRO A 1 476 ? -1.863 9.768 28.459 1.00 87.81 476 PRO A CA 1
ATOM 3888 C C . PRO A 1 476 ? -1.502 9.025 27.168 1.00 87.81 476 PRO A C 1
ATOM 3890 O O . PRO A 1 476 ? -0.886 9.570 26.254 1.00 87.81 476 PRO A O 1
ATOM 3893 N N . VAL A 1 477 ? -1.923 7.762 27.056 1.00 87.50 477 VAL A N 1
ATOM 3894 C CA . VAL A 1 477 ? -1.576 6.918 25.898 1.00 87.50 477 VAL A CA 1
ATOM 3895 C C . VAL A 1 477 ? -2.082 7.508 24.576 1.00 87.50 477 VAL A C 1
ATOM 3897 O O . VAL A 1 477 ? -1.409 7.378 23.557 1.00 87.50 477 VAL A O 1
ATOM 3900 N N . SER A 1 478 ? -3.243 8.167 24.580 1.00 84.25 478 SER A N 1
ATOM 3901 C CA . SER A 1 478 ? -3.790 8.868 23.411 1.00 84.25 478 SER A CA 1
ATOM 3902 C C . SER A 1 478 ? -2.872 9.991 22.923 1.00 84.25 478 SER A C 1
ATOM 3904 O O . SER A 1 478 ? -2.662 10.115 21.720 1.00 84.25 478 SER A O 1
ATOM 3906 N N . GLU A 1 479 ? -2.267 10.753 23.835 1.00 87.25 479 GLU A N 1
ATOM 3907 C CA . GLU A 1 479 ? -1.332 11.832 23.502 1.00 87.25 479 GLU A CA 1
ATOM 3908 C C . GLU A 1 479 ? -0.036 11.283 22.888 1.00 87.25 479 GLU A C 1
ATOM 3910 O O . GLU A 1 479 ? 0.425 11.767 21.852 1.00 87.25 479 GLU A O 1
ATOM 3915 N N . ILE A 1 480 ? 0.515 10.205 23.463 1.00 90.50 480 ILE A N 1
ATOM 3916 C CA . ILE A 1 480 ? 1.694 9.518 22.906 1.00 90.50 480 ILE A CA 1
ATOM 3917 C C . ILE A 1 480 ? 1.388 8.997 21.500 1.00 90.50 480 ILE A C 1
ATOM 3919 O O . ILE A 1 480 ? 2.189 9.169 20.582 1.00 90.50 480 ILE A O 1
ATOM 3923 N N . LEU A 1 481 ? 0.231 8.349 21.325 1.00 89.44 481 LEU A N 1
ATOM 3924 C CA . LEU A 1 481 ? -0.192 7.797 20.041 1.00 89.44 481 LEU A CA 1
ATOM 3925 C C . LEU A 1 481 ? -0.390 8.893 18.995 1.00 89.44 481 LEU A C 1
ATOM 3927 O O . LEU A 1 481 ? 0.031 8.712 17.858 1.00 89.44 481 LEU A O 1
ATOM 3931 N N . GLU A 1 482 ? -0.984 10.027 19.360 1.00 87.25 482 GLU A N 1
ATOM 3932 C CA . GLU A 1 482 ? -1.192 11.159 18.458 1.00 87.25 482 GLU A CA 1
ATOM 3933 C C . GLU A 1 482 ? 0.127 11.782 17.996 1.00 87.25 482 GLU A C 1
ATOM 3935 O O . GLU A 1 482 ? 0.364 11.898 16.787 1.00 87.25 482 GLU A O 1
ATOM 3940 N N . ASN A 1 483 ? 1.015 12.100 18.941 1.00 88.50 483 ASN A N 1
ATOM 3941 C CA . ASN A 1 483 ? 2.326 12.665 18.638 1.00 88.50 483 ASN A CA 1
ATOM 3942 C C . ASN A 1 483 ? 3.168 11.690 17.807 1.00 88.50 483 ASN A C 1
ATOM 3944 O O . ASN A 1 483 ? 3.723 12.069 16.772 1.00 88.50 483 ASN A O 1
ATOM 3948 N N . GLN A 1 484 ? 3.194 10.408 18.182 1.00 90.31 484 GLN A N 1
ATOM 3949 C CA . GLN A 1 484 ? 3.951 9.409 17.439 1.00 90.31 484 GLN A CA 1
ATOM 3950 C C . GLN A 1 484 ? 3.357 9.138 16.051 1.00 90.31 484 GLN A C 1
ATOM 3952 O O . GLN A 1 484 ? 4.115 8.925 15.105 1.00 90.31 484 GLN A O 1
ATOM 3957 N N . ALA A 1 485 ? 2.029 9.141 15.892 1.00 86.38 485 ALA A N 1
ATOM 3958 C CA . ALA A 1 485 ? 1.395 8.949 14.589 1.00 86.38 485 ALA A CA 1
ATOM 3959 C C . ALA A 1 485 ? 1.811 10.060 13.621 1.00 86.38 485 ALA A C 1
ATOM 3961 O O . ALA A 1 485 ? 2.230 9.780 12.493 1.00 86.38 485 ALA A O 1
ATOM 3962 N N . LYS A 1 486 ? 1.762 11.312 14.093 1.00 87.06 486 LYS A N 1
ATOM 3963 C CA . LYS A 1 486 ? 2.183 12.492 13.337 1.00 87.06 486 LYS A CA 1
ATOM 3964 C C . LYS A 1 486 ? 3.661 12.418 12.956 1.00 87.06 486 LYS A C 1
ATOM 3966 O O . LYS A 1 486 ? 4.002 12.512 11.776 1.00 87.06 486 LYS A O 1
ATOM 3971 N N . ASP A 1 487 ? 4.532 12.150 13.923 1.00 88.12 487 ASP A N 1
ATOM 3972 C CA . ASP A 1 487 ? 5.971 12.012 13.692 1.00 88.12 487 ASP A CA 1
ATOM 3973 C C . ASP A 1 487 ? 6.301 10.881 12.717 1.00 88.12 487 ASP A C 1
ATOM 3975 O O . ASP A 1 487 ? 7.126 11.044 11.813 1.00 88.12 487 ASP A O 1
ATOM 3979 N N . CYS A 1 488 ? 5.644 9.730 12.866 1.00 86.38 488 CYS A N 1
ATOM 3980 C CA . CYS A 1 488 ? 5.835 8.582 11.992 1.00 86.38 488 CYS A CA 1
ATOM 3981 C C . CYS A 1 488 ? 5.418 8.916 10.552 1.00 86.38 488 CYS A C 1
ATOM 3983 O O . CYS A 1 488 ? 6.206 8.691 9.629 1.00 86.38 488 CYS A O 1
ATOM 3985 N N . ARG A 1 489 ? 4.244 9.541 10.350 1.00 85.88 489 ARG A N 1
ATOM 3986 C CA . ARG A 1 489 ? 3.797 10.029 9.031 1.00 85.88 489 ARG A CA 1
ATOM 3987 C C . ARG A 1 489 ? 4.808 10.985 8.409 1.00 85.88 489 ARG A C 1
ATOM 3989 O O . ARG A 1 489 ? 5.188 10.793 7.254 1.00 85.88 489 ARG A O 1
ATOM 3996 N N . LEU A 1 490 ? 5.285 11.970 9.170 1.00 86.31 490 LEU A N 1
ATOM 3997 C CA . LEU A 1 490 ? 6.257 12.955 8.693 1.00 86.31 490 LEU A CA 1
ATOM 3998 C C . LEU A 1 490 ? 7.599 12.315 8.320 1.00 86.31 490 LEU A C 1
ATOM 4000 O O . LEU A 1 490 ? 8.184 12.667 7.296 1.00 86.31 490 LEU A O 1
ATOM 4004 N N . ARG A 1 491 ? 8.103 11.354 9.103 1.00 85.69 491 ARG A N 1
ATOM 4005 C CA . ARG A 1 491 ? 9.360 10.647 8.796 1.00 85.69 491 ARG A CA 1
ATOM 4006 C C . ARG A 1 491 ? 9.227 9.750 7.568 1.00 85.69 491 ARG A C 1
ATOM 4008 O O . ARG A 1 491 ? 10.107 9.780 6.703 1.00 85.69 491 ARG A O 1
ATOM 4015 N N . VAL A 1 492 ? 8.132 8.993 7.460 1.00 79.88 492 VAL A N 1
ATOM 4016 C CA . VAL A 1 492 ? 7.830 8.184 6.269 1.00 79.88 492 VAL A CA 1
ATOM 4017 C C . VAL A 1 492 ? 7.735 9.088 5.040 1.00 79.88 492 VAL A C 1
ATOM 4019 O O . VAL A 1 492 ? 8.390 8.806 4.035 1.00 79.88 492 VAL A O 1
ATOM 4022 N N . HIS A 1 493 ? 7.029 10.217 5.145 1.00 82.62 493 HIS A N 1
ATOM 4023 C CA . HIS A 1 493 ? 6.930 11.210 4.080 1.00 82.62 493 HIS A CA 1
ATOM 4024 C C . HIS A 1 493 ? 8.297 11.767 3.673 1.00 82.62 493 HIS A C 1
ATOM 4026 O O . HIS A 1 493 ? 8.656 11.667 2.506 1.00 82.62 493 HIS A O 1
ATOM 4032 N N . LYS A 1 494 ? 9.114 12.257 4.616 1.00 84.62 494 LYS A N 1
ATOM 4033 C CA . LYS A 1 494 ? 10.466 12.778 4.329 1.00 84.62 494 LYS A CA 1
ATOM 4034 C C . LYS A 1 494 ? 11.340 11.755 3.598 1.00 84.62 494 LYS A C 1
ATOM 4036 O O . LYS A 1 494 ? 12.084 12.108 2.686 1.00 84.62 494 LYS A O 1
ATOM 4041 N N . ARG A 1 495 ? 11.253 10.469 3.959 1.00 80.31 495 ARG A N 1
ATOM 4042 C CA . ARG A 1 495 ? 11.972 9.389 3.256 1.00 80.31 495 ARG A CA 1
ATOM 4043 C C . ARG A 1 495 ? 11.456 9.194 1.828 1.00 80.31 495 ARG A C 1
ATOM 4045 O O . ARG A 1 495 ? 12.257 8.978 0.915 1.00 80.31 495 ARG A O 1
ATOM 4052 N N . GLU A 1 496 ? 10.141 9.236 1.619 1.00 76.12 496 GLU A N 1
ATOM 4053 C CA . GLU A 1 496 ? 9.542 9.162 0.281 1.00 76.12 496 GLU A CA 1
ATOM 4054 C C . GLU A 1 496 ? 9.888 10.389 -0.568 1.00 76.12 496 GLU A C 1
ATOM 4056 O O . GLU A 1 496 ? 10.239 10.237 -1.737 1.00 76.12 496 GLU A O 1
ATOM 4061 N N . GLU A 1 497 ? 9.891 11.575 0.029 1.00 80.62 497 GLU A N 1
ATOM 4062 C CA . GLU A 1 497 ? 10.266 12.840 -0.589 1.00 80.62 497 GLU A CA 1
ATOM 4063 C C . GLU A 1 497 ? 11.742 12.841 -1.010 1.00 80.62 497 GLU A C 1
ATOM 4065 O O . GLU A 1 497 ? 12.058 13.131 -2.161 1.00 80.62 497 GLU A O 1
ATOM 4070 N N . GLN A 1 498 ? 12.662 12.414 -0.138 1.00 81.94 498 GLN A N 1
ATOM 4071 C CA . GLN A 1 498 ? 14.079 12.256 -0.486 1.00 81.94 498 GLN A CA 1
ATOM 4072 C C . GLN A 1 498 ? 14.281 11.287 -1.655 1.00 81.94 498 GLN A C 1
ATOM 4074 O O . GLN A 1 498 ? 15.124 11.518 -2.524 1.00 81.94 498 GLN A O 1
ATOM 4079 N N . ARG A 1 499 ? 13.513 10.191 -1.698 1.00 75.19 499 ARG A N 1
ATOM 4080 C CA . ARG A 1 499 ? 13.528 9.271 -2.843 1.00 75.19 499 ARG A CA 1
ATOM 4081 C C . ARG A 1 499 ? 12.975 9.950 -4.090 1.00 75.19 499 ARG A C 1
ATOM 4083 O O . ARG A 1 499 ? 13.595 9.826 -5.140 1.00 75.19 499 ARG A O 1
ATOM 4090 N N . ALA A 1 500 ? 11.870 10.685 -3.975 1.00 74.81 500 ALA A N 1
ATOM 4091 C CA . ALA A 1 500 ? 11.257 11.415 -5.079 1.00 74.81 500 ALA A CA 1
ATOM 4092 C C . ALA A 1 500 ? 12.195 12.486 -5.656 1.00 74.81 500 ALA A C 1
ATOM 4094 O O . ALA A 1 500 ? 12.336 12.572 -6.869 1.00 74.81 500 ALA A O 1
ATOM 4095 N N . ARG A 1 501 ? 12.930 13.218 -4.813 1.00 79.31 501 ARG A N 1
ATOM 4096 C CA . ARG A 1 501 ? 13.949 14.195 -5.234 1.00 79.31 501 ARG A CA 1
ATOM 4097 C C . ARG A 1 501 ? 15.135 13.556 -5.961 1.00 79.31 501 ARG A C 1
ATOM 4099 O O . ARG A 1 501 ? 15.750 14.192 -6.808 1.00 79.31 501 ARG A O 1
ATOM 4106 N N . LYS A 1 502 ? 15.442 12.286 -5.676 1.00 78.88 502 LYS A N 1
ATOM 4107 C CA . LYS A 1 502 ? 16.471 11.518 -6.397 1.00 78.88 502 LYS A CA 1
ATOM 4108 C C . LYS A 1 502 ? 15.980 10.957 -7.734 1.00 78.88 502 LYS A C 1
ATOM 4110 O O . LYS A 1 502 ? 16.813 10.582 -8.553 1.00 78.88 502 LYS A O 1
ATOM 4115 N N . ILE A 1 503 ? 14.665 10.893 -7.979 1.00 77.94 503 ILE A N 1
ATOM 4116 C CA . ILE A 1 503 ? 14.100 10.351 -9.227 1.00 77.94 503 ILE A CA 1
ATOM 4117 C C . ILE A 1 503 ? 14.631 11.095 -10.468 1.00 77.94 503 ILE A C 1
ATOM 4119 O O . ILE A 1 503 ? 15.119 10.399 -11.356 1.00 77.94 503 ILE A O 1
ATOM 4123 N N . PRO A 1 504 ? 14.626 12.445 -10.548 1.00 73.62 504 PRO A N 1
ATOM 4124 C CA . PRO A 1 504 ? 15.222 13.166 -11.678 1.00 73.62 504 PRO A CA 1
ATOM 4125 C C . PRO A 1 504 ? 16.676 12.768 -11.961 1.00 73.62 504 PRO A C 1
ATOM 4127 O O . PRO A 1 504 ? 17.031 12.492 -13.104 1.00 73.62 504 PRO A O 1
ATOM 4130 N N . ILE A 1 505 ? 17.495 12.664 -10.909 1.00 79.25 505 ILE A N 1
ATOM 4131 C CA . ILE A 1 505 ? 18.917 12.302 -11.012 1.00 79.25 505 ILE A CA 1
ATOM 4132 C C . ILE A 1 505 ? 19.074 10.863 -11.518 1.00 79.25 505 ILE A C 1
ATOM 4134 O O . ILE A 1 505 ? 19.903 10.584 -12.376 1.00 79.25 505 ILE A O 1
ATOM 4138 N N . LEU A 1 506 ? 18.243 9.940 -11.031 1.00 75.62 506 LEU A N 1
ATOM 4139 C CA . LEU A 1 506 ? 18.259 8.542 -11.467 1.00 75.62 506 LEU A CA 1
ATOM 4140 C C . LEU A 1 506 ? 17.760 8.354 -12.905 1.00 75.62 506 LEU A C 1
ATOM 4142 O O . LEU A 1 506 ? 18.155 7.388 -13.551 1.00 75.62 506 LEU A O 1
ATOM 4146 N N . ILE A 1 507 ? 16.894 9.243 -13.402 1.00 74.50 507 ILE A N 1
ATOM 4147 C CA . ILE A 1 507 ? 16.402 9.214 -14.787 1.00 74.50 507 ILE A CA 1
ATOM 4148 C C . ILE A 1 507 ? 17.478 9.680 -15.763 1.00 74.50 507 ILE A C 1
ATOM 4150 O O . ILE A 1 507 ? 17.520 9.145 -16.865 1.00 74.50 507 ILE A O 1
ATOM 4154 N N . LEU A 1 508 ? 18.360 10.607 -15.368 1.00 74.38 508 LEU A N 1
ATOM 4155 C CA . LEU A 1 508 ? 19.428 11.118 -16.236 1.00 74.38 508 LEU A CA 1
ATOM 4156 C C . LEU A 1 508 ? 20.297 9.999 -16.815 1.00 74.38 508 LEU A C 1
ATOM 4158 O O . LEU A 1 508 ? 20.614 10.051 -17.994 1.00 74.38 508 LEU A O 1
ATOM 4162 N N . PHE A 1 509 ? 20.638 8.968 -16.037 1.00 80.06 509 PHE A N 1
ATOM 4163 C CA . PHE A 1 509 ? 21.517 7.902 -16.527 1.00 80.06 509 PHE A CA 1
ATOM 4164 C C . PHE A 1 509 ? 20.883 7.058 -17.652 1.00 80.06 509 PHE A C 1
ATOM 4166 O O . PHE A 1 509 ? 21.455 7.025 -18.743 1.00 80.06 509 PHE A O 1
ATOM 4173 N N . PRO A 1 510 ? 19.706 6.414 -17.472 1.00 73.06 510 PRO A N 1
ATOM 4174 C CA . PRO A 1 510 ? 19.043 5.721 -18.574 1.00 73.06 510 PRO A CA 1
ATOM 4175 C C . PRO A 1 510 ? 18.684 6.659 -19.722 1.00 73.06 510 PRO A C 1
ATOM 4177 O O . PRO A 1 510 ? 18.707 6.239 -20.870 1.00 73.06 510 PRO A O 1
ATOM 4180 N N . LEU A 1 511 ? 18.347 7.910 -19.418 1.00 79.12 511 LEU A N 1
ATOM 4181 C CA . LEU A 1 511 ? 18.007 8.898 -20.426 1.00 79.12 511 LEU A CA 1
ATOM 4182 C C . LEU A 1 511 ? 19.217 9.183 -21.315 1.00 79.12 511 LEU A C 1
ATOM 4184 O O . LEU A 1 511 ? 19.182 8.821 -22.478 1.00 79.12 511 LEU A O 1
ATOM 4188 N N . ILE A 1 512 ? 20.320 9.691 -20.765 1.00 79.50 512 ILE A N 1
ATOM 4189 C CA . ILE A 1 512 ? 21.545 9.990 -21.521 1.00 79.50 512 ILE A CA 1
ATOM 4190 C C . ILE A 1 512 ? 22.016 8.756 -22.286 1.00 79.50 512 ILE A C 1
ATOM 4192 O O . ILE A 1 512 ? 22.265 8.847 -23.480 1.00 79.50 512 ILE A O 1
ATOM 4196 N N . PHE A 1 513 ? 22.091 7.596 -21.631 1.00 81.69 513 PHE A N 1
ATOM 4197 C CA . PHE A 1 513 ? 22.570 6.383 -22.279 1.00 81.69 513 PHE A CA 1
ATOM 4198 C C . PHE A 1 513 ? 21.616 5.943 -23.402 1.00 81.69 513 PHE A C 1
ATOM 4200 O O . PHE A 1 513 ? 21.960 6.006 -24.577 1.00 81.69 513 PHE A O 1
ATOM 4207 N N . PHE A 1 514 ? 20.381 5.552 -23.087 1.00 83.00 514 PHE A N 1
ATOM 4208 C CA . PHE A 1 514 ? 19.500 4.953 -24.090 1.00 83.00 514 PHE A CA 1
ATOM 4209 C C . PHE A 1 514 ? 19.003 5.948 -25.137 1.00 83.00 514 PHE A C 1
ATOM 4211 O O . PHE A 1 514 ? 18.859 5.549 -26.290 1.00 83.00 514 PHE A O 1
ATOM 4218 N N . THR A 1 515 ? 18.749 7.218 -24.795 1.00 81.50 515 THR A N 1
ATOM 4219 C CA . THR A 1 515 ? 18.248 8.176 -25.791 1.00 81.50 515 THR A CA 1
ATOM 4220 C C . THR A 1 515 ? 19.352 8.671 -26.711 1.00 81.50 515 THR A C 1
ATOM 4222 O O . THR A 1 515 ? 19.091 8.772 -27.903 1.00 81.50 515 THR A O 1
ATOM 4225 N N . LEU A 1 516 ? 20.579 8.922 -26.226 1.00 84.06 516 LEU A N 1
ATOM 4226 C CA . LEU A 1 516 ? 21.679 9.290 -27.130 1.00 84.06 516 LEU A CA 1
ATOM 4227 C C . LEU A 1 516 ? 22.043 8.127 -28.048 1.00 84.06 516 LEU A C 1
ATOM 4229 O O . LEU A 1 516 ? 22.109 8.333 -29.254 1.00 84.06 516 LEU A O 1
ATOM 4233 N N . PHE A 1 517 ? 22.199 6.909 -27.512 1.00 84.62 517 PHE A N 1
ATOM 4234 C CA . PHE A 1 517 ? 22.451 5.735 -28.352 1.00 84.62 517 PHE A CA 1
ATOM 4235 C C . PHE A 1 517 ? 21.280 5.463 -29.306 1.00 84.62 517 PHE A C 1
ATOM 4237 O O . PHE A 1 517 ? 21.491 5.105 -30.454 1.00 84.62 517 PHE A O 1
ATOM 4244 N N . SER A 1 518 ? 20.031 5.680 -28.894 1.00 83.81 518 SER A N 1
ATOM 4245 C CA . SER A 1 518 ? 18.901 5.557 -29.818 1.00 83.81 518 SER A CA 1
ATOM 4246 C C . SER A 1 518 ? 18.963 6.585 -30.949 1.00 83.81 518 SER A C 1
ATOM 4248 O O . SER A 1 518 ? 18.768 6.201 -32.098 1.00 83.81 518 SER A O 1
ATOM 4250 N N . ILE A 1 519 ? 19.239 7.858 -30.647 1.00 83.69 519 ILE A N 1
ATOM 4251 C CA . ILE A 1 519 ? 19.328 8.918 -31.659 1.00 83.69 519 ILE A CA 1
ATOM 4252 C C . ILE A 1 519 ? 20.478 8.622 -32.614 1.00 83.69 519 ILE A C 1
ATOM 4254 O O . ILE A 1 519 ? 20.271 8.652 -33.820 1.00 83.69 519 ILE A O 1
ATOM 4258 N N . THR A 1 520 ? 21.662 8.263 -32.112 1.00 82.56 520 THR A N 1
ATOM 4259 C CA . THR A 1 520 ? 22.788 7.938 -32.992 1.00 82.56 520 THR A CA 1
ATOM 4260 C C . THR A 1 520 ? 22.459 6.758 -33.892 1.00 82.56 520 THR A C 1
ATOM 4262 O O . THR A 1 520 ? 22.654 6.874 -35.089 1.00 82.56 520 THR A O 1
ATOM 4265 N N . PHE A 1 521 ? 21.877 5.669 -33.389 1.00 79.38 521 PHE A N 1
ATOM 4266 C CA . PHE A 1 521 ? 21.485 4.541 -34.243 1.00 79.38 521 PHE A CA 1
ATOM 4267 C C . PHE A 1 521 ? 20.387 4.908 -35.255 1.00 79.38 521 PHE A C 1
ATOM 4269 O O . PHE A 1 521 ? 20.401 4.412 -36.375 1.00 79.38 521 PHE A O 1
ATOM 4276 N N . ILE A 1 522 ? 19.446 5.785 -34.907 1.00 75.31 522 ILE A N 1
ATOM 4277 C CA . ILE A 1 522 ? 18.397 6.217 -35.841 1.00 75.31 522 ILE A CA 1
ATOM 4278 C C . ILE A 1 522 ? 18.967 7.139 -36.934 1.00 75.31 522 ILE A C 1
ATOM 4280 O O . ILE A 1 522 ? 18.569 7.019 -38.089 1.00 75.31 522 ILE A O 1
ATOM 4284 N N . CYS A 1 523 ? 19.909 8.021 -36.594 1.00 73.81 523 CYS A N 1
ATOM 4285 C CA . CYS A 1 523 ? 20.453 9.032 -37.508 1.00 73.81 523 CYS A CA 1
ATOM 4286 C C . CYS A 1 523 ? 21.700 8.574 -38.271 1.00 73.81 523 CYS A C 1
ATOM 4288 O O . CYS A 1 523 ? 21.979 9.076 -39.351 1.00 73.81 523 CYS A O 1
ATOM 4290 N N . PHE A 1 524 ? 22.462 7.621 -37.739 1.00 74.00 524 PHE A N 1
ATOM 4291 C CA . PHE A 1 524 ? 23.709 7.138 -38.338 1.00 74.00 524 PHE A CA 1
ATOM 4292 C C . PHE A 1 524 ? 23.535 6.591 -39.766 1.00 74.00 524 PHE A C 1
ATOM 4294 O O . PHE A 1 524 ? 24.357 6.920 -40.622 1.00 74.00 524 PHE A O 1
ATOM 4301 N N . PRO A 1 525 ? 22.463 5.834 -40.086 1.00 67.12 525 PRO A N 1
ATOM 4302 C CA . PRO A 1 525 ? 22.183 5.425 -41.460 1.00 67.12 525 PRO A CA 1
ATOM 4303 C C . PRO A 1 525 ? 21.853 6.596 -42.394 1.00 67.12 525 PRO A C 1
ATOM 4305 O O . PRO A 1 525 ? 22.054 6.467 -43.593 1.00 67.12 525 PRO A O 1
ATOM 4308 N N . LEU A 1 526 ? 21.345 7.712 -41.852 1.00 65.56 526 LEU A N 1
ATOM 4309 C CA . LEU A 1 526 ? 20.995 8.920 -42.609 1.00 65.56 526 LEU A CA 1
ATOM 4310 C C . LEU A 1 526 ? 22.229 9.780 -42.910 1.00 65.56 526 LEU A C 1
ATOM 4312 O O . LEU A 1 526 ? 22.256 10.456 -43.925 1.00 65.56 526 LEU A O 1
ATOM 4316 N N . SER A 1 527 ? 23.260 9.734 -42.057 1.00 63.09 527 SER A N 1
ATOM 4317 C CA . SER A 1 527 ? 24.510 10.482 -42.265 1.00 63.09 527 SER A CA 1
ATOM 4318 C C . SER A 1 527 ? 25.529 9.775 -43.164 1.00 63.09 527 SER A C 1
ATOM 4320 O O . SER A 1 527 ? 26.495 10.397 -43.602 1.00 63.09 527 SER A O 1
ATOM 4322 N N . TYR A 1 528 ? 25.378 8.466 -43.388 1.00 61.53 528 TYR A N 1
ATOM 4323 C CA . TYR A 1 528 ? 26.286 7.705 -44.245 1.00 61.53 528 TYR A CA 1
ATOM 4324 C C . TYR A 1 528 ? 25.878 7.876 -45.713 1.00 61.53 528 TYR A C 1
ATOM 4326 O O . TYR A 1 528 ? 25.078 7.103 -46.241 1.00 61.53 528 TYR A O 1
ATOM 4334 N N . ASN A 1 529 ? 26.454 8.891 -46.361 1.00 47.38 529 ASN A N 1
ATOM 4335 C CA . ASN A 1 529 ? 26.428 9.041 -47.814 1.00 47.38 529 ASN A CA 1
ATOM 4336 C C . ASN A 1 529 ? 27.050 7.799 -48.471 1.00 47.38 529 ASN A C 1
ATOM 4338 O O . ASN A 1 529 ? 28.243 7.536 -48.309 1.00 47.38 529 ASN A O 1
ATOM 4342 N N . TYR A 1 530 ? 26.239 7.067 -49.230 1.00 48.03 530 TYR A N 1
ATOM 4343 C CA . TYR A 1 530 ? 26.681 6.384 -50.442 1.00 48.03 530 TYR A CA 1
ATOM 4344 C C . TYR A 1 530 ? 25.789 6.839 -51.577 1.00 48.03 530 TYR A C 1
ATOM 4346 O O . TYR A 1 530 ? 24.563 6.603 -51.445 1.00 48.03 530 TYR A O 1
#

Foldseek 3Di:
DDDDPDPPPVPPPPPVVVVVVVVVLQVVCVVVCVVVVADDDSVVLVVQQVVLLVVQLVVCCVVPVDNVVSVVCSNVSNVSSVVVRVVVLVVLLVLVLVLLLVLLVQLLVCVVVVDDSLVSLVVSLVPGDPPVSVLSVQLNVCVVVVNDNLVSLVVSCVSSVDLLSVLLSLLVVLCVPQPADSSVLSVLSSVVSVVVVVLVVVLVVLLVVLVVVLVVLLCVLVVVLVVCCVPPVPLNVVLVVDPVSVVLLVVLVVLSVVLSVVLVVLSPAPDPCVVVVVVVVPPVVVVVVVVLVVQLVVQCPDPVSVVVCVDPVNVVVLVVVCVVPQDDDSVVSSSLVSQLVVQLVVQLVVLVVPDPDPVSSVVSSVVSNVVSNCVSVVVVVVVQVVLLLVCLVCVLSLLSQLLSSVNSPDDSLVSLVVSLVVDDDDNSVLSVVLNVCVVVVHDNLVSLVVSLSPHPHPLSVVLSVLVVVCVVVVNPPSVSSVVSSVVSSVVNSVVSVVSSVCSSVVSVVSSVPSSVSSSCSNCVSSPDDD

Mean predicted aligned error: 13.8 Å

pLDDT: mean 76.49, std 13.84, range [29.7, 97.25]

Secondary structure (DSSP, 8-state):
------TTSS-----HHHHHHHHHHHHHHHHHHHHHT--S-HHHHHHHHHHHHHHHHHHHHHHH--HHHHHHHGGGGGGGHHHHHHHHHHHHHHHHHHHHHHHHHHHHHHHHTT--HHHHHHHHHHHSPTTHHHHHHHHHHHHHTT--HHHHHHHHHHHH--HHHHHHHHHHHHHHHH---HHHHHHHHHHHHHHHHHHHHHHHHHHHHHHHHHHHHHHHHHHHHHHHHHH-HHHHHHHHHSHHHHHHHHHHHHHHHHHHHHHHHHSSSS--THHHHHHHT-HHHHHHHHHHHHHHHHHHHSHHHHHHHHSHHHHHHHHHHHHTTSS--HHHHHHHHHHHHHHHHHHHHHHHHH-SSHHHHHHHHHHHHHHHHHHHHHHHHHHHHHHHHHHHHHHHHHHHHHHHHHHTT--HHHHHHHHHHH--HHHHHHHHHHHHHHHTT--HHHHHHHHHHH---HHHHHHHHHHHHHHHTT--HHHHHHHHHHHHHHHHHHHHHHHHHHHHHHHHHHIIIIIHHHHHHHHHHHH---

Nearest PDB structures (foldseek):
  7rtv-assembly1_A  TM=1.819E-01  e=7.568E+00  Mus musculus
  4wic-assembly1_B  TM=1.442E-01  e=7.568E+00  macacine betaherpesvirus 3

Radius of gyration: 31.28 Å; Cα contacts (8 Å, |Δi|>4): 425; chains: 1; bounding box: 100×57×92 Å